Protein AF-0000000071558826 (afdb_homodimer)

pLDDT: mean 94.93, std 13.13, range [27.3, 99.0]

Secondary structure (DSSP, 8-state):
--TTTS------GGGHHHH---EEEEES-BHHHHHHTTPPPPSS-EEEEE-GGGEE-TTSPEEEPTT-S-EEE-EEEEEEE-S-BSS--GGGGGGGEEEEEEEE--EEHHHHHHHHHHT--SHHHHSSTT-EEB---EEGGG-S-TTS-EEEEEETTEEEEEEEGGGBSS-HHHHHHHHHHHS-B-TT-EEE----S--EEE-TT-EEEEEETTTEEEEEEEEEPP-/--TTTS------GGGGGGT---EEEEES-BHHHHHHTTPPPPSS-EEEEE-GGGEE-TTSPEEEPTT-S-EEE-EEEEEEE-S-BSS--GGGGGGGEEEEEEEE--EEHHHHHHHHHHT--SHHHHSSTT-EEB---EEGGG-S-TTS-EEEEEETTEEEEEEEGGGBSS-HHHHHHHHHHHS-B-TT-EEE----S--EEE-TT-EEEEEETTTEEEEEEEEEPP-

Foldseek 3Di:
DVVVVVPPPPPDLQPLLVPPFWEKEWEPQFVQACVVVPHDRDPDTDIDTAGSQQEDEFPDAQADEPVADFKKKFKFKKWFFAFKFALDALVCLCVGTFFIKIKIQIFSVVLQVVCVVVVHDRCVGGHDHNNIYIYGTDGCVNPVDQQAWWKWKDKQRHTQFIDGSVSGNADPSRVSNVVSHPDIGGGSYMYTRYGYPRMGGDDAQIKMKMDTPPPDIGIHGYHYDDD/DVVVVVPPPPPDLQPLLVPPFWEKEWEPQFVQACVVVPHDRDPDTDIDTAGSQQEDEFPAAQADEPVADFKKKFKFKKWFFAFKFALDALVCLCVGTFFIKIKIQIFSVVVQVVCVVVVHDRCVGGHDHNNIYIYGTDGCVVPVDQQAWWKWKDKQNHTQFIDGSVSGNADPSRVSNVVNHPDIGGGSYMYTRYGYPRMGGDDAQIKMKMDTPPPDIGIHGYHYDDD

Organism: Pelodiscus sinensis (NCBI:txid13735)

Nearest PDB structures (foldseek):
  6fog-assembly4_D  TM=9.948E-01  e=4.441E-42  Homo sapiens
  6sbi-assembly2_C  TM=9.965E-01  e=1.034E-41  Mus musculus
  1saw-assembly1_A  TM=9.929E-01  e=2.227E-39  Homo sapiens
  6sbj-assembly2_C  TM=9.969E-01  e=3.200E-39  Mus musculus
  6sbj-assembly1_B  TM=9.837E-01  e=1.079E-39  Mus musculus

Radius of gyration: 21.45 Å; Cα contacts (8 Å, |Δi|>4): 1183; chains: 2; bounding box: 48×60×61 Å

Solvent-accessible surface area (backbone atoms only — not comparable to full-atom values): 22837 Å² total; per-residue (Å²): 122,73,71,66,66,71,56,63,74,74,77,57,66,73,48,22,78,77,69,24,33,40,34,41,36,35,48,66,21,15,65,63,27,22,51,74,72,72,45,81,81,64,94,58,91,41,52,39,60,34,48,44,53,10,52,34,44,70,92,46,61,34,41,44,53,81,89,47,89,40,35,27,52,30,57,23,58,25,41,28,28,53,34,78,38,61,54,39,56,47,92,57,30,64,78,33,50,44,22,33,30,50,31,30,56,32,30,26,46,58,50,34,52,52,19,30,74,70,30,35,48,43,28,80,18,40,26,29,40,29,19,29,36,40,49,70,59,41,53,37,85,81,47,85,53,76,50,73,38,46,37,38,32,23,50,73,82,41,82,46,31,64,38,51,45,61,56,38,72,64,48,69,35,50,48,49,17,57,45,16,61,42,34,53,41,40,51,32,18,36,36,34,58,24,32,51,38,49,62,47,74,60,50,68,73,40,37,39,38,35,33,37,71,96,75,51,70,46,54,38,40,31,35,68,48,82,133,122,75,72,66,66,72,57,62,73,74,78,56,66,73,49,22,79,78,68,25,34,38,34,40,37,33,47,65,22,16,64,63,28,22,52,74,71,72,46,82,82,64,94,57,90,42,50,38,62,33,47,46,51,10,51,34,44,72,92,47,60,32,42,45,51,81,89,47,89,40,35,27,52,30,58,22,56,27,40,28,28,53,36,78,38,62,55,40,55,47,90,57,29,64,78,34,48,43,23,32,29,47,31,29,55,29,29,26,46,57,52,34,52,50,19,29,73,70,30,34,47,42,31,81,19,41,26,29,40,30,20,30,36,41,48,69,59,40,54,38,85,82,47,86,54,77,51,72,40,45,38,38,32,25,50,73,83,41,80,44,29,63,37,52,45,59,55,39,72,65,47,69,36,51,49,49,16,57,45,16,61,42,34,54,41,39,53,32,19,35,37,35,57,24,30,53,38,49,62,46,75,59,53,70,72,38,37,39,38,35,31,37,72,96,75,51,71,46,55,40,40,30,36,67,49,81,131

InterPro domains:
  IPR011234 Fumarylacetoacetase-like, C-terminal [PF01557] (23-222)
  IPR036663 Fumarylacetoacetase-like, C-terminal domain superfamily [G3DSA:3.90.850.10] (5-226)
  IPR036663 Fumarylacetoacetase-like, C-terminal domain superfamily [SSF56529] (21-223)

Structure (mmCIF, N/CA/C/O backbone):
data_AF-0000000071558826-model_v1
#
loop_
_entity.id
_entity.type
_entity.pdbx_description
1 polymer 'Oxaloacetate tautomerase FAHD1, mitochondrial'
#
loop_
_atom_site.group_PDB
_atom_site.id
_atom_site.type_symbol
_atom_site.label_atom_id
_atom_site.label_alt_id
_atom_site.label_comp_id
_atom_site.label_asym_id
_atom_site.label_entity_id
_atom_site.label_seq_id
_atom_site.pdbx_PDB_ins_code
_atom_site.Cartn_x
_atom_site.Cartn_y
_atom_site.Cartn_z
_atom_site.occupancy
_atom_site.B_iso_or_equiv
_atom_site.auth_seq_id
_atom_site.auth_comp_id
_atom_site.auth_asym_id
_atom_site.auth_atom_id
_atom_site.pdbx_PDB_model_num
ATOM 1 N N . PRO A 1 1 ? 7.891 15.648 -37.344 1 28.45 1 PRO A N 1
ATOM 2 C CA . PRO A 1 1 ? 7.227 14.461 -36.812 1 28.45 1 PRO A CA 1
ATOM 3 C C . PRO A 1 1 ? 7.805 14.016 -35.469 1 28.45 1 PRO A C 1
ATOM 5 O O . PRO A 1 1 ? 7.125 13.344 -34.688 1 28.45 1 PRO A O 1
ATOM 8 N N . GLU A 1 2 ? 9.195 14.047 -35.312 1 27.39 2 GLU A N 1
ATOM 9 C CA . GLU A 1 2 ? 10.078 13.586 -34.25 1 27.39 2 GLU A CA 1
ATOM 10 C C . GLU A 1 2 ? 9.789 14.328 -32.938 1 27.39 2 GLU A C 1
ATOM 12 O O . GLU A 1 2 ? 9.938 13.758 -31.859 1 27.39 2 GLU A O 1
ATOM 17 N N . LEU A 1 3 ? 9.656 15.664 -33.062 1 31.78 3 LEU A N 1
ATOM 18 C CA . LEU A 1 3 ? 9.477 16.531 -31.906 1 31.78 3 LEU A CA 1
ATOM 19 C C . LEU A 1 3 ? 8.219 16.156 -31.125 1 31.78 3 LEU A C 1
ATOM 21 O O . LEU A 1 3 ? 8.133 16.406 -29.922 1 31.78 3 LEU A O 1
ATOM 25 N N . ALA A 1 4 ? 7.102 15.922 -31.828 1 30.78 4 ALA A N 1
ATOM 26 C CA . ALA A 1 4 ? 5.781 15.648 -31.281 1 30.78 4 ALA A CA 1
ATOM 27 C C . ALA A 1 4 ? 5.797 14.367 -30.438 1 30.78 4 ALA A C 1
ATOM 29 O O . ALA A 1 4 ? 4.91 14.148 -29.609 1 30.78 4 ALA A O 1
ATOM 30 N N . ALA A 1 5 ? 6.398 13.32 -30.844 1 31.3 5 ALA A N 1
ATOM 31 C CA . ALA A 1 5 ? 6.406 12.062 -30.109 1 31.3 5 ALA A CA 1
ATOM 32 C C . ALA A 1 5 ? 6.969 12.266 -28.703 1 31.3 5 ALA A C 1
ATOM 34 O O . ALA A 1 5 ? 6.617 11.531 -27.766 1 31.3 5 ALA A O 1
ATOM 35 N N . LEU A 1 6 ? 8.039 13 -28.484 1 33.66 6 LEU A N 1
ATOM 36 C CA . LEU A 1 6 ? 8.727 13.305 -27.25 1 33.66 6 LEU A CA 1
ATOM 37 C C . LEU A 1 6 ? 7.836 14.125 -26.312 1 33.66 6 LEU A C 1
ATOM 39 O O . LEU A 1 6 ? 8.219 14.422 -25.188 1 33.66 6 LEU A O 1
ATOM 43 N N . MET A 1 7 ? 6.945 14.914 -26.891 1 30.56 7 MET A N 1
ATOM 44 C CA . MET A 1 7 ? 6.164 15.695 -25.938 1 30.56 7 MET A CA 1
ATOM 45 C C . MET A 1 7 ? 5.219 14.805 -25.141 1 30.56 7 MET A C 1
ATOM 47 O O . MET A 1 7 ? 4.047 14.656 -25.5 1 30.56 7 MET A O 1
ATOM 51 N N . ALA A 1 8 ? 5.434 13.477 -24.891 1 39.38 8 ALA A N 1
ATOM 52 C CA . ALA A 1 8 ? 4.691 12.75 -23.875 1 39.38 8 ALA A CA 1
ATOM 53 C C . ALA A 1 8 ? 4.223 13.688 -22.766 1 39.38 8 ALA A C 1
ATOM 55 O O . ALA A 1 8 ? 5.039 14.281 -22.062 1 39.38 8 ALA A O 1
ATOM 56 N N . SER A 1 9 ? 3.141 14.406 -22.891 1 44.94 9 SER A N 1
ATOM 57 C CA . SER A 1 9 ? 2.602 15.445 -22.016 1 44.94 9 SER A CA 1
ATOM 58 C C . SER A 1 9 ? 2.883 15.148 -20.547 1 44.94 9 SER A C 1
ATOM 60 O O . SER A 1 9 ? 2.537 14.07 -20.062 1 44.94 9 SER A O 1
ATOM 62 N N . ALA A 1 10 ? 3.996 15.609 -20 1 62.59 10 ALA A N 1
ATOM 63 C CA . ALA A 1 10 ? 4.336 15.57 -18.578 1 62.59 10 ALA A CA 1
ATOM 64 C C . ALA A 1 10 ? 3.082 15.664 -17.719 1 62.59 10 ALA A C 1
ATOM 66 O O . ALA A 1 10 ? 2.283 16.594 -17.875 1 62.59 10 ALA A O 1
ATOM 67 N N . LYS A 1 11 ? 2.633 14.484 -17.156 1 82.19 11 LYS A N 1
ATOM 68 C CA . LYS A 1 11 ? 1.514 14.492 -16.219 1 82.19 11 LYS A CA 1
ATOM 69 C C . LYS A 1 11 ? 1.602 15.688 -15.266 1 82.19 11 LYS A C 1
ATOM 71 O O . LYS A 1 11 ? 2.67 15.969 -14.719 1 82.19 11 LYS A O 1
ATOM 76 N N . PRO A 1 12 ? 0.548 16.469 -15.258 1 91.94 12 PRO A N 1
ATOM 77 C CA . PRO A 1 12 ? 0.609 17.672 -14.406 1 91.94 12 PRO A CA 1
ATOM 78 C C . PRO A 1 12 ? 0.747 17.328 -12.922 1 91.94 12 PRO A C 1
ATOM 80 O O . PRO A 1 12 ? -0.15 16.719 -12.344 1 91.94 12 PRO A O 1
ATOM 83 N N . LEU A 1 13 ? 1.809 17.766 -12.344 1 94.5 13 LEU A N 1
ATOM 84 C CA . LEU A 1 13 ? 2.053 17.531 -10.922 1 94.5 13 LEU A CA 1
ATOM 85 C C . LEU A 1 13 ? 0.986 18.203 -10.07 1 94.5 13 LEU A C 1
ATOM 87 O O . LEU A 1 13 ? 0.713 17.75 -8.945 1 94.5 13 LEU A O 1
ATOM 91 N N . GLY A 1 14 ? 0.388 19.234 -10.609 1 96.56 14 GLY A N 1
ATOM 92 C CA . GLY A 1 14 ? -0.68 19.922 -9.906 1 96.56 14 GLY A CA 1
ATOM 93 C C . GLY A 1 14 ? -1.907 19.062 -9.688 1 96.56 14 GLY A C 1
ATOM 94 O O . GLY A 1 14 ? -2.809 19.438 -8.93 1 96.56 14 GLY A O 1
ATOM 95 N N . ARG A 1 15 ? -1.961 17.891 -10.328 1 98 15 ARG A N 1
ATOM 96 C CA . ARG A 1 15 ? -3.047 16.922 -10.172 1 98 15 ARG A CA 1
ATOM 97 C C . ARG A 1 15 ? -2.502 15.531 -9.883 1 98 15 ARG A C 1
ATOM 99 O O . ARG A 1 15 ? -2.996 14.539 -10.422 1 98 15 ARG A O 1
ATOM 106 N N . PHE A 1 16 ? -1.472 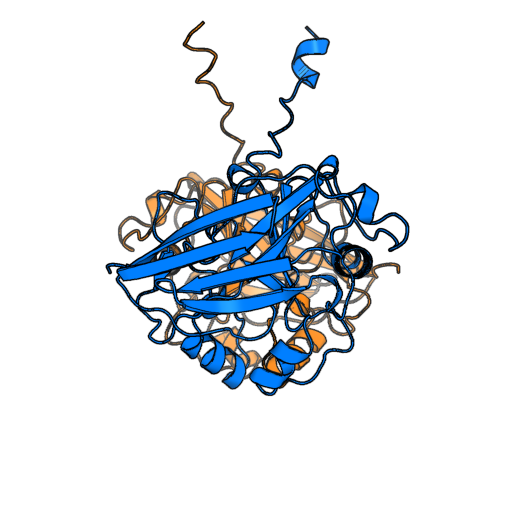15.461 -9.109 1 98.5 16 PHE A N 1
ATOM 107 C CA . PHE A 1 16 ? -0.766 14.211 -8.836 1 98.5 16 PHE A CA 1
ATOM 108 C C . PHE A 1 16 ? -1.727 13.148 -8.32 1 98.5 16 PHE A C 1
ATOM 110 O O . PHE A 1 16 ? -1.523 11.953 -8.555 1 98.5 16 PHE A O 1
ATOM 117 N N . TRP A 1 17 ? -2.836 13.5 -7.652 1 98.44 17 TRP A N 1
ATOM 118 C CA . TRP A 1 17 ? -3.77 12.539 -7.074 1 98.44 17 TRP A CA 1
ATOM 119 C C . TRP A 1 17 ? -4.523 11.789 -8.172 1 98.44 17 TRP A C 1
ATOM 121 O O . TRP A 1 17 ? -5.164 10.773 -7.902 1 98.44 17 TRP A O 1
ATOM 131 N N . GLU A 1 18 ? -4.406 12.219 -9.391 1 97.19 18 GLU A N 1
ATOM 132 C CA . GLU A 1 18 ? -5.125 11.586 -10.484 1 97.19 18 GLU A CA 1
ATOM 133 C C . GLU A 1 18 ? -4.285 10.484 -11.133 1 97.19 18 GLU A C 1
ATOM 135 O O . GLU A 1 18 ? -4.82 9.602 -11.812 1 97.19 18 GLU A O 1
ATOM 140 N N . TRP A 1 19 ? -3.012 10.617 -10.945 1 96.75 19 TRP A N 1
ATOM 141 C CA . TRP A 1 19 ? -2.203 9.695 -11.734 1 96.75 19 TRP A CA 1
ATOM 142 C C . TRP A 1 19 ? -1.048 9.141 -10.914 1 96.75 19 TRP A C 1
ATOM 144 O O . TRP A 1 19 ? -0.427 8.148 -11.297 1 96.75 19 TRP A O 1
ATOM 154 N N . GLY A 1 20 ? -0.678 9.867 -9.734 1 97.62 20 GLY A N 1
ATOM 155 C CA . GLY A 1 20 ? 0.349 9.312 -8.867 1 97.62 20 GLY A CA 1
ATOM 156 C C . GLY A 1 20 ? 0.062 7.879 -8.445 1 97.62 20 GLY A C 1
ATOM 157 O O . GLY A 1 20 ? -1.099 7.496 -8.289 1 97.62 20 GLY A O 1
ATOM 158 N N . ARG A 1 21 ? 1.113 7.121 -8.172 1 97.5 21 ARG A N 1
ATOM 159 C CA . ARG A 1 21 ? 0.896 5.68 -8.062 1 97.5 21 ARG A CA 1
ATOM 160 C C . ARG A 1 21 ? 0.954 5.234 -6.602 1 97.5 21 ARG A C 1
ATOM 162 O O . ARG A 1 21 ? 0.262 4.293 -6.211 1 97.5 21 ARG A O 1
ATOM 169 N N . ASN A 1 22 ? 1.774 5.906 -5.824 1 98.69 22 ASN A N 1
ATOM 170 C CA . ASN A 1 22 ? 1.959 5.391 -4.469 1 98.69 22 ASN A CA 1
ATOM 171 C C . ASN A 1 22 ? 1.763 6.484 -3.424 1 98.69 22 ASN A C 1
ATOM 173 O O . ASN A 1 22 ? 2.121 7.641 -3.65 1 98.69 22 ASN A O 1
ATOM 177 N N . ILE A 1 23 ? 1.14 6.133 -2.344 1 98.94 23 ILE A N 1
ATOM 178 C CA . ILE A 1 23 ? 1.051 6.93 -1.125 1 98.94 23 ILE A CA 1
ATOM 179 C C . ILE A 1 23 ? 1.787 6.223 0.01 1 98.94 23 ILE A C 1
ATOM 181 O O . ILE A 1 23 ? 1.37 5.152 0.455 1 98.94 23 ILE A O 1
ATOM 185 N N . ILE A 1 24 ? 2.887 6.77 0.449 1 98.94 24 ILE A N 1
ATOM 186 C CA . ILE A 1 24 ? 3.666 6.227 1.557 1 98.94 24 ILE A CA 1
ATOM 187 C C . ILE A 1 24 ? 3.479 7.102 2.795 1 98.94 24 ILE A C 1
ATOM 189 O O . ILE A 1 24 ? 3.709 8.312 2.748 1 98.94 24 ILE A O 1
ATOM 193 N N . CYS A 1 25 ? 3.105 6.508 3.912 1 98.94 25 CYS A N 1
ATOM 194 C CA . CYS A 1 25 ? 2.779 7.27 5.113 1 98.94 25 CYS A CA 1
ATOM 195 C C . CYS A 1 25 ? 3.729 6.922 6.254 1 98.94 25 CYS A C 1
ATOM 197 O O . CYS A 1 25 ? 3.83 5.762 6.652 1 98.94 25 CYS A O 1
ATOM 199 N N . VAL A 1 26 ? 4.344 7.934 6.766 1 98.69 26 VAL A N 1
ATOM 200 C CA . VAL A 1 26 ? 5.23 7.75 7.91 1 98.69 26 VAL A CA 1
ATOM 201 C C . VAL A 1 26 ? 4.434 7.863 9.211 1 98.69 26 VAL A C 1
ATOM 203 O O . VAL A 1 26 ? 3.684 8.828 9.398 1 98.69 26 VAL A O 1
ATOM 206 N N . GLY A 1 27 ? 4.609 6.867 10.07 1 97 27 GLY A N 1
ATOM 207 C CA . GLY A 1 27 ? 3.943 6.867 11.367 1 97 27 GLY A CA 1
ATOM 208 C C . GLY A 1 27 ? 4.84 7.328 12.5 1 97 27 GLY A C 1
ATOM 209 O O . GLY A 1 27 ? 6.066 7.246 12.398 1 97 27 GLY A O 1
ATOM 210 N N . ARG A 1 28 ? 4.184 7.926 13.492 1 95.81 28 ARG A N 1
ATOM 211 C CA . ARG A 1 28 ? 4.832 8.242 14.758 1 95.81 28 ARG A CA 1
ATOM 212 C C . ARG A 1 28 ? 6.004 9.188 14.547 1 95.81 28 ARG A C 1
ATOM 214 O O . ARG A 1 28 ? 7.082 8.984 15.109 1 95.81 28 ARG A O 1
ATOM 221 N N . ASN A 1 29 ? 5.797 10.172 13.68 1 98.12 29 ASN A N 1
ATOM 222 C CA . ASN A 1 29 ? 6.91 11.055 13.367 1 98.12 29 ASN A CA 1
ATOM 223 C C . ASN A 1 29 ? 6.852 12.344 14.18 1 98.12 29 ASN A C 1
ATOM 225 O O . ASN A 1 29 ? 7.582 13.297 13.906 1 98.12 29 ASN A O 1
ATOM 229 N N . TYR A 1 30 ? 5.906 12.508 15.094 1 97.44 30 TYR A N 1
ATOM 230 C CA . TYR A 1 30 ? 5.816 13.555 16.109 1 97.44 30 TYR A CA 1
ATOM 231 C C . TYR A 1 30 ? 5.812 12.969 17.516 1 97.44 30 TYR A C 1
ATOM 233 O O . TYR A 1 30 ? 4.953 12.148 17.844 1 97.44 30 TYR A O 1
ATOM 241 N N . ALA A 1 31 ? 6.699 13.422 18.328 1 93.38 31 ALA A N 1
ATOM 242 C CA . ALA A 1 31 ? 6.898 12.836 19.641 1 93.38 31 ALA A CA 1
ATOM 243 C C . ALA A 1 31 ? 5.621 12.914 20.484 1 93.38 31 ALA A C 1
ATOM 245 O O . ALA A 1 31 ? 5.242 11.938 21.141 1 93.38 31 ALA A O 1
ATOM 246 N N . GLU A 1 32 ? 5.027 14.023 20.469 1 91.5 32 GLU A N 1
ATOM 247 C CA . GLU A 1 32 ? 3.832 14.211 21.297 1 91.5 32 GLU A CA 1
ATOM 248 C C . GLU A 1 32 ? 2.695 13.312 20.828 1 91.5 32 GLU A C 1
ATOM 250 O O . GLU A 1 32 ? 1.922 12.805 21.641 1 91.5 32 GLU A O 1
ATOM 255 N N . HIS A 1 33 ? 2.539 13.141 19.562 1 91.12 33 HIS A N 1
ATOM 256 C CA . HIS A 1 33 ? 1.536 12.234 19.016 1 91.12 33 HIS A CA 1
ATOM 257 C C . HIS A 1 33 ? 1.814 10.797 19.422 1 91.12 33 HIS A C 1
ATOM 259 O O . HIS A 1 33 ? 0.896 10.062 19.812 1 91.12 33 HIS A O 1
ATOM 265 N N . ALA A 1 34 ? 3.092 10.398 19.328 1 88.56 34 ALA A N 1
ATOM 266 C CA . ALA A 1 34 ? 3.467 9.055 19.75 1 88.56 34 ALA A CA 1
ATOM 267 C C . ALA A 1 34 ? 3.127 8.836 21.234 1 88.56 34 ALA A C 1
ATOM 269 O O . ALA A 1 34 ? 2.6 7.781 21.594 1 88.56 34 ALA A O 1
ATOM 270 N N . GLN A 1 35 ? 3.375 9.805 22.031 1 88.81 35 GLN A N 1
ATOM 271 C CA . GLN A 1 35 ? 3.104 9.719 23.469 1 88.81 35 GLN A CA 1
ATOM 272 C C . GLN A 1 35 ? 1.604 9.656 23.734 1 88.81 35 GLN A C 1
ATOM 274 O O . GLN A 1 35 ? 1.157 8.898 24.594 1 88.81 35 GLN A O 1
ATOM 279 N N . GLU A 1 36 ? 0.849 10.414 23.047 1 90.81 36 GLU A N 1
ATOM 280 C CA . GLU A 1 36 ? -0.599 10.477 23.234 1 90.81 36 GLU A CA 1
ATOM 281 C C . GLU A 1 36 ? -1.239 9.109 23.031 1 90.81 36 GLU A C 1
ATOM 283 O O . GLU A 1 36 ? -2.242 8.789 23.672 1 90.81 36 GLU A O 1
ATOM 288 N N . LEU A 1 37 ? -0.709 8.328 22.203 1 87.25 37 LEU A N 1
ATOM 289 C CA . LEU A 1 37 ? -1.244 7.008 21.906 1 87.25 37 LEU A CA 1
ATOM 290 C C . LEU A 1 37 ? -0.443 5.922 22.609 1 87.25 37 LEU A C 1
ATOM 292 O O . LEU A 1 37 ? -0.634 4.73 22.344 1 87.25 37 LEU A O 1
ATOM 296 N N . LYS A 1 38 ? 0.529 6.27 23.438 1 89.75 38 LYS A N 1
ATOM 297 C CA . LYS A 1 38 ? 1.336 5.379 24.266 1 89.75 38 LYS A CA 1
ATOM 298 C C . LYS A 1 38 ? 2.199 4.461 23.391 1 89.75 38 LYS A C 1
ATOM 300 O O . LYS A 1 38 ? 2.289 3.26 23.656 1 89.75 38 LYS A O 1
ATOM 305 N N . ASN A 1 39 ? 2.73 5.035 22.406 1 88.12 39 ASN A N 1
ATOM 306 C CA . ASN A 1 39 ? 3.674 4.328 21.547 1 88.12 39 ASN A CA 1
ATOM 307 C C . ASN A 1 39 ? 5.117 4.723 21.844 1 88.12 39 ASN A C 1
ATOM 309 O O . ASN A 1 39 ? 5.383 5.855 22.25 1 88.12 39 ASN A O 1
ATOM 313 N N . ALA A 1 40 ? 6.039 3.764 21.656 1 86.06 40 ALA A N 1
ATOM 314 C CA . ALA A 1 40 ? 7.465 4.078 21.719 1 86.06 40 ALA A CA 1
ATOM 315 C C . ALA A 1 40 ? 7.906 4.863 20.484 1 86.06 40 ALA A C 1
ATOM 317 O O . ALA A 1 40 ? 7.316 4.727 19.406 1 86.06 40 ALA A O 1
ATOM 318 N N . LEU A 1 41 ? 8.961 5.676 20.672 1 87.5 41 LEU A N 1
ATOM 319 C CA . LEU A 1 41 ? 9.547 6.363 19.531 1 87.5 41 LEU A CA 1
ATOM 320 C C . LEU A 1 41 ? 10.367 5.398 18.672 1 87.5 41 LEU A C 1
ATOM 322 O O . LEU A 1 41 ? 11.188 4.641 19.203 1 87.5 41 LEU A O 1
ATOM 326 N N . PRO A 1 42 ? 10.141 5.457 17.422 1 89.56 42 PRO A N 1
ATOM 327 C CA . PRO A 1 42 ? 10.906 4.531 16.578 1 89.56 42 PRO A CA 1
ATOM 328 C C . PRO A 1 42 ? 12.336 4.996 16.344 1 89.56 42 PRO A C 1
ATOM 330 O O . PRO A 1 42 ? 12.602 6.199 16.266 1 89.56 42 PRO A O 1
ATOM 333 N N . SER A 1 43 ? 13.227 4.062 16.172 1 92.19 43 SER A N 1
ATOM 334 C CA . SER A 1 43 ? 14.617 4.379 15.859 1 92.19 43 SER A CA 1
ATOM 335 C C . SER A 1 43 ? 14.797 4.672 14.375 1 92.19 43 SER A C 1
ATOM 337 O O . SER A 1 43 ? 15.742 5.363 13.984 1 92.19 43 SER A O 1
ATOM 339 N N . GLU A 1 44 ? 13.938 4.102 13.602 1 95.38 44 GLU A N 1
ATOM 340 C CA . GLU A 1 44 ? 13.852 4.344 12.164 1 95.38 44 GLU A CA 1
ATOM 341 C C . GLU A 1 44 ? 12.406 4.621 11.742 1 95.38 44 GLU A C 1
ATOM 343 O O . GLU A 1 44 ? 11.469 4.266 12.453 1 95.38 44 GLU A O 1
ATOM 348 N N . PRO A 1 45 ? 12.258 5.301 10.625 1 97.12 45 PRO A N 1
ATOM 349 C CA . PRO A 1 45 ? 10.898 5.598 10.188 1 97.12 45 PRO A CA 1
ATOM 350 C C . PRO A 1 45 ? 10.039 4.348 10.031 1 97.12 45 PRO A C 1
ATOM 352 O O . PRO A 1 45 ? 10.43 3.408 9.328 1 97.12 45 PRO A O 1
ATOM 355 N N . LEU A 1 46 ? 8.945 4.352 10.711 1 96.62 46 LEU A N 1
ATOM 356 C CA . LEU A 1 46 ? 7.859 3.402 10.477 1 96.62 46 LEU A CA 1
ATOM 357 C C . LEU A 1 46 ? 6.941 3.889 9.359 1 96.62 46 LEU A C 1
ATOM 359 O O . LEU A 1 46 ? 6.539 5.055 9.344 1 96.62 46 LEU A O 1
ATOM 363 N N . PHE A 1 47 ? 6.664 3.018 8.352 1 98.5 47 PHE A N 1
ATOM 364 C CA . PHE A 1 47 ? 5.793 3.529 7.297 1 98.5 47 PHE A CA 1
ATOM 365 C C . PHE A 1 47 ? 4.883 2.43 6.762 1 98.5 47 PHE A C 1
ATOM 367 O O . PHE A 1 47 ? 5.152 1.243 6.965 1 98.5 47 PHE A O 1
ATOM 374 N N . PHE A 1 48 ? 3.775 2.82 6.188 1 98.88 48 PHE A N 1
ATOM 375 C CA . PHE A 1 48 ? 2.766 1.975 5.562 1 98.88 48 PHE A CA 1
ATOM 376 C C . PHE A 1 48 ? 2.246 2.611 4.277 1 98.88 48 PHE A C 1
ATOM 378 O O . PHE A 1 48 ? 2.637 3.727 3.93 1 98.88 48 PHE A O 1
ATOM 385 N N . LEU A 1 49 ? 1.395 1.859 3.592 1 98.94 49 LEU A N 1
ATOM 386 C CA . LEU A 1 49 ? 0.911 2.332 2.299 1 98.94 49 LEU A CA 1
ATOM 387 C C . LEU A 1 49 ? -0.595 2.568 2.336 1 98.94 49 LEU A C 1
ATOM 389 O O . LEU A 1 49 ? -1.316 1.89 3.07 1 98.94 49 LEU A O 1
ATOM 393 N N . LYS A 1 50 ? -1.053 3.559 1.616 1 98.94 50 LYS A N 1
ATOM 394 C CA . LYS A 1 50 ? -2.426 3.672 1.131 1 98.94 50 LYS A CA 1
ATOM 395 C C . LYS A 1 50 ? -2.49 3.484 -0.383 1 98.94 50 LYS A C 1
ATOM 397 O O . LYS A 1 50 ? -1.553 3.842 -1.099 1 98.94 50 LYS A O 1
ATOM 402 N N . PRO A 1 51 ? -3.59 2.828 -0.863 1 98.88 51 PRO A N 1
ATOM 403 C CA . PRO A 1 51 ? -3.742 2.789 -2.32 1 98.88 51 PRO A CA 1
ATOM 404 C C . PRO A 1 51 ? -4.066 4.156 -2.916 1 98.88 51 PRO A C 1
ATOM 406 O O . PRO A 1 51 ? -4.57 5.035 -2.213 1 98.88 51 PRO A O 1
ATOM 409 N N . SER A 1 52 ? -3.803 4.324 -4.191 1 98.31 52 SER A N 1
ATOM 410 C CA . SER A 1 52 ? -4.039 5.609 -4.844 1 98.31 52 SER A CA 1
ATOM 411 C C . SER A 1 52 ? -5.523 5.953 -4.867 1 98.31 52 SER A C 1
ATOM 413 O O . SER A 1 52 ? -5.895 7.121 -5 1 98.31 52 SER A O 1
ATOM 415 N N . SER A 1 53 ? -6.367 4.984 -4.719 1 98.31 53 SER A N 1
ATOM 416 C CA . SER A 1 53 ? -7.805 5.227 -4.723 1 98.31 53 SER A CA 1
ATOM 417 C C . SER A 1 53 ? -8.266 5.828 -3.398 1 98.31 53 SER A C 1
ATOM 419 O O . SER A 1 53 ? -9.438 6.168 -3.24 1 98.31 53 SER A O 1
ATOM 421 N N . ALA A 1 54 ? -7.371 5.988 -2.475 1 98.88 54 ALA A N 1
ATOM 422 C CA . ALA A 1 54 ? -7.684 6.559 -1.166 1 98.88 54 ALA A CA 1
ATOM 423 C C . ALA A 1 54 ? -7.906 8.062 -1.261 1 98.88 54 ALA A C 1
ATOM 425 O O . ALA A 1 54 ? -8.484 8.672 -0.359 1 98.88 54 ALA A O 1
ATOM 426 N N . TYR A 1 55 ? -7.434 8.727 -2.305 1 98.94 55 TYR A N 1
ATOM 427 C CA . TYR A 1 55 ? -7.523 10.172 -2.441 1 98.94 55 TYR A CA 1
ATOM 428 C C . TYR A 1 55 ? -8.977 10.633 -2.459 1 98.94 55 TYR A C 1
ATOM 430 O O . TYR A 1 55 ? -9.828 9.977 -3.064 1 98.94 55 TYR A O 1
ATOM 438 N N . VAL A 1 56 ? -9.227 11.664 -1.854 1 98.88 56 VAL A N 1
ATOM 439 C CA . VAL A 1 56 ? -10.484 12.391 -2 1 98.88 56 VAL A CA 1
ATOM 440 C C . VAL A 1 56 ? -10.227 13.891 -1.925 1 98.88 56 VAL A C 1
ATOM 442 O O . VAL A 1 56 ? -9.383 14.344 -1.147 1 98.88 56 VAL A O 1
ATOM 445 N N . ARG A 1 57 ? -10.906 14.617 -2.762 1 98.62 57 ARG A N 1
ATOM 446 C CA . ARG A 1 57 ? -10.75 16.062 -2.848 1 98.62 57 ARG A CA 1
ATOM 447 C C . ARG A 1 57 ? -11.984 16.781 -2.307 1 98.62 57 ARG A C 1
ATOM 449 O O . ARG A 1 57 ? -13.039 16.172 -2.127 1 98.62 57 ARG A O 1
ATOM 456 N N . GLU A 1 58 ? -11.711 18.062 -2.059 1 98.44 58 GLU A N 1
ATOM 457 C CA . GLU A 1 58 ? -12.844 18.891 -1.655 1 98.44 58 GLU A CA 1
ATOM 458 C C . GLU A 1 58 ? -14.008 18.734 -2.631 1 98.44 58 GLU A C 1
ATOM 460 O O . GLU A 1 58 ? -13.805 18.641 -3.842 1 98.44 58 GLU A O 1
ATOM 465 N N . GLY A 1 59 ? -15.211 18.75 -2.076 1 98.12 59 GLY A N 1
ATOM 466 C CA . GLY A 1 59 ? -16.406 18.531 -2.867 1 98.12 59 GLY A CA 1
ATOM 467 C C . GLY A 1 59 ? -17 17.141 -2.689 1 98.12 59 GLY A C 1
ATOM 468 O O . GLY A 1 59 ? -18.188 16.938 -2.953 1 98.12 59 GLY A O 1
ATOM 469 N N . GLU A 1 60 ? -16.188 16.203 -2.344 1 98.56 60 GLU A N 1
ATOM 470 C CA . GLU A 1 60 ? -16.609 14.852 -2.018 1 98.56 60 GLU A CA 1
ATOM 471 C C . GLU A 1 60 ? -16.406 14.547 -0.536 1 98.56 60 GLU A C 1
ATOM 473 O O . GLU A 1 60 ? -15.469 15.047 0.081 1 98.56 60 GLU A O 1
ATOM 478 N N . PRO A 1 61 ? -17.219 13.742 0.017 1 98.81 61 PRO A N 1
ATOM 479 C CA . PRO A 1 61 ? -17.141 13.484 1.456 1 98.81 61 PRO A CA 1
ATOM 480 C C . PRO A 1 61 ? -16.078 12.445 1.806 1 98.81 61 PRO A C 1
ATOM 482 O O . PRO A 1 61 ? -15.695 11.633 0.958 1 98.81 61 PRO A O 1
ATOM 485 N N . ILE A 1 62 ? -15.562 12.516 3.016 1 98.94 62 ILE A N 1
ATOM 486 C CA . ILE A 1 62 ? -14.859 11.398 3.645 1 98.94 62 ILE A CA 1
ATOM 487 C C . ILE A 1 62 ? -15.859 10.336 4.086 1 98.94 62 ILE A C 1
ATOM 489 O O . ILE A 1 62 ? -16.797 10.625 4.836 1 98.94 62 ILE A O 1
ATOM 493 N N . LEU A 1 63 ? -15.641 9.133 3.668 1 98.69 63 LEU A N 1
ATOM 494 C CA . LEU A 1 63 ? -16.578 8.062 3.996 1 98.69 63 LEU A CA 1
ATOM 495 C C . LEU A 1 63 ? -16.047 7.207 5.141 1 98.69 63 LEU A C 1
ATOM 497 O O . LEU A 1 63 ? -14.953 6.641 5.047 1 98.69 63 LEU A O 1
ATOM 501 N N . LYS A 1 64 ? -16.781 7.199 6.215 1 98.69 64 LYS A N 1
ATOM 502 C CA . LYS A 1 64 ? -16.5 6.23 7.27 1 98.69 64 LYS A CA 1
ATOM 503 C C . LYS A 1 64 ? -16.844 4.812 6.812 1 98.69 64 LYS A C 1
ATOM 505 O O . LYS A 1 64 ? -17.984 4.516 6.477 1 98.69 64 LYS A O 1
ATOM 510 N N . PRO A 1 65 ? -15.844 3.941 6.762 1 98.19 65 PRO A N 1
ATOM 511 C CA . PRO A 1 65 ? -16.156 2.6 6.258 1 98.19 65 PRO A CA 1
ATOM 512 C C . PRO A 1 65 ? -17.188 1.869 7.105 1 98.19 65 PRO A C 1
ATOM 514 O O . PRO A 1 65 ? -17.281 2.111 8.312 1 98.19 65 PRO A O 1
ATOM 517 N N . TYR A 1 66 ? -17.844 0.871 6.547 1 97.25 66 TYR A N 1
ATOM 518 C CA . TYR A 1 66 ? -18.984 0.207 7.18 1 97.25 66 TYR A CA 1
ATOM 519 C C . TYR A 1 66 ? -18.531 -0.605 8.391 1 97.25 66 TYR A C 1
ATOM 521 O O . TYR A 1 66 ? -19.312 -0.834 9.312 1 97.25 66 TYR A O 1
ATOM 529 N N . TYR A 1 67 ? -17.344 -0.96 8.43 1 97.44 67 TYR A N 1
ATOM 530 C CA . TYR A 1 67 ? -16.859 -1.839 9.492 1 97.44 67 TYR A CA 1
ATOM 531 C C . TYR A 1 67 ? -16.188 -1.038 10.602 1 97.44 67 TYR A C 1
ATOM 533 O O . TYR A 1 67 ? -15.68 -1.611 11.562 1 97.44 67 TYR A O 1
ATOM 541 N N . CYS A 1 68 ? -16.109 0.282 10.43 1 97.62 68 CYS A N 1
ATOM 542 C CA . CYS A 1 68 ? -15.414 1.156 11.375 1 97.62 68 CYS A CA 1
ATOM 543 C C . CYS A 1 68 ? -16.406 1.865 12.281 1 97.62 68 CYS A C 1
ATOM 545 O O . CYS A 1 68 ? -17.375 2.457 11.812 1 97.62 68 CYS A O 1
ATOM 547 N N . SER A 1 69 ? -16.172 1.883 13.602 1 97.56 69 SER A N 1
ATOM 548 C CA . SER A 1 69 ? -17 2.615 14.555 1 97.56 69 SER A CA 1
ATOM 549 C C . SER A 1 69 ? -16.234 3.797 15.148 1 97.56 69 SER A C 1
ATOM 551 O O . SER A 1 69 ? -16.828 4.652 15.812 1 97.56 69 SER A O 1
ATOM 553 N N . ASP A 1 70 ? -14.984 3.869 14.992 1 98.62 70 ASP A N 1
ATOM 554 C CA . ASP A 1 70 ? -14.102 4.855 15.617 1 98.62 70 ASP A CA 1
ATOM 555 C C . ASP A 1 70 ? -13.133 5.445 14.594 1 98.62 70 ASP A C 1
ATOM 557 O O . ASP A 1 70 ? -11.93 5.164 14.641 1 98.62 70 ASP A O 1
ATOM 561 N N . LEU A 1 71 ? -13.641 6.355 13.711 1 98.88 71 LEU A N 1
ATOM 562 C CA . LEU A 1 71 ? -12.836 6.973 12.656 1 98.88 71 LEU A CA 1
ATOM 563 C C . LEU A 1 71 ? -12.109 8.203 13.188 1 98.88 71 LEU A C 1
ATOM 565 O O . LEU A 1 71 ? -12.719 9.078 13.812 1 98.88 71 LEU A O 1
ATOM 569 N N . HIS A 1 72 ? -10.797 8.305 12.961 1 98.94 72 HIS A N 1
ATOM 570 C CA . HIS A 1 72 ? -9.984 9.422 13.438 1 98.94 72 HIS A CA 1
ATOM 571 C C . HIS A 1 72 ? -9.359 10.188 12.273 1 98.94 72 HIS A C 1
ATOM 573 O O . HIS A 1 72 ? -9.039 9.594 11.242 1 98.94 72 HIS A O 1
ATOM 579 N N . HIS A 1 73 ? -9.195 11.484 12.492 1 98.94 73 HIS A N 1
ATOM 580 C CA . HIS A 1 73 ? -8.414 12.312 11.586 1 98.94 73 HIS A CA 1
ATOM 581 C C . HIS A 1 73 ? -6.965 12.414 12.047 1 98.94 73 HIS A C 1
ATOM 583 O O . HIS A 1 73 ? -6.684 12.359 13.25 1 98.94 73 HIS A O 1
ATOM 589 N N . GLU A 1 74 ? -6.035 12.57 11.164 1 98.88 74 GLU A N 1
ATOM 590 C CA . GLU A 1 74 ? -4.633 12.93 11.367 1 98.88 74 GLU A CA 1
ATOM 591 C C . GLU A 1 74 ? -4.148 13.906 10.305 1 98.88 74 GLU A C 1
ATOM 593 O O . GLU A 1 74 ? -3.938 13.516 9.148 1 98.88 74 GLU A O 1
ATOM 598 N N . VAL A 1 75 ? -3.947 15.18 10.641 1 98.94 75 VAL A N 1
ATOM 599 C CA . VAL A 1 75 ? -3.488 16.156 9.664 1 98.94 75 VAL A CA 1
ATOM 600 C C . VAL A 1 75 ? -1.981 16.016 9.461 1 98.94 75 VAL A C 1
ATOM 602 O O . VAL A 1 75 ? -1.231 15.828 10.422 1 98.94 75 VAL A O 1
ATOM 605 N N . GLU A 1 76 ? -1.56 16.016 8.234 1 98.94 76 GLU A N 1
ATOM 606 C CA . GLU A 1 76 ? -0.152 15.789 7.91 1 98.94 76 GLU A CA 1
ATOM 607 C C . GLU A 1 76 ? 0.287 16.656 6.734 1 98.94 76 GLU A C 1
ATOM 609 O O . GLU A 1 76 ? -0.505 16.938 5.828 1 98.94 76 GLU A O 1
ATOM 614 N N . LEU A 1 77 ? 1.541 17.109 6.742 1 98.94 77 LEU A N 1
ATOM 615 C CA . LEU A 1 77 ? 2.16 17.641 5.527 1 98.94 77 LEU A CA 1
ATOM 616 C C . LEU A 1 77 ? 2.496 16.5 4.559 1 98.94 77 LEU A C 1
ATOM 618 O O . LEU A 1 77 ? 3.117 15.516 4.945 1 98.94 77 LEU A O 1
ATOM 622 N N . GLY A 1 78 ? 2.014 16.625 3.324 1 98.94 78 GLY A N 1
ATOM 623 C CA . GLY A 1 78 ? 2.393 15.719 2.254 1 98.94 78 GLY A CA 1
ATOM 624 C C . GLY A 1 78 ? 3.514 16.25 1.384 1 98.94 78 GLY A C 1
ATOM 625 O O . GLY A 1 78 ? 3.551 17.453 1.08 1 98.94 78 GLY A O 1
ATOM 626 N N . VAL A 1 79 ? 4.426 15.398 1.014 1 98.94 79 VAL A N 1
ATOM 627 C CA . VAL A 1 79 ? 5.52 15.719 0.101 1 98.94 79 VAL A CA 1
ATOM 628 C C . VAL A 1 79 ? 5.293 15.016 -1.237 1 98.94 79 VAL A C 1
ATOM 630 O O . VAL A 1 79 ? 5.184 13.789 -1.293 1 98.94 79 VAL A O 1
ATOM 633 N N . VAL A 1 80 ? 5.219 15.773 -2.279 1 98.94 80 VAL A N 1
ATOM 634 C CA . VAL A 1 80 ? 5.02 15.219 -3.615 1 98.94 80 VAL A CA 1
ATOM 635 C C . VAL A 1 80 ? 6.371 15.07 -4.316 1 98.94 80 VAL A C 1
ATOM 637 O O . VAL A 1 80 ? 7.125 16.047 -4.438 1 98.94 80 VAL A O 1
ATOM 640 N N . ILE A 1 81 ? 6.625 13.898 -4.801 1 98.94 81 ILE A N 1
ATOM 641 C CA . ILE A 1 81 ? 7.887 13.586 -5.461 1 98.94 81 ILE A CA 1
ATOM 642 C C . ILE A 1 81 ? 7.832 14.031 -6.918 1 98.94 81 ILE A C 1
ATOM 644 O O . ILE A 1 81 ? 6.824 13.828 -7.602 1 98.94 81 ILE A O 1
ATOM 648 N N . GLY A 1 82 ? 8.945 14.586 -7.391 1 98.62 82 GLY A N 1
ATOM 649 C CA . GLY A 1 82 ? 8.922 15.227 -8.695 1 98.62 82 GLY A CA 1
ATOM 650 C C . GLY A 1 82 ? 9.688 14.461 -9.758 1 98.62 82 GLY A C 1
ATOM 651 O O . GLY A 1 82 ? 9.578 14.758 -10.945 1 98.62 82 GLY A O 1
ATOM 652 N N . LYS A 1 83 ? 10.445 13.523 -9.359 1 97.81 83 LYS A N 1
ATOM 653 C CA . LYS A 1 83 ? 11.203 12.672 -10.273 1 97.81 83 LYS A CA 1
ATOM 654 C C . LYS A 1 83 ? 11.57 11.352 -9.617 1 97.81 83 LYS A C 1
ATOM 656 O O . LYS A 1 83 ? 11.43 11.195 -8.398 1 97.81 83 LYS A O 1
ATOM 661 N N . LYS A 1 84 ? 11.992 10.43 -10.43 1 98.31 84 LYS A N 1
ATOM 662 C CA . LYS A 1 84 ? 12.406 9.125 -9.922 1 98.31 84 LYS A CA 1
ATOM 663 C C . LYS A 1 84 ? 13.461 9.273 -8.82 1 98.31 84 LYS A C 1
ATOM 665 O O . LYS A 1 84 ? 14.438 10 -8.992 1 98.31 84 LYS A O 1
ATOM 670 N N . THR A 1 85 ? 13.273 8.641 -7.648 1 98.69 85 THR A N 1
ATOM 671 C CA . THR A 1 85 ? 14.086 8.758 -6.445 1 98.69 85 THR A CA 1
ATOM 672 C C . THR A 1 85 ? 14.422 7.375 -5.887 1 98.69 85 THR A C 1
ATOM 674 O O . THR A 1 85 ? 13.562 6.707 -5.305 1 98.69 85 THR A O 1
ATOM 677 N N . GLN A 1 86 ? 15.609 6.918 -6.066 1 98.31 86 GLN A N 1
ATOM 678 C CA . GLN A 1 86 ? 16.062 5.594 -5.648 1 98.31 86 GLN A CA 1
ATOM 679 C C . GLN A 1 86 ? 17.375 5.672 -4.895 1 98.31 86 GLN A C 1
ATOM 681 O O . GLN A 1 86 ? 18.406 6.07 -5.457 1 98.31 86 GLN A O 1
ATOM 686 N N . ALA A 1 87 ? 17.297 5.352 -3.639 1 97.94 87 ALA A N 1
ATOM 687 C CA . ALA A 1 87 ? 18.484 5.305 -2.777 1 97.94 87 ALA A CA 1
ATOM 688 C C . ALA A 1 87 ? 19.266 6.617 -2.838 1 97.94 87 ALA A C 1
ATOM 690 O O . ALA A 1 87 ? 20.469 6.617 -3.076 1 97.94 87 ALA A O 1
ATOM 691 N N . VAL A 1 88 ? 18.578 7.688 -2.658 1 98.44 88 VAL A N 1
ATOM 692 C CA . VAL A 1 88 ? 19.219 9 -2.756 1 98.44 88 VAL A CA 1
ATOM 693 C C . VAL A 1 88 ? 19.766 9.414 -1.388 1 98.44 88 VAL A C 1
ATOM 695 O O . VAL A 1 88 ? 19.094 9.203 -0.365 1 98.44 88 VAL A O 1
ATOM 698 N N . PRO A 1 89 ? 20.969 9.938 -1.318 1 98.38 89 PRO A N 1
ATOM 699 C CA . PRO A 1 89 ? 21.469 10.453 -0.042 1 98.38 89 PRO A CA 1
ATOM 700 C C . PRO A 1 89 ? 20.625 11.617 0.494 1 98.38 89 PRO A C 1
ATOM 702 O O . PRO A 1 89 ? 20 12.344 -0.284 1 98.38 89 PRO A O 1
ATOM 705 N N . GLN A 1 90 ? 20.672 11.75 1.74 1 98.25 90 GLN A N 1
ATOM 706 C CA . GLN A 1 90 ? 19.875 12.773 2.412 1 98.25 90 GLN A CA 1
ATOM 707 C C . GLN A 1 90 ? 20.203 14.164 1.87 1 98.25 90 GLN A C 1
ATOM 709 O O . GLN A 1 90 ? 19.312 15 1.713 1 98.25 90 GLN A O 1
ATOM 714 N N . GLU A 1 91 ? 21.406 14.422 1.481 1 98.5 91 GLU A N 1
ATOM 715 C CA . GLU A 1 91 ? 21.922 15.734 1.123 1 98.5 91 GLU A CA 1
ATOM 716 C C . GLU A 1 91 ? 21.266 16.25 -0.157 1 98.5 91 GLU A C 1
ATOM 718 O O . GLU A 1 91 ? 21.203 17.469 -0.382 1 98.5 91 GLU A O 1
ATOM 723 N N . VAL A 1 92 ? 20.797 15.352 -0.987 1 98.5 92 VAL A N 1
ATOM 724 C CA . VAL A 1 92 ? 20.25 15.805 -2.26 1 98.5 92 VAL A CA 1
ATOM 725 C C . VAL A 1 92 ? 18.781 15.406 -2.359 1 98.5 92 VAL A C 1
ATOM 727 O O . VAL A 1 92 ? 18.172 15.547 -3.418 1 98.5 92 VAL A O 1
ATOM 730 N N . ALA A 1 93 ? 18.25 14.867 -1.285 1 98.75 93 ALA A N 1
ATOM 731 C CA . ALA A 1 93 ? 16.906 14.32 -1.284 1 98.75 93 ALA A CA 1
ATOM 732 C C . ALA A 1 93 ? 15.883 15.391 -1.688 1 98.75 93 ALA A C 1
ATOM 734 O O . ALA A 1 93 ? 14.945 15.102 -2.438 1 98.75 93 ALA A O 1
ATOM 735 N N . MET A 1 94 ? 16.094 16.609 -1.253 1 98.69 94 MET A N 1
ATOM 736 C CA . MET A 1 94 ? 15.102 17.672 -1.477 1 98.69 94 MET A CA 1
ATOM 737 C C . MET A 1 94 ? 15.07 18.078 -2.945 1 98.69 94 MET A C 1
ATOM 739 O O . MET A 1 94 ? 14.109 18.719 -3.395 1 98.69 94 MET A O 1
ATOM 743 N N . ASP A 1 95 ? 16.094 17.734 -3.742 1 98.5 95 ASP A N 1
ATOM 744 C CA . ASP A 1 95 ? 16.109 18 -5.18 1 98.5 95 ASP A CA 1
ATOM 745 C C . ASP A 1 95 ? 15.055 17.172 -5.898 1 98.5 95 ASP A C 1
ATOM 747 O O . ASP A 1 95 ? 14.734 17.438 -7.059 1 98.5 95 ASP A O 1
ATOM 751 N N . HIS A 1 96 ? 14.531 16.234 -5.211 1 98.75 96 HIS A N 1
ATOM 752 C CA . HIS A 1 96 ? 13.578 15.328 -5.832 1 98.75 96 HIS A CA 1
ATOM 753 C C . HIS A 1 96 ? 12.141 15.711 -5.48 1 98.75 96 HIS A C 1
ATOM 755 O O . HIS A 1 96 ? 11.195 15.07 -5.945 1 98.75 96 HIS A O 1
ATOM 761 N N . VAL A 1 97 ? 11.953 16.703 -4.695 1 98.81 97 VAL A N 1
ATOM 762 C CA . VAL A 1 97 ? 10.633 17.141 -4.254 1 98.81 97 VAL A CA 1
ATOM 763 C C . VAL A 1 97 ? 10.062 18.141 -5.254 1 98.81 97 VAL A C 1
ATOM 765 O O . VAL A 1 97 ? 10.727 19.125 -5.617 1 98.81 97 VAL A O 1
ATOM 768 N N . ALA A 1 98 ? 8.875 17.875 -5.707 1 98.69 98 ALA A N 1
ATOM 769 C CA . ALA A 1 98 ? 8.18 18.781 -6.605 1 98.69 98 ALA A CA 1
ATOM 770 C C . ALA A 1 98 ? 7.422 19.844 -5.82 1 98.69 98 ALA A C 1
ATOM 772 O O . ALA A 1 98 ? 7.332 21 -6.254 1 98.69 98 ALA A O 1
ATOM 773 N N . GLY A 1 99 ? 6.844 19.469 -4.723 1 98.81 99 GLY A N 1
ATOM 774 C CA . GLY A 1 99 ? 6.004 20.344 -3.918 1 98.81 99 GLY A CA 1
ATOM 775 C C . GLY A 1 99 ? 5.328 19.625 -2.762 1 98.81 99 GLY A C 1
ATOM 776 O O . GLY A 1 99 ? 5.852 18.641 -2.25 1 98.81 99 GLY A O 1
ATOM 777 N N . TYR A 1 100 ? 4.25 20.219 -2.328 1 98.94 100 TYR A N 1
ATOM 778 C CA . TYR A 1 100 ? 3.621 19.766 -1.091 1 98.94 100 TYR A CA 1
ATOM 779 C C . TYR A 1 100 ? 2.104 19.781 -1.219 1 98.94 100 TYR A C 1
ATOM 781 O O . TYR A 1 100 ? 1.557 20.312 -2.186 1 98.94 100 TYR A O 1
ATOM 789 N N . ALA A 1 101 ? 1.495 19.172 -0.292 1 98.94 101 ALA A N 1
ATOM 790 C CA . ALA A 1 101 ? 0.054 19.203 -0.059 1 98.94 101 ALA A CA 1
ATOM 791 C C . ALA A 1 101 ? -0.27 18.984 1.417 1 98.94 101 ALA A C 1
ATOM 793 O O . ALA A 1 101 ? 0.573 18.516 2.182 1 98.94 101 ALA A O 1
ATOM 794 N N . LEU A 1 102 ? -1.377 19.516 1.79 1 98.94 102 LEU A N 1
ATOM 795 C CA . LEU A 1 102 ? -1.937 19.109 3.074 1 98.94 102 LEU A CA 1
ATOM 796 C C . LEU A 1 102 ? -2.811 17.875 2.92 1 98.94 102 LEU A C 1
ATOM 798 O O . LEU A 1 102 ? -3.604 17.781 1.979 1 98.94 102 LEU A O 1
ATOM 802 N N . CYS A 1 103 ? -2.629 16.922 3.848 1 98.94 103 CYS A N 1
ATOM 803 C CA . CYS A 1 103 ? -3.361 15.664 3.752 1 98.94 103 CYS A CA 1
ATOM 804 C C . CYS A 1 103 ? -3.928 15.258 5.105 1 98.94 103 CYS A C 1
ATOM 806 O O . CYS A 1 103 ? -3.477 15.75 6.145 1 98.94 103 CYS A O 1
ATOM 808 N N . LEU A 1 104 ? -4.973 14.484 5.027 1 98.94 104 LEU A N 1
ATOM 809 C CA . LEU A 1 104 ? -5.43 13.773 6.219 1 98.94 104 LEU A CA 1
ATOM 810 C C . LEU A 1 104 ? -5.164 12.281 6.09 1 98.94 104 LEU A C 1
ATOM 812 O O . LEU A 1 104 ? -5.504 11.664 5.074 1 98.94 104 LEU A O 1
ATOM 816 N N . ASP A 1 105 ? -4.465 11.703 7.078 1 98.94 105 ASP A N 1
ATOM 817 C CA . ASP A 1 105 ? -4.383 10.25 7.238 1 98.94 105 ASP A CA 1
ATOM 818 C C . ASP A 1 105 ? -5.559 9.727 8.055 1 98.94 105 ASP A C 1
ATOM 820 O O . ASP A 1 105 ? -5.426 9.469 9.258 1 98.94 105 ASP A O 1
ATOM 824 N N . MET A 1 106 ? -6.688 9.508 7.344 1 99 106 MET A N 1
ATOM 825 C CA . MET A 1 106 ? -7.855 8.977 8.047 1 99 106 MET A CA 1
ATOM 826 C C . MET A 1 106 ? -7.617 7.543 8.5 1 99 106 MET A C 1
ATOM 828 O O . MET A 1 106 ? -7.082 6.73 7.746 1 99 106 MET A O 1
ATOM 832 N N . THR A 1 107 ? -8.031 7.242 9.742 1 98.88 107 THR A N 1
ATOM 833 C CA . THR A 1 107 ? -7.691 5.969 10.359 1 98.88 107 THR A CA 1
ATOM 834 C C . THR A 1 107 ? -8.922 5.336 11 1 98.88 107 THR A C 1
ATOM 836 O O . THR A 1 107 ? -9.57 5.953 11.852 1 98.88 107 THR A O 1
ATOM 839 N N . ALA A 1 108 ? -9.305 4.176 10.547 1 98.88 108 ALA A N 1
ATOM 840 C CA . ALA A 1 108 ? -10.227 3.355 11.328 1 98.88 108 ALA A CA 1
ATOM 841 C C . ALA A 1 108 ? -9.539 2.809 12.578 1 98.88 108 ALA A C 1
ATOM 843 O O . ALA A 1 108 ? -8.953 1.725 12.547 1 98.88 108 ALA A O 1
ATOM 844 N N . ARG A 1 109 ? -9.695 3.518 13.656 1 98.69 109 ARG A N 1
ATOM 845 C CA . ARG A 1 109 ? -8.875 3.305 14.844 1 98.69 109 ARG A CA 1
ATOM 846 C C . ARG A 1 109 ? -9.195 1.969 15.5 1 98.69 109 ARG A C 1
ATOM 848 O O . ARG A 1 109 ? -8.305 1.278 15.992 1 98.69 109 ARG A O 1
ATOM 855 N N . ASP A 1 110 ? -10.453 1.628 15.602 1 98.69 110 ASP A N 1
ATOM 856 C CA . ASP A 1 110 ? -10.852 0.336 16.156 1 98.69 110 ASP A CA 1
ATOM 857 C C . ASP A 1 110 ? -10.266 -0.814 15.344 1 98.69 110 ASP A C 1
ATOM 859 O O . ASP A 1 110 ? -9.719 -1.764 15.906 1 98.69 110 ASP A O 1
ATOM 863 N N . THR A 1 111 ? -10.352 -0.725 14.047 1 98.62 111 THR A N 1
ATOM 864 C CA . THR A 1 111 ? -9.781 -1.729 13.148 1 98.62 111 THR A CA 1
ATOM 865 C C . THR A 1 111 ? -8.266 -1.78 13.289 1 98.62 111 THR A C 1
ATOM 867 O O . THR A 1 111 ? -7.668 -2.859 13.266 1 98.62 111 THR A O 1
ATOM 870 N N . GLN A 1 112 ? -7.668 -0.609 13.391 1 98.56 112 GLN A N 1
ATOM 871 C CA . GLN A 1 112 ? -6.223 -0.573 13.586 1 98.56 112 GLN A CA 1
ATOM 872 C C . GLN A 1 112 ? -5.82 -1.289 14.875 1 98.56 112 GLN A C 1
ATOM 874 O O . GLN A 1 112 ? -4.84 -2.033 14.891 1 98.56 112 GLN A O 1
ATOM 879 N N . ALA A 1 113 ? -6.531 -0.997 15.914 1 98.19 113 ALA A N 1
ATOM 880 C CA . ALA A 1 113 ? -6.254 -1.663 17.188 1 98.19 113 ALA A CA 1
ATOM 881 C C . ALA A 1 113 ? -6.324 -3.18 17.031 1 98.19 113 ALA A C 1
ATOM 883 O O . ALA A 1 113 ? -5.473 -3.9 17.562 1 98.19 113 ALA A O 1
ATOM 884 N N . GLU A 1 114 ? -7.324 -3.668 16.328 1 97.94 114 GLU A N 1
ATOM 885 C CA . GLU A 1 114 ? -7.457 -5.102 16.078 1 97.94 114 GLU A CA 1
ATOM 886 C C . GLU A 1 114 ? -6.281 -5.629 15.258 1 97.94 114 GLU A C 1
ATOM 888 O O . GLU A 1 114 ? -5.742 -6.695 15.555 1 97.94 114 GLU A O 1
ATOM 893 N N . CYS A 1 115 ? -5.879 -4.914 14.219 1 98 115 CYS A N 1
ATOM 894 C CA . CYS A 1 115 ? -4.734 -5.305 13.398 1 98 115 CYS A CA 1
ATOM 895 C C . CYS A 1 115 ? -3.475 -5.426 14.25 1 98 115 CYS A C 1
ATOM 897 O O . CYS A 1 115 ? -2.74 -6.41 14.141 1 98 115 CYS A O 1
ATOM 899 N N . LYS A 1 116 ? -3.256 -4.398 15.055 1 97.69 116 LYS A N 1
ATOM 900 C CA . LYS A 1 116 ? -2.08 -4.406 15.922 1 97.69 116 LYS A CA 1
ATOM 901 C C . LYS A 1 116 ? -2.098 -5.602 16.859 1 97.69 116 LYS A C 1
ATOM 903 O O . LYS A 1 116 ? -1.099 -6.309 17 1 97.69 116 LYS A O 1
ATOM 908 N N . GLN A 1 117 ? -3.217 -5.805 17.453 1 97.81 117 GLN A N 1
ATOM 909 C CA . GLN A 1 117 ? -3.367 -6.871 18.438 1 97.81 117 GLN A CA 1
ATOM 910 C C . GLN A 1 117 ? -3.119 -8.242 17.797 1 97.81 117 GLN A C 1
ATOM 912 O O . GLN A 1 117 ? -2.514 -9.117 18.422 1 97.81 117 GLN A O 1
ATOM 917 N N . LYS A 1 118 ? -3.512 -8.445 16.609 1 97.06 118 LYS A N 1
ATOM 918 C CA . LYS A 1 118 ? -3.461 -9.742 15.953 1 97.06 118 LYS A CA 1
ATOM 919 C C . LYS A 1 118 ? -2.24 -9.859 15.047 1 97.06 118 LYS A C 1
ATOM 921 O O . LYS A 1 118 ? -2.062 -10.867 14.359 1 97.06 118 LYS A O 1
ATOM 926 N N . GLY A 1 119 ? -1.394 -8.812 14.977 1 97.5 119 GLY A N 1
ATOM 927 C CA . GLY A 1 119 ? -0.22 -8.812 14.117 1 97.5 119 GLY A CA 1
ATOM 928 C C . GLY A 1 119 ? -0.563 -8.812 12.641 1 97.5 119 GLY A C 1
ATOM 929 O O . GLY A 1 119 ? 0.114 -9.461 11.836 1 97.5 119 GLY A O 1
ATOM 930 N N . LEU A 1 120 ? -1.621 -8.195 12.242 1 97.81 120 LEU A N 1
ATOM 931 C CA . LEU A 1 120 ? -2.098 -8.125 10.867 1 97.81 120 LEU A CA 1
ATOM 932 C C . LEU A 1 120 ? -1.651 -6.832 10.195 1 97.81 120 LEU A C 1
ATOM 934 O O . LEU A 1 120 ? -1.245 -5.887 10.875 1 97.81 120 LEU A O 1
ATOM 938 N N . PRO A 1 121 ? -1.656 -6.805 8.82 1 98.19 121 PRO A N 1
ATOM 939 C CA . PRO A 1 121 ? -1.366 -5.543 8.133 1 98.19 121 PRO A CA 1
ATOM 940 C C . PRO A 1 121 ? -2.404 -4.461 8.422 1 98.19 121 PRO A C 1
ATOM 942 O O . PRO A 1 121 ? -3.557 -4.773 8.734 1 98.19 121 PRO A O 1
ATOM 945 N N . TRP A 1 122 ? -2.037 -3.199 8.234 1 98.75 122 TRP A N 1
ATOM 946 C CA . TRP A 1 122 ? -2.883 -2.072 8.609 1 98.75 122 TRP A CA 1
ATOM 947 C C . TRP A 1 122 ? -3.762 -1.64 7.441 1 98.75 122 TR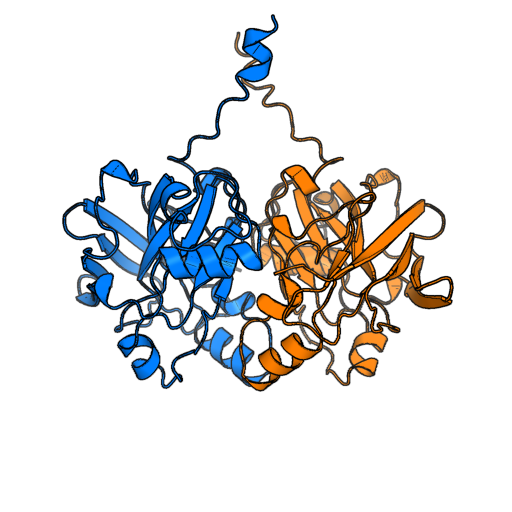P A C 1
ATOM 949 O O . TRP A 1 122 ? -4.5 -0.658 7.543 1 98.75 122 TRP A O 1
ATOM 959 N N . THR A 1 123 ? -3.754 -2.354 6.348 1 98.81 123 THR A N 1
ATOM 960 C CA . THR A 1 123 ? -4.41 -1.905 5.125 1 98.81 123 THR A CA 1
ATOM 961 C C . THR A 1 123 ? -5.891 -1.638 5.375 1 98.81 123 THR A C 1
ATOM 963 O O . THR A 1 123 ? -6.422 -0.613 4.945 1 98.81 123 THR A O 1
ATOM 966 N N . LEU A 1 124 ? -6.598 -2.479 6.117 1 98.5 124 LEU A N 1
ATOM 967 C CA . LEU A 1 124 ? -8.023 -2.305 6.379 1 98.5 124 LEU A CA 1
ATOM 968 C C . LEU A 1 124 ? -8.273 -1.039 7.191 1 98.5 124 LEU A C 1
ATOM 970 O O . LEU A 1 124 ? -9.312 -0.396 7.039 1 98.5 124 LEU A O 1
ATOM 974 N N . ALA A 1 125 ? -7.355 -0.68 7.977 1 98.88 125 ALA A N 1
ATOM 975 C CA . ALA A 1 125 ? -7.516 0.455 8.883 1 98.88 125 ALA A CA 1
ATOM 976 C C . ALA A 1 125 ? -7.129 1.762 8.195 1 98.88 125 ALA A C 1
ATOM 978 O O . ALA A 1 125 ? -7.629 2.83 8.555 1 98.88 125 ALA A O 1
ATOM 979 N N . LYS A 1 126 ? -6.211 1.667 7.227 1 98.94 126 LYS A N 1
ATOM 980 C CA . LYS A 1 126 ? -5.547 2.875 6.754 1 98.94 126 LYS A CA 1
ATOM 981 C C . LYS A 1 126 ? -5.82 3.107 5.27 1 98.94 126 LYS A C 1
ATOM 983 O O . LYS A 1 126 ? -5.652 4.219 4.766 1 98.94 126 LYS A O 1
ATOM 988 N N . GLY A 1 127 ? -6.238 2.039 4.52 1 98.88 127 GLY A N 1
ATOM 989 C CA . GLY A 1 127 ? -6.219 2.121 3.066 1 98.88 127 GLY A CA 1
ATOM 990 C C . GLY A 1 127 ? -7.602 2.107 2.445 1 98.88 127 GLY A C 1
ATOM 991 O O . GLY A 1 127 ? -7.754 1.784 1.267 1 98.88 127 GLY A O 1
ATOM 992 N N . PHE A 1 128 ? -8.703 2.441 3.176 1 98.88 128 PHE A N 1
ATOM 993 C CA . PHE A 1 128 ? -10.055 2.418 2.637 1 98.88 128 PHE A CA 1
ATOM 994 C C . PHE A 1 128 ? -10.32 3.646 1.774 1 98.88 128 PHE A C 1
ATOM 996 O O . PHE A 1 128 ? -9.562 4.617 1.819 1 98.88 128 PHE A O 1
ATOM 1003 N N . ASN A 1 129 ? -11.367 3.576 0.956 1 98.62 129 ASN A N 1
ATOM 1004 C CA . ASN A 1 129 ? -11.734 4.715 0.124 1 98.62 129 ASN A CA 1
ATOM 1005 C C . ASN A 1 129 ? -11.859 5.996 0.948 1 98.62 129 ASN A C 1
ATOM 1007 O O . ASN A 1 129 ? -12.422 5.98 2.045 1 98.62 129 ASN A O 1
ATOM 1011 N N . THR A 1 130 ? -11.312 7.117 0.432 1 98.88 130 THR A N 1
ATOM 1012 C CA . THR A 1 130 ? -11.352 8.469 0.976 1 98.88 130 THR A CA 1
ATOM 1013 C C . THR A 1 130 ? -10.531 8.562 2.258 1 98.88 130 THR A C 1
ATOM 1015 O O . THR A 1 130 ? -10.758 9.445 3.086 1 98.88 130 THR A O 1
ATOM 1018 N N . SER A 1 131 ? -9.641 7.621 2.479 1 98.94 131 SER A N 1
ATOM 1019 C CA . SER A 1 131 ? -8.797 7.652 3.674 1 98.94 131 SER A CA 1
ATOM 1020 C C . SER A 1 131 ? -7.652 8.648 3.516 1 98.94 131 SER A C 1
ATOM 1022 O O . SER A 1 131 ? -6.875 8.859 4.449 1 98.94 131 SER A O 1
ATOM 1024 N N . CYS A 1 132 ? -7.531 9.281 2.365 1 98.94 132 CYS A N 1
ATOM 1025 C CA . CYS A 1 132 ? -6.504 10.305 2.168 1 98.94 132 CYS A CA 1
ATOM 1026 C C . CYS A 1 132 ? -7.094 11.562 1.548 1 98.94 132 CYS A C 1
ATOM 1028 O O . CYS A 1 132 ? -6.84 11.859 0.381 1 98.94 132 CYS A O 1
ATOM 1030 N N . PRO A 1 133 ? -7.852 12.312 2.297 1 99 133 PRO A N 1
ATOM 1031 C CA . PRO A 1 133 ? -8.18 13.672 1.842 1 99 133 PRO A CA 1
ATOM 1032 C C . PRO A 1 133 ? -6.934 14.508 1.548 1 99 133 PRO A C 1
ATOM 1034 O O . PRO A 1 133 ? -5.977 14.492 2.328 1 99 133 PRO A O 1
ATOM 1037 N N . VAL A 1 134 ? -6.953 15.18 0.422 1 98.94 134 VAL A N 1
ATOM 1038 C CA . VAL A 1 134 ? -5.746 15.875 -0.011 1 98.94 134 VAL A CA 1
ATOM 1039 C C . VAL A 1 134 ? -6.105 17.266 -0.539 1 98.94 134 VAL A C 1
ATOM 1041 O O . VAL A 1 134 ? -7.133 17.438 -1.198 1 98.94 134 VAL A O 1
ATOM 1044 N N . SER A 1 135 ? -5.312 18.203 -0.282 1 98.88 135 SER A N 1
ATOM 1045 C CA . SER A 1 135 ? -5.504 19.578 -0.714 1 98.88 135 SER A CA 1
ATOM 1046 C C . SER A 1 135 ? -5.012 19.781 -2.143 1 98.88 135 SER A C 1
ATOM 1048 O O . SER A 1 135 ? -4.582 18.828 -2.801 1 98.88 135 SER A O 1
ATOM 1050 N N . GLU A 1 136 ? -5.129 21.031 -2.508 1 98.5 136 GLU A N 1
ATOM 1051 C CA . GLU A 1 136 ? -4.445 21.453 -3.725 1 98.5 136 GLU A CA 1
ATOM 1052 C C . GLU A 1 136 ? -2.932 21.344 -3.576 1 98.5 136 GLU A C 1
ATOM 1054 O O . GLU A 1 136 ? -2.404 21.391 -2.463 1 98.5 136 GLU A O 1
ATOM 1059 N N . PHE A 1 137 ? -2.291 21.266 -4.734 1 98.75 137 PHE A N 1
ATOM 1060 C CA . PHE A 1 137 ? -0.839 21.172 -4.828 1 98.75 137 PHE A CA 1
ATOM 1061 C C . PHE A 1 137 ? -0.194 22.531 -4.582 1 98.75 137 PHE A C 1
ATOM 1063 O O . PHE A 1 137 ? -0.688 23.562 -5.062 1 98.75 137 PHE A O 1
ATOM 1070 N N . VAL A 1 138 ? 0.816 22.578 -3.762 1 98.75 138 VAL A N 1
ATOM 1071 C CA . VAL A 1 138 ? 1.632 23.766 -3.543 1 98.75 138 VAL A CA 1
ATOM 1072 C C . VAL A 1 138 ? 3.037 23.547 -4.098 1 98.75 138 VAL A C 1
ATOM 1074 O O . VAL A 1 138 ? 3.801 22.734 -3.557 1 98.75 138 VAL A O 1
ATOM 1077 N N . PRO A 1 139 ? 3.418 24.25 -5.121 1 98.31 139 PRO A N 1
ATOM 1078 C CA . PRO A 1 139 ? 4.77 24.078 -5.656 1 98.31 139 PRO A CA 1
ATOM 1079 C C . PRO A 1 139 ? 5.855 24.344 -4.613 1 98.31 139 PRO A C 1
ATOM 1081 O O . PRO A 1 139 ? 5.691 25.203 -3.748 1 98.31 139 PRO A O 1
ATOM 1084 N N . LYS A 1 140 ? 6.906 23.656 -4.773 1 97.94 140 LYS A N 1
ATOM 1085 C CA . LYS A 1 140 ? 8.008 23.703 -3.814 1 97.94 140 LYS A CA 1
ATOM 1086 C C . LYS A 1 140 ? 8.492 25.125 -3.592 1 97.94 140 LYS A C 1
ATOM 1088 O O . LYS A 1 140 ? 8.859 25.5 -2.473 1 97.94 140 LYS A O 1
ATOM 1093 N N . GLU A 1 141 ? 8.453 25.953 -4.566 1 97.12 141 GLU A N 1
ATOM 1094 C CA . GLU A 1 141 ? 8.969 27.328 -4.512 1 97.12 141 GLU A CA 1
ATOM 1095 C C . GLU A 1 141 ? 8.133 28.203 -3.58 1 97.12 141 GLU A C 1
ATOM 1097 O O . GLU A 1 141 ? 8.609 29.219 -3.088 1 97.12 141 GLU A O 1
ATOM 1102 N N . LYS A 1 142 ? 6.941 27.844 -3.326 1 97.5 142 LYS A N 1
ATOM 1103 C CA . LYS A 1 142 ? 6.039 28.625 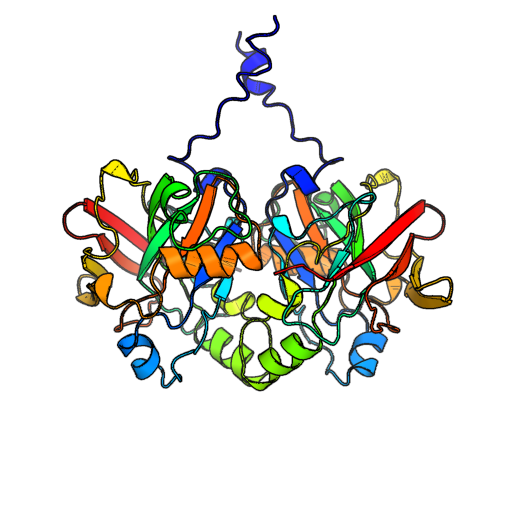-2.484 1 97.5 142 LYS A CA 1
ATOM 1104 C C . LYS A 1 142 ? 6.238 28.297 -1.008 1 97.5 142 LYS A C 1
ATOM 1106 O O . LYS A 1 142 ? 5.73 29 -0.134 1 97.5 142 LYS A O 1
ATOM 1111 N N . ILE A 1 143 ? 6.941 27.25 -0.754 1 97.75 143 ILE A N 1
ATOM 1112 C CA . ILE A 1 143 ? 7.297 26.859 0.605 1 97.75 143 ILE A CA 1
ATOM 1113 C C . ILE A 1 143 ? 8.812 26.734 0.728 1 97.75 143 ILE A C 1
ATOM 1115 O O . ILE A 1 143 ? 9.375 25.656 0.491 1 97.75 143 ILE A O 1
ATOM 1119 N N . PRO A 1 144 ? 9.43 27.734 1.11 1 93.38 144 PRO A N 1
ATOM 1120 C CA . PRO A 1 144 ? 10.891 27.703 1.129 1 93.38 144 PRO A CA 1
ATOM 1121 C C . PRO A 1 144 ? 11.453 26.703 2.131 1 93.38 144 PRO A C 1
ATOM 1123 O O . PRO A 1 144 ? 12.477 26.078 1.869 1 93.38 144 PRO A O 1
ATOM 1126 N N . ASP A 1 145 ? 10.812 26.641 3.303 1 97.94 145 ASP A N 1
ATOM 1127 C CA . ASP A 1 145 ? 11.242 25.672 4.316 1 97.94 145 ASP A CA 1
ATOM 1128 C C . ASP A 1 145 ? 10.055 24.859 4.832 1 97.94 145 ASP A C 1
ATOM 1130 O O . ASP A 1 145 ? 9.273 25.344 5.652 1 97.94 145 ASP A O 1
ATOM 1134 N N . PRO A 1 146 ? 9.992 23.656 4.406 1 98.69 146 PRO A N 1
ATOM 1135 C CA . PRO A 1 146 ? 8.844 22.844 4.809 1 98.69 146 PRO A CA 1
ATOM 1136 C C . PRO A 1 146 ? 8.898 22.438 6.277 1 98.69 146 PRO A C 1
ATOM 1138 O O . PRO A 1 146 ? 7.945 21.844 6.797 1 98.69 146 PRO A O 1
ATOM 1141 N N . HIS A 1 147 ? 9.961 22.766 6.969 1 98.69 147 HIS A N 1
ATOM 1142 C CA . HIS A 1 147 ? 10.07 22.469 8.391 1 98.69 147 HIS A CA 1
ATOM 1143 C C . HIS A 1 147 ? 9.703 23.672 9.242 1 98.69 147 HIS A C 1
ATOM 1145 O O . HIS A 1 147 ? 9.922 23.672 10.453 1 98.69 147 HIS A O 1
ATOM 1151 N N . LYS A 1 148 ? 9.164 24.672 8.664 1 98.19 148 LYS A N 1
ATOM 1152 C CA . LYS A 1 148 ? 8.719 25.875 9.359 1 98.19 148 LYS A CA 1
ATOM 1153 C C . LYS A 1 148 ? 7.266 26.188 9.023 1 98.19 148 LYS A C 1
ATOM 1155 O O . LYS A 1 148 ? 6.934 27.344 8.719 1 98.19 148 LYS A O 1
ATOM 1160 N N . LEU A 1 149 ? 6.465 25.219 9.023 1 98.75 149 LEU A N 1
ATOM 1161 C CA . LEU A 1 149 ? 5.039 25.375 8.75 1 98.75 149 LEU A CA 1
ATOM 1162 C C . LEU A 1 149 ? 4.211 25.062 9.992 1 98.75 149 LEU A C 1
ATOM 1164 O O . LEU A 1 149 ? 4.586 24.219 10.805 1 98.75 149 LEU A O 1
ATOM 1168 N N . GLN A 1 150 ? 3.178 25.781 10.141 1 98.75 150 GLN A N 1
ATOM 1169 C CA . GLN A 1 150 ? 2.139 25.453 11.109 1 98.75 150 GLN A CA 1
ATOM 1170 C C . GLN A 1 150 ? 0.94 24.797 10.43 1 98.75 150 GLN A C 1
ATOM 1172 O O . GLN A 1 150 ? 0.341 25.391 9.523 1 98.75 150 GLN A O 1
ATOM 1177 N N . ILE A 1 151 ? 0.593 23.609 10.852 1 98.88 151 ILE A N 1
ATOM 1178 C CA . ILE A 1 151 ? -0.583 22.938 10.312 1 98.88 151 ILE A CA 1
ATOM 1179 C C . ILE A 1 151 ? -1.642 22.797 11.406 1 98.88 151 ILE A C 1
ATOM 1181 O O . ILE A 1 151 ? -1.313 22.734 12.594 1 98.88 151 ILE A O 1
ATOM 1185 N N . TRP A 1 152 ? -2.852 22.828 10.984 1 98.94 152 TRP A N 1
ATOM 1186 C CA . TRP A 1 152 ? -3.945 22.797 11.953 1 98.94 152 TRP A CA 1
ATOM 1187 C C . TRP A 1 152 ? -5.152 22.047 11.383 1 98.94 152 TRP A C 1
ATOM 1189 O O . TRP A 1 152 ? -5.266 21.875 10.172 1 98.94 152 TRP A O 1
ATOM 1199 N N . LEU A 1 153 ? -6.066 21.578 12.258 1 98.94 153 LEU A N 1
ATOM 1200 C CA . LEU A 1 153 ? -7.305 20.891 11.891 1 98.94 153 LEU A CA 1
ATOM 1201 C C . LEU A 1 153 ? -8.406 21.188 12.906 1 98.94 153 LEU A C 1
ATOM 1203 O O . LEU A 1 153 ? -8.164 21.141 14.117 1 98.94 153 LEU A O 1
ATOM 1207 N N . LYS A 1 154 ? -9.531 21.547 12.406 1 98.94 154 LYS A N 1
ATOM 1208 C CA . LYS A 1 154 ? -10.734 21.75 13.203 1 98.94 154 LYS A CA 1
ATOM 1209 C C . LYS A 1 154 ? -11.82 20.75 12.836 1 98.94 154 LYS A C 1
ATOM 1211 O O . LYS A 1 154 ? -11.977 20.391 11.672 1 98.94 154 LYS A O 1
ATOM 1216 N N . VAL A 1 155 ? -12.562 20.359 13.836 1 98.94 155 VAL A N 1
ATOM 1217 C CA . VAL A 1 155 ? -13.789 19.594 13.648 1 98.94 155 VAL A CA 1
ATOM 1218 C C . VAL A 1 155 ? -14.984 20.391 14.156 1 98.94 155 VAL A C 1
ATOM 1220 O O . VAL A 1 155 ? -15.047 20.75 15.336 1 98.94 155 VAL A O 1
ATOM 1223 N N . ASN A 1 156 ? -15.938 20.734 13.258 1 98.81 156 ASN A N 1
ATOM 1224 C CA . ASN A 1 156 ? -17.094 21.562 13.594 1 98.81 156 ASN A CA 1
ATOM 1225 C C . ASN A 1 156 ? -16.672 22.875 14.258 1 98.81 156 ASN A C 1
ATOM 1227 O O . ASN A 1 156 ? -17.234 23.266 15.273 1 98.81 156 ASN A O 1
ATOM 1231 N N . GLY A 1 157 ? -15.625 23.359 13.797 1 98.62 157 GLY A N 1
ATOM 1232 C CA . GLY A 1 157 ? -15.172 24.656 14.242 1 98.62 157 GLY A CA 1
ATOM 1233 C C . GLY A 1 157 ? -14.25 24.594 15.445 1 98.62 157 GLY A C 1
ATOM 1234 O O . GLY A 1 157 ? -13.648 25.609 15.828 1 98.62 157 GLY A O 1
ATOM 1235 N N . GLU A 1 158 ? -14.148 23.453 16.078 1 98.81 158 GLU A N 1
ATOM 1236 C CA . GLU A 1 158 ? -13.297 23.297 17.25 1 98.81 158 GLU A CA 1
ATOM 1237 C C . GLU A 1 158 ? -11.898 22.828 16.875 1 98.81 158 GLU A C 1
ATOM 1239 O O . GLU A 1 158 ? -11.75 21.797 16.203 1 98.81 158 GLU A O 1
ATOM 1244 N N . LEU A 1 159 ? -10.906 23.562 17.312 1 98.88 159 LEU A N 1
ATOM 1245 C CA . LEU A 1 159 ? -9.516 23.188 17.047 1 98.88 159 LEU A CA 1
ATOM 1246 C C . LEU A 1 159 ? -9.164 21.891 17.75 1 98.88 159 LEU A C 1
ATOM 1248 O O . LEU A 1 159 ? -9.336 21.75 18.969 1 98.88 159 LEU A O 1
ATOM 1252 N N . LYS A 1 160 ? -8.734 20.891 16.969 1 98.88 160 LYS A N 1
ATOM 1253 C CA . LYS A 1 160 ? -8.367 19.594 17.531 1 98.88 160 LYS A CA 1
ATOM 1254 C C . LYS A 1 160 ? -6.863 19.359 17.438 1 98.88 160 LYS A C 1
ATOM 1256 O O . LYS A 1 160 ? -6.258 18.828 18.375 1 98.88 160 LYS A O 1
ATOM 1261 N N . GLN A 1 161 ? -6.285 19.734 16.297 1 98.81 161 GLN A N 1
ATOM 1262 C CA . GLN A 1 161 ? -4.852 19.578 16.094 1 98.81 161 GLN A CA 1
ATOM 1263 C C . GLN A 1 161 ? -4.207 20.906 15.688 1 98.81 161 GLN A C 1
ATOM 1265 O O . GLN A 1 161 ? -4.789 21.672 14.922 1 98.81 161 GLN A O 1
ATOM 1270 N N . GLU A 1 162 ? -3.066 21.125 16.188 1 98.44 162 GLU A N 1
ATOM 1271 C CA . GLU A 1 162 ? -2.16 22.203 15.797 1 98.44 162 GLU A CA 1
ATOM 1272 C C . GLU A 1 162 ? -0.706 21.812 16.062 1 98.44 162 GLU A C 1
ATOM 1274 O O . GLU A 1 162 ? -0.381 21.281 17.125 1 98.44 162 GLU A O 1
ATOM 1279 N N . GLY A 1 163 ? 0.089 21.984 15.062 1 98.12 163 GLY A N 1
ATOM 1280 C CA . GLY A 1 163 ? 1.483 21.609 15.227 1 98.12 163 GLY A CA 1
ATOM 1281 C C . GLY A 1 163 ? 2.408 22.281 14.234 1 98.12 163 GLY A C 1
ATOM 1282 O O . GLY A 1 163 ? 1.95 22.859 13.25 1 98.12 163 GLY A O 1
ATOM 1283 N N . GLU A 1 164 ? 3.662 22.234 14.609 1 98.5 164 GLU A N 1
ATOM 1284 C CA . GLU A 1 164 ? 4.723 22.75 13.742 1 98.5 164 GLU A CA 1
ATOM 1285 C C . GLU A 1 164 ? 5.504 21.609 13.094 1 98.5 164 GLU A C 1
ATOM 1287 O O . GLU A 1 164 ? 5.859 20.641 13.766 1 98.5 164 GLU A O 1
ATOM 1292 N N . THR A 1 165 ? 5.832 21.797 11.812 1 98.69 165 THR A N 1
ATOM 1293 C CA . THR A 1 165 ? 6.539 20.734 11.086 1 98.69 165 THR A CA 1
ATOM 1294 C C . THR A 1 165 ? 7.977 20.625 11.578 1 98.69 165 THR A C 1
ATOM 1296 O O . THR A 1 165 ? 8.656 19.641 11.273 1 98.69 165 THR A O 1
ATOM 1299 N N . SER A 1 166 ? 8.477 21.531 12.328 1 98.31 166 SER A N 1
ATOM 1300 C CA . SER A 1 166 ? 9.812 21.438 12.922 1 98.31 166 SER A CA 1
ATOM 1301 C C . SER A 1 166 ? 9.867 20.375 14.008 1 98.31 166 SER A C 1
ATOM 1303 O O . SER A 1 166 ? 10.945 19.984 14.445 1 98.31 166 SER A O 1
ATOM 1305 N N . SER A 1 167 ? 8.75 19.953 14.469 1 97.94 167 SER A N 1
ATOM 1306 C CA . SER A 1 167 ? 8.688 18.969 15.555 1 97.94 167 SER A CA 1
ATOM 1307 C C . SER A 1 167 ? 8.844 17.547 15.031 1 97.94 167 SER A C 1
ATOM 1309 O O . SER A 1 167 ? 8.852 16.594 15.812 1 97.94 167 SER A O 1
ATOM 1311 N N . MET A 1 168 ? 8.992 17.375 13.742 1 98.12 168 MET A N 1
ATOM 1312 C CA . MET A 1 168 ? 9.203 16.031 13.188 1 98.12 168 MET A CA 1
ATOM 1313 C C . MET A 1 168 ? 10.445 15.391 13.789 1 98.12 168 MET A C 1
ATOM 1315 O O . MET A 1 168 ? 11.5 16.031 13.883 1 98.12 168 MET A O 1
ATOM 1319 N N . ILE A 1 169 ? 10.32 14.141 14.156 1 98.06 169 ILE A N 1
ATOM 1320 C CA . ILE A 1 169 ? 11.438 13.359 14.672 1 98.06 169 ILE A CA 1
ATOM 1321 C C . ILE A 1 169 ? 12.438 13.086 13.555 1 98.06 169 ILE A C 1
ATOM 1323 O O . ILE A 1 169 ? 13.641 13.289 13.727 1 98.06 169 ILE A O 1
ATOM 1327 N N . PHE A 1 170 ? 11.93 12.547 12.477 1 98.62 170 PHE A N 1
ATOM 1328 C CA . PHE A 1 170 ? 12.695 12.352 11.25 1 98.62 170 PHE A CA 1
ATOM 1329 C C . PHE A 1 170 ? 12.391 13.445 10.234 1 98.62 170 PHE A C 1
ATOM 1331 O O . PHE A 1 170 ? 11.227 13.688 9.906 1 98.62 170 PHE A O 1
ATOM 1338 N N . SER A 1 171 ? 13.414 14.07 9.727 1 98.69 171 SER A N 1
ATOM 1339 C CA . SER A 1 171 ? 13.234 15.156 8.773 1 98.69 171 SER A CA 1
ATOM 1340 C C . SER A 1 171 ? 12.797 14.633 7.41 1 98.69 171 SER A C 1
ATOM 1342 O O . SER A 1 171 ? 12.977 13.445 7.113 1 98.69 171 SER A O 1
ATOM 1344 N N . ILE A 1 172 ? 12.273 15.562 6.633 1 98.88 172 ILE A N 1
ATOM 1345 C CA . ILE A 1 172 ? 11.781 15.195 5.312 1 98.88 172 ILE A CA 1
ATOM 1346 C C . ILE A 1 172 ? 12.93 14.641 4.469 1 98.88 172 ILE A C 1
ATOM 1348 O O . ILE A 1 172 ? 12.797 13.578 3.859 1 98.88 172 ILE A O 1
ATOM 1352 N N . PRO A 1 173 ? 14.094 15.297 4.418 1 98.88 173 PRO A N 1
ATOM 1353 C CA . PRO A 1 173 ? 15.188 14.703 3.646 1 98.88 173 PRO A CA 1
ATOM 1354 C C . PRO A 1 173 ? 15.586 13.312 4.145 1 98.88 173 PRO A C 1
ATOM 1356 O O . PRO A 1 173 ? 15.883 12.43 3.338 1 98.88 173 PRO A O 1
ATOM 1359 N N . TYR A 1 174 ? 15.617 13.125 5.449 1 98.88 174 TYR A N 1
ATOM 1360 C CA . TYR A 1 174 ? 15.93 11.812 6.008 1 98.88 174 TYR A CA 1
ATOM 1361 C C . TYR A 1 174 ? 14.891 10.773 5.586 1 98.88 174 TYR A C 1
ATOM 1363 O O . TYR A 1 174 ? 15.242 9.672 5.164 1 98.88 174 TYR A O 1
ATOM 1371 N N . ILE A 1 175 ? 13.625 11.125 5.68 1 98.88 175 ILE A N 1
ATOM 1372 C CA . ILE A 1 175 ? 12.523 10.242 5.324 1 98.88 175 ILE A CA 1
ATOM 1373 C C . ILE A 1 175 ? 12.656 9.82 3.861 1 98.88 175 ILE A C 1
ATOM 1375 O O . ILE A 1 175 ? 12.555 8.633 3.539 1 98.88 175 ILE A O 1
ATOM 1379 N N . ILE A 1 176 ? 12.898 10.797 3.016 1 98.94 176 ILE A N 1
ATOM 1380 C CA . ILE A 1 176 ? 13.008 10.516 1.588 1 98.94 176 ILE A CA 1
ATOM 1381 C C . ILE A 1 176 ? 14.18 9.57 1.339 1 98.94 176 ILE A C 1
ATOM 1383 O O . ILE A 1 176 ? 14.047 8.586 0.604 1 98.94 176 ILE A O 1
ATOM 1387 N N . SER A 1 177 ? 15.289 9.898 1.947 1 98.81 177 SER A N 1
ATOM 1388 C CA . SER A 1 177 ? 16.469 9.07 1.785 1 98.81 177 SER A CA 1
ATOM 1389 C C . SER A 1 177 ? 16.219 7.641 2.26 1 98.81 177 SER A C 1
ATOM 1391 O O . SER A 1 177 ? 16.469 6.684 1.527 1 98.81 177 SER A O 1
ATOM 1393 N N . TYR A 1 178 ? 15.695 7.504 3.412 1 98.75 178 TYR A N 1
ATOM 1394 C CA . TYR A 1 178 ? 15.43 6.203 4.02 1 98.75 178 TYR A CA 1
ATOM 1395 C C . TYR A 1 178 ? 14.461 5.391 3.17 1 98.75 178 TYR A C 1
ATOM 1397 O O . TYR A 1 178 ? 14.75 4.246 2.811 1 98.75 178 TYR A O 1
ATOM 1405 N N . ILE A 1 179 ? 13.328 5.949 2.809 1 98.81 179 ILE A N 1
ATOM 1406 C CA . ILE A 1 179 ? 12.297 5.238 2.068 1 98.81 179 ILE A CA 1
ATOM 1407 C C . ILE A 1 179 ? 12.812 4.871 0.68 1 98.81 179 ILE A C 1
ATOM 1409 O O . ILE A 1 179 ? 12.578 3.762 0.197 1 98.81 179 ILE A O 1
ATOM 1413 N N . SER A 1 180 ? 13.562 5.777 0.041 1 98.75 180 SER A N 1
ATOM 1414 C CA . SER A 1 180 ? 14.016 5.555 -1.325 1 98.75 180 SER A CA 1
ATOM 1415 C C . SER A 1 180 ? 15.031 4.414 -1.388 1 98.75 180 SER A C 1
ATOM 1417 O O . SER A 1 180 ? 15.305 3.877 -2.465 1 98.75 180 SER A O 1
ATOM 1419 N N . GLU A 1 181 ? 15.617 4.09 -0.264 1 98.12 181 GLU A N 1
ATOM 1420 C CA . GLU A 1 181 ? 16.516 2.938 -0.205 1 98.12 181 GLU A CA 1
ATOM 1421 C C . GLU A 1 181 ? 15.734 1.627 -0.257 1 98.12 181 GLU A C 1
ATOM 1423 O O . GLU A 1 181 ? 16.281 0.587 -0.627 1 98.12 181 GLU A O 1
ATOM 1428 N N . ILE A 1 182 ? 14.523 1.639 0.085 1 98.62 182 ILE A N 1
ATOM 1429 C CA . ILE A 1 182 ? 13.703 0.443 0.243 1 98.62 182 ILE A CA 1
ATOM 1430 C C . ILE A 1 182 ? 12.68 0.364 -0.888 1 98.62 182 ILE A C 1
ATOM 1432 O O . ILE A 1 182 ? 12.477 -0.701 -1.476 1 98.62 182 ILE A O 1
ATOM 1436 N N . ILE A 1 183 ? 12.031 1.476 -1.176 1 98.81 183 ILE A N 1
ATOM 1437 C CA . ILE A 1 183 ? 11.008 1.65 -2.201 1 98.81 183 ILE A CA 1
ATOM 1438 C C . ILE A 1 183 ? 11.422 2.758 -3.164 1 98.81 183 ILE A C 1
ATOM 1440 O O . ILE A 1 183 ? 11.609 3.906 -2.756 1 98.81 183 ILE A O 1
ATOM 1444 N N . THR A 1 184 ? 11.531 2.381 -4.422 1 98.81 184 THR A N 1
ATOM 1445 C CA . THR A 1 184 ? 11.758 3.434 -5.406 1 98.81 184 THR A CA 1
ATOM 1446 C C . THR A 1 184 ? 10.539 4.344 -5.512 1 98.81 184 THR A C 1
ATOM 1448 O O . THR A 1 184 ? 9.414 3.869 -5.703 1 98.81 184 THR A O 1
ATOM 1451 N N . LEU A 1 185 ? 10.789 5.645 -5.352 1 98.81 185 LEU A N 1
ATOM 1452 C CA . LEU A 1 185 ? 9.727 6.637 -5.5 1 98.81 185 LEU A CA 1
ATOM 1453 C C . LEU A 1 185 ? 9.703 7.199 -6.922 1 98.81 185 LEU A C 1
ATOM 1455 O O . LEU A 1 185 ? 10.758 7.422 -7.523 1 98.81 185 LEU A O 1
ATOM 1459 N N . GLU A 1 186 ? 8.484 7.387 -7.41 1 97.94 186 GLU A N 1
ATOM 1460 C CA . GLU A 1 186 ? 8.312 7.91 -8.758 1 97.94 186 GLU A CA 1
ATOM 1461 C C . GLU A 1 186 ? 7.652 9.289 -8.742 1 97.94 186 GLU A C 1
ATOM 1463 O O . GLU A 1 186 ? 7.09 9.695 -7.723 1 97.94 186 GLU A O 1
ATOM 1468 N N . GLU A 1 187 ? 7.816 9.945 -9.898 1 98.12 187 GLU A N 1
ATOM 1469 C CA . GLU A 1 187 ? 7.105 11.211 -10.062 1 98.12 187 GLU A CA 1
ATOM 1470 C C . GLU A 1 187 ? 5.625 11.055 -9.742 1 98.12 187 GLU A C 1
ATOM 1472 O O . GLU A 1 187 ? 4.973 10.125 -10.211 1 98.12 187 GLU A O 1
ATOM 1477 N N . GLY A 1 188 ? 5.121 11.961 -8.852 1 98.5 188 GLY A N 1
ATOM 1478 C CA . GLY A 1 188 ? 3.707 11.953 -8.508 1 98.5 188 GLY A CA 1
ATOM 1479 C C . GLY A 1 188 ? 3.408 11.203 -7.223 1 98.5 188 GLY A C 1
ATOM 1480 O O . GLY A 1 188 ? 2.301 11.297 -6.688 1 98.5 188 GLY A O 1
ATOM 1481 N N . ASP A 1 189 ? 4.379 10.414 -6.742 1 98.81 189 ASP A N 1
ATOM 1482 C CA . ASP A 1 189 ? 4.184 9.742 -5.461 1 98.81 189 ASP A CA 1
ATOM 1483 C C . ASP A 1 189 ? 4.035 10.75 -4.324 1 98.81 189 ASP A C 1
ATOM 1485 O O . ASP A 1 189 ? 4.531 11.875 -4.422 1 98.81 189 ASP A O 1
ATOM 1489 N N . LEU A 1 190 ? 3.322 10.367 -3.301 1 98.94 190 LEU A N 1
ATOM 1490 C CA . LEU A 1 190 ? 3.072 11.203 -2.129 1 98.94 190 LEU A CA 1
ATOM 1491 C C . LEU A 1 190 ? 3.633 10.547 -0.869 1 98.94 190 LEU A C 1
ATOM 1493 O O . LEU A 1 190 ? 3.453 9.352 -0.653 1 98.94 190 LEU A O 1
ATOM 1497 N N . ILE A 1 191 ? 4.371 11.289 -0.068 1 99 191 ILE A N 1
ATOM 1498 C CA . ILE A 1 191 ? 4.789 10.867 1.265 1 99 191 ILE A CA 1
ATOM 1499 C C . ILE A 1 191 ? 4.059 11.695 2.32 1 99 191 ILE A C 1
ATOM 1501 O O . ILE A 1 191 ? 4.141 12.93 2.316 1 99 191 ILE A O 1
ATOM 1505 N N . LEU A 1 192 ? 3.316 11.047 3.193 1 98.94 192 LEU A N 1
ATOM 1506 C CA . LEU A 1 192 ? 2.781 11.703 4.379 1 98.94 192 LEU A CA 1
ATOM 1507 C C . LEU A 1 192 ? 3.785 11.648 5.527 1 98.94 192 LEU A C 1
ATOM 1509 O O . LEU A 1 192 ? 4.379 10.602 5.789 1 98.94 192 LEU A O 1
ATOM 1513 N N . THR A 1 193 ? 3.939 12.719 6.281 1 98.88 193 THR A N 1
ATOM 1514 C CA . THR A 1 193 ? 5.129 12.852 7.113 1 98.88 193 THR A CA 1
ATOM 1515 C C . THR A 1 193 ? 4.773 12.734 8.594 1 98.88 193 THR A C 1
ATOM 1517 O O . THR A 1 193 ? 5.566 13.102 9.461 1 98.88 193 THR A O 1
ATOM 1520 N N . GLY A 1 194 ? 3.572 12.305 8.891 1 98.5 194 GLY A N 1
ATOM 1521 C CA . GLY A 1 194 ? 3.166 12.172 10.281 1 98.5 194 GLY A CA 1
ATOM 1522 C C . GLY A 1 194 ? 2.244 13.281 10.742 1 98.5 194 GLY A C 1
ATOM 1523 O O . GLY A 1 194 ? 2.041 14.266 10.023 1 98.5 194 GLY A O 1
ATOM 1524 N N . SER A 1 195 ? 1.705 13.117 11.914 1 98.62 195 SER A N 1
ATOM 1525 C CA . SER A 1 195 ? 0.702 14.039 12.445 1 98.62 195 SER A CA 1
ATOM 1526 C C . SER A 1 195 ? 1.076 14.523 13.844 1 98.62 195 SER 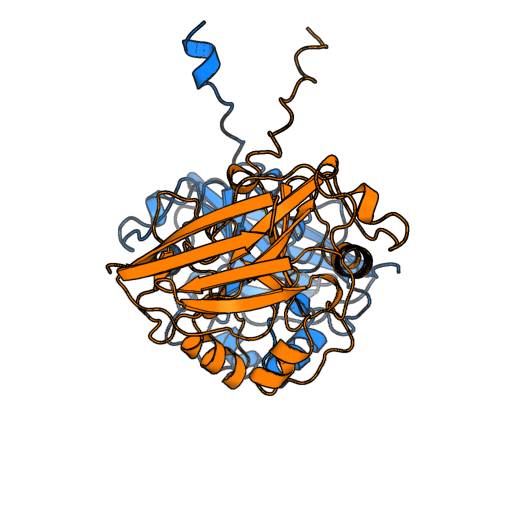A C 1
ATOM 1528 O O . SER A 1 195 ? 1.626 13.766 14.641 1 98.62 195 SER A O 1
ATOM 1530 N N . PRO A 1 196 ? 0.774 15.797 14.141 1 98.44 196 PRO A N 1
ATOM 1531 C CA . PRO A 1 196 ? 0.919 16.25 15.523 1 98.44 196 PRO A CA 1
ATOM 1532 C C . PRO A 1 196 ? -0.15 15.68 16.453 1 98.44 196 PRO A C 1
ATOM 1534 O O . PRO A 1 196 ? -1.048 14.969 15.992 1 98.44 196 PRO A O 1
ATOM 1537 N N . LYS A 1 197 ? -0.007 15.938 17.719 1 97.94 197 LYS A N 1
ATOM 1538 C CA . LYS A 1 197 ? -0.961 15.469 18.719 1 97.94 197 LYS A CA 1
ATOM 1539 C C . LYS A 1 197 ? -2.352 16.047 18.469 1 97.94 197 LYS A C 1
ATOM 1541 O O . LYS A 1 197 ? -2.51 16.969 17.688 1 97.94 197 LYS A O 1
ATOM 1546 N N . GLY A 1 198 ? -3.334 15.484 19.109 1 98.31 198 GLY A N 1
ATOM 1547 C CA . GLY A 1 198 ? -4.695 16 19.078 1 98.31 198 GLY A CA 1
ATOM 1548 C C . GLY A 1 198 ? -5.605 15.234 18.141 1 98.31 198 GLY A C 1
ATOM 1549 O O . GLY A 1 198 ? -6.691 15.703 17.797 1 98.31 198 GLY A O 1
ATOM 1550 N N . VAL A 1 199 ? -5.191 14.125 17.656 1 98.06 199 VAL A N 1
ATOM 1551 C CA . VAL A 1 199 ? -6.047 13.273 16.844 1 98.06 199 VAL A CA 1
ATOM 1552 C C . VAL A 1 199 ? -7.32 12.938 17.609 1 98.06 199 VAL A C 1
ATOM 1554 O O . VAL A 1 199 ? -7.289 12.734 18.828 1 98.06 199 VAL A O 1
ATOM 1557 N N . SER A 1 200 ? -8.414 12.867 16.906 1 98.19 200 SER A N 1
ATOM 1558 C CA . SER A 1 200 ? -9.672 12.562 17.594 1 98.19 200 SER A CA 1
ATOM 1559 C C . SER A 1 200 ? -10.68 11.938 16.625 1 98.19 200 SER A C 1
ATOM 1561 O O . SER A 1 200 ? -10.484 11.953 15.414 1 98.19 200 SER A O 1
ATOM 1563 N N . ALA A 1 201 ? -11.719 11.461 17.203 1 98.69 201 ALA A N 1
ATOM 1564 C CA . ALA A 1 201 ? -12.766 10.766 16.469 1 98.69 201 ALA A CA 1
ATOM 1565 C C . ALA A 1 201 ? -13.664 11.75 15.727 1 98.69 201 ALA A C 1
ATOM 1567 O O . ALA A 1 201 ? -13.859 12.883 16.172 1 98.69 201 ALA A O 1
ATOM 1568 N N . VAL A 1 202 ? -14.156 11.312 14.594 1 98.88 202 VAL A N 1
ATOM 1569 C CA . VAL A 1 202 ? -15.211 12.016 13.867 1 98.88 202 VAL A CA 1
ATOM 1570 C C . VAL A 1 202 ? -16.359 11.062 13.578 1 98.88 202 VAL A C 1
ATOM 1572 O O . VAL A 1 202 ? -16.203 9.836 13.641 1 98.88 202 VAL A O 1
ATOM 1575 N N . GLN A 1 203 ? -17.531 11.633 13.281 1 98.25 203 GLN A N 1
ATOM 1576 C CA . GLN A 1 203 ? -18.734 10.867 12.961 1 98.25 203 GLN A CA 1
ATOM 1577 C C . GLN A 1 203 ? -19.469 11.461 11.758 1 98.25 203 GLN A C 1
ATOM 1579 O O . GLN A 1 203 ? -19.125 12.555 11.297 1 98.25 203 GLN A O 1
ATOM 1584 N N . GLU A 1 204 ? -20.422 10.719 11.281 1 98.12 204 GLU A N 1
ATOM 1585 C CA . GLU A 1 204 ? -21.25 11.18 10.172 1 98.12 204 GLU A CA 1
ATOM 1586 C C . GLU A 1 204 ? -21.766 12.594 10.414 1 98.12 204 GLU A C 1
ATOM 1588 O O . GLU A 1 204 ? -22.188 12.922 11.531 1 98.12 204 GLU A O 1
ATOM 1593 N N . HIS A 1 205 ? -21.641 13.484 9.438 1 98.44 205 HIS A N 1
ATOM 1594 C CA . HIS A 1 205 ? -22.141 14.852 9.383 1 98.44 205 HIS A CA 1
ATOM 1595 C C . HIS A 1 205 ? -21.141 15.836 9.992 1 98.44 205 HIS A C 1
ATOM 1597 O O . HIS A 1 205 ? -21.359 17.047 9.938 1 98.44 205 HIS A O 1
ATOM 1603 N N . ASP A 1 206 ? -20.078 15.32 10.625 1 98.88 206 ASP A N 1
ATOM 1604 C CA . ASP A 1 206 ? -19.031 16.234 11.07 1 98.88 206 ASP A CA 1
ATOM 1605 C C . ASP A 1 206 ? -18.406 16.969 9.883 1 98.88 206 ASP A C 1
ATOM 1607 O O . ASP A 1 206 ? -18.375 16.438 8.766 1 98.88 206 ASP A O 1
ATOM 1611 N N . GLU A 1 207 ? -17.984 18.156 10.125 1 98.88 207 GLU A N 1
ATOM 1612 C CA . GLU A 1 207 ? -17.219 18.953 9.164 1 98.88 207 GLU A CA 1
ATOM 1613 C C . GLU A 1 207 ? -15.781 19.141 9.625 1 98.88 207 GLU A C 1
ATOM 1615 O O . GLU A 1 207 ? -15.531 19.578 10.75 1 98.88 207 GLU A O 1
ATOM 1620 N N . ILE A 1 208 ? -14.883 18.797 8.75 1 98.94 208 ILE A N 1
ATOM 1621 C CA . ILE A 1 208 ? -13.453 18.938 9.031 1 98.94 208 ILE A CA 1
ATOM 1622 C C . ILE A 1 208 ? -12.875 20.094 8.219 1 98.94 208 ILE A C 1
ATOM 1624 O O . ILE A 1 208 ? -13.094 20.172 7.008 1 98.94 208 ILE A O 1
ATOM 1628 N N . GLN A 1 209 ? -12.219 20.984 8.883 1 98.94 209 GLN A N 1
ATOM 1629 C CA . GLN A 1 209 ? -11.391 22 8.25 1 98.94 209 GLN A CA 1
ATOM 1630 C C . GLN A 1 209 ? -9.93 21.844 8.648 1 98.94 209 GLN A C 1
ATOM 1632 O O . GLN A 1 209 ? -9.625 21.578 9.812 1 98.94 209 GLN A O 1
ATOM 1637 N N . ALA A 1 210 ? -9.055 22 7.723 1 98.94 210 ALA A N 1
ATOM 1638 C CA . ALA A 1 210 ? -7.621 21.922 8.008 1 98.94 210 ALA A CA 1
ATOM 1639 C C . ALA A 1 210 ? -6.836 22.891 7.117 1 98.94 210 ALA A C 1
ATOM 1641 O O . ALA A 1 210 ? -7.336 23.328 6.078 1 98.94 210 ALA A O 1
ATOM 1642 N N . GLY A 1 211 ? -5.609 23.156 7.543 1 98.94 211 GLY A N 1
ATOM 1643 C CA . GLY A 1 211 ? -4.844 24.094 6.734 1 98.94 211 GLY A CA 1
ATOM 1644 C C . GLY A 1 211 ? -3.383 24.172 7.129 1 98.94 211 GLY A C 1
ATOM 1645 O O . GLY A 1 211 ? -2.977 23.594 8.141 1 98.94 211 GLY A O 1
ATOM 1646 N N . ILE A 1 212 ? -2.604 24.688 6.227 1 98.94 212 ILE A N 1
ATOM 1647 C CA . ILE A 1 212 ? -1.282 25.25 6.492 1 98.94 212 ILE A CA 1
ATOM 1648 C C . ILE A 1 212 ? -1.385 26.766 6.641 1 98.94 212 ILE A C 1
ATOM 1650 O O . ILE A 1 212 ? -1.798 27.453 5.711 1 98.94 212 ILE A O 1
ATOM 1654 N N . LYS A 1 213 ? -1.026 27.234 7.82 1 98.62 213 LYS A N 1
ATOM 1655 C CA . LYS A 1 213 ? -1.214 28.641 8.125 1 98.62 213 LYS A CA 1
ATOM 1656 C C . LYS A 1 213 ? -0.579 29.531 7.051 1 98.62 213 LYS A C 1
ATOM 1658 O O . LYS A 1 213 ? 0.602 29.375 6.734 1 98.62 213 LYS A O 1
ATOM 1663 N N . GLY A 1 214 ? -1.352 30.422 6.5 1 98 214 GLY A N 1
ATOM 1664 C CA . GLY A 1 214 ? -0.864 31.406 5.555 1 98 214 GLY A CA 1
ATOM 1665 C C . GLY A 1 214 ? -0.674 30.844 4.156 1 98 214 GLY A C 1
ATOM 1666 O O . GLY A 1 214 ? -0.216 31.562 3.256 1 98 214 GLY A O 1
ATOM 1667 N N . ILE A 1 215 ? -1.073 29.656 3.916 1 98.38 215 ILE A N 1
ATOM 1668 C CA . ILE A 1 215 ? -0.771 29.062 2.619 1 98.38 215 ILE A CA 1
ATOM 1669 C C . ILE A 1 215 ? -2.051 28.5 1.995 1 98.38 215 ILE A C 1
ATOM 1671 O O . ILE A 1 215 ? -2.438 28.906 0.897 1 98.38 215 ILE A O 1
ATOM 1675 N N . LEU A 1 216 ? -2.75 27.531 2.691 1 98.69 216 LEU A N 1
ATOM 1676 C CA . LEU A 1 216 ? -3.971 26.953 2.135 1 98.69 216 LEU A CA 1
ATOM 1677 C C . LEU A 1 216 ? -4.844 26.359 3.238 1 98.69 216 LEU A C 1
ATOM 1679 O O . LEU A 1 216 ? -4.41 26.25 4.387 1 98.69 216 LEU A O 1
ATOM 1683 N N . SER A 1 217 ? -6.027 26.156 2.949 1 98.75 217 SER A N 1
ATOM 1684 C CA . SER A 1 217 ? -6.949 25.375 3.766 1 98.75 217 SER A CA 1
ATOM 1685 C C . SER A 1 217 ? -7.801 24.453 2.904 1 98.75 217 SER A C 1
ATOM 1687 O O . SER A 1 217 ? -7.828 24.594 1.679 1 98.75 217 SER A O 1
ATOM 1689 N N . MET A 1 218 ? -8.383 23.469 3.504 1 98.88 218 MET A N 1
ATOM 1690 C CA . MET A 1 218 ? -9.305 22.531 2.871 1 98.88 218 MET A CA 1
ATOM 1691 C C . MET A 1 218 ? -10.414 22.125 3.834 1 98.88 218 MET A C 1
ATOM 1693 O O . MET A 1 218 ? -10.289 22.297 5.047 1 98.88 218 MET A O 1
ATOM 1697 N N . GLN A 1 219 ? -11.5 21.656 3.23 1 98.88 219 GLN A N 1
ATOM 1698 C CA . GLN A 1 219 ? -12.664 21.281 4.031 1 98.88 219 GLN A CA 1
ATOM 1699 C C . GLN A 1 219 ? -13.328 20.016 3.482 1 98.88 219 GLN A C 1
ATOM 1701 O O . GLN A 1 219 ? -13.445 19.859 2.268 1 98.88 219 GLN A O 1
ATOM 1706 N N . PHE A 1 220 ? -13.836 19.188 4.43 1 98.94 220 PHE A N 1
ATOM 1707 C CA . PHE A 1 220 ? -14.531 17.969 4.082 1 98.94 220 PHE A CA 1
ATOM 1708 C C . PHE A 1 220 ? -15.695 17.703 5.031 1 98.94 220 PHE A C 1
ATOM 1710 O O . PHE A 1 220 ? -15.633 18.062 6.211 1 98.94 220 PHE A O 1
ATOM 1717 N N . LYS A 1 221 ? -16.703 17.094 4.488 1 98.81 221 LYS A N 1
ATOM 1718 C CA . LYS A 1 221 ? -17.75 16.5 5.316 1 98.81 221 LYS A CA 1
ATOM 1719 C C . LYS A 1 221 ? -17.531 15 5.492 1 98.81 221 LYS A C 1
ATOM 1721 O O . LYS A 1 221 ? -16.969 14.344 4.617 1 98.81 221 LYS A O 1
ATOM 1726 N N . VAL A 1 222 ? -17.953 14.484 6.613 1 98.88 222 VAL A N 1
ATOM 1727 C CA . VAL A 1 222 ? -17.891 13.047 6.871 1 98.88 222 VAL A CA 1
ATOM 1728 C C . VAL A 1 222 ? -19.25 12.406 6.617 1 98.88 222 VAL A C 1
ATOM 1730 O O . VAL A 1 222 ? -20.281 12.922 7.062 1 98.88 222 VAL A O 1
ATOM 1733 N N . ALA A 1 223 ? -19.266 11.391 5.898 1 98.69 223 ALA A N 1
ATOM 1734 C CA . ALA A 1 223 ? -20.469 10.602 5.633 1 98.69 223 ALA A CA 1
ATOM 1735 C C . ALA A 1 223 ? -20.25 9.133 5.98 1 98.69 223 ALA A C 1
ATOM 1737 O O . ALA A 1 223 ? -19.109 8.688 6.125 1 98.69 223 ALA A O 1
ATOM 1738 N N . GLN A 1 224 ? -21.344 8.438 6.195 1 97.69 224 GLN A N 1
ATOM 1739 C CA . GLN A 1 224 ? -21.297 7.004 6.438 1 97.69 224 GLN A CA 1
ATOM 1740 C C . GLN A 1 224 ? -21.375 6.223 5.125 1 97.69 224 GLN A C 1
ATOM 1742 O O . GLN A 1 224 ? -22.25 6.488 4.293 1 97.69 224 GLN A O 1
ATOM 1747 N N . GLN A 1 225 ? -20.438 5.309 4.926 1 96.06 225 GLN A N 1
ATOM 1748 C CA . GLN A 1 225 ? -20.531 4.434 3.762 1 96.06 225 GLN A CA 1
ATOM 1749 C C . GLN A 1 225 ? -21.828 3.641 3.762 1 96.06 225 GLN A C 1
ATOM 1751 O O . GLN A 1 225 ? -22.234 3.104 4.793 1 96.06 225 GLN A O 1
ATOM 1756 N N . SER A 1 226 ? -22.5 3.623 2.633 1 87 226 SER A N 1
ATOM 1757 C CA . SER A 1 226 ? -23.703 2.826 2.475 1 87 226 SER A CA 1
ATOM 1758 C C . SER A 1 226 ? -23.391 1.439 1.925 1 87 226 SER A C 1
ATOM 1760 O O . SER A 1 226 ? -22.672 1.309 0.934 1 87 226 SER A O 1
ATOM 1762 N N . ARG A 1 227 ? -23.734 0.326 2.656 1 78.62 227 ARG A N 1
ATOM 1763 C CA . ARG A 1 227 ? -23.547 -0.998 2.076 1 78.62 227 ARG A CA 1
ATOM 1764 C C . ARG A 1 227 ? -24.75 -1.415 1.24 1 78.62 227 ARG A C 1
ATOM 1766 O O . ARG A 1 227 ? -25.875 -1.021 1.533 1 78.62 227 ARG A O 1
ATOM 1773 N N . PRO B 1 1 ? -10.828 17.172 -35.75 1 27.92 1 PRO B N 1
ATOM 1774 C CA . PRO B 1 1 ? -10.07 17.578 -34.562 1 27.92 1 PRO B CA 1
ATOM 1775 C C . PRO B 1 1 ? -10.5 16.844 -33.312 1 27.92 1 PRO B C 1
ATOM 1777 O O . PRO B 1 1 ? -9.727 16.75 -32.344 1 27.92 1 PRO B O 1
ATOM 1780 N N . GLU B 1 2 ? -11.867 16.625 -33.094 1 27.3 2 GLU B N 1
ATOM 1781 C CA . GLU B 1 2 ? -12.602 16.062 -31.984 1 27.3 2 GLU B CA 1
ATOM 1782 C C . GLU B 1 2 ? -12.195 14.609 -31.719 1 27.3 2 GLU B C 1
ATOM 1784 O O . GLU B 1 2 ? -12.281 14.117 -30.594 1 27.3 2 GLU B O 1
ATOM 1789 N N . LEU B 1 3 ? -12.078 13.82 -32.844 1 32.69 3 LEU B N 1
ATOM 1790 C CA . LEU B 1 3 ? -11.797 12.391 -32.781 1 32.69 3 LEU B CA 1
ATOM 1791 C C . LEU B 1 3 ? -10.469 12.133 -32.062 1 32.69 3 LEU B C 1
ATOM 1793 O O . LEU B 1 3 ? -10.242 11.047 -31.531 1 32.69 3 LEU B O 1
ATOM 1797 N N . ALA B 1 4 ? -9.43 12.906 -32.406 1 30.83 4 ALA B N 1
ATOM 1798 C CA . ALA B 1 4 ? -8.062 12.727 -31.922 1 30.83 4 ALA B CA 1
ATOM 1799 C C . ALA B 1 4 ? -7.988 12.914 -30.406 1 30.83 4 ALA B C 1
ATOM 1801 O O . ALA B 1 4 ? -7.023 12.484 -29.766 1 30.83 4 ALA B O 1
ATOM 1802 N N . ALA B 1 5 ? -8.594 13.867 -29.828 1 30.98 5 ALA B N 1
ATOM 1803 C CA . ALA B 1 5 ? -8.516 14.109 -28.391 1 30.98 5 ALA B CA 1
ATOM 1804 C C . ALA B 1 5 ? -8.953 12.875 -27.609 1 30.98 5 ALA B C 1
ATOM 1806 O O . ALA B 1 5 ? -8.469 12.641 -26.5 1 30.98 5 ALA B O 1
ATOM 1807 N N . LEU B 1 6 ? -10.023 12.188 -27.938 1 33.53 6 LEU B N 1
ATOM 1808 C CA . LEU B 1 6 ? -10.609 11 -27.312 1 33.53 6 LEU B CA 1
ATOM 1809 C C . LEU B 1 6 ? -9.672 9.805 -27.438 1 33.53 6 LEU B C 1
ATOM 1811 O O . LEU B 1 6 ? -9.969 8.727 -26.922 1 33.53 6 LEU B O 1
ATOM 1815 N N . MET B 1 7 ? -8.859 9.797 -28.453 1 30.47 7 MET B N 1
ATOM 1816 C CA . MET B 1 7 ? -8.023 8.602 -28.516 1 30.47 7 MET B CA 1
ATOM 1817 C C . MET B 1 7 ? -6.988 8.602 -27.391 1 30.47 7 MET B C 1
ATOM 1819 O O . MET B 1 7 ? -5.844 9.008 -27.594 1 30.47 7 MET B O 1
ATOM 1823 N N . ALA B 1 8 ? -7.125 9.281 -26.219 1 39.28 8 ALA B N 1
ATOM 1824 C CA . ALA B 1 8 ? -6.281 8.984 -25.062 1 39.28 8 ALA B CA 1
ATOM 1825 C C . ALA B 1 8 ? -5.797 7.535 -25.094 1 39.28 8 ALA B C 1
ATOM 1827 O O . ALA B 1 8 ? -6.602 6.602 -25.016 1 39.28 8 ALA B O 1
ATOM 1828 N N . SER B 1 9 ? -4.777 7.168 -25.812 1 44.94 9 SER B N 1
ATOM 1829 C CA . SER B 1 9 ? -4.25 5.832 -26.078 1 44.94 9 SER B CA 1
ATOM 1830 C C . SER B 1 9 ? -4.418 4.926 -24.859 1 44.94 9 SER B C 1
ATOM 1832 O O . SER B 1 9 ? -3.98 5.262 -23.766 1 44.94 9 SER B O 1
ATOM 1834 N N . ALA B 1 10 ? -5.508 4.184 -24.766 1 62.44 10 ALA B N 1
ATOM 1835 C CA . ALA B 1 10 ? -5.746 3.139 -23.781 1 62.44 10 ALA B CA 1
ATOM 1836 C C . ALA B 1 10 ? -4.441 2.469 -23.359 1 62.44 10 ALA B C 1
ATOM 1838 O O . ALA B 1 10 ? -3.686 1.984 -24.203 1 62.44 10 ALA B O 1
ATOM 1839 N N . LYS B 1 11 ? -3.912 2.85 -22.141 1 81.75 11 LYS B N 1
ATOM 1840 C CA . LYS B 1 11 ? -2.732 2.176 -21.609 1 81.75 11 LYS B CA 1
ATOM 1841 C C . LYS B 1 11 ? -2.789 0.674 -21.859 1 81.75 11 LYS B C 1
ATOM 1843 O O . LYS B 1 11 ? -3.824 0.039 -21.641 1 81.75 11 LYS B O 1
ATOM 1848 N N . PRO B 1 12 ? -1.754 0.175 -22.516 1 91.81 12 PRO B N 1
ATOM 1849 C CA . PRO B 1 12 ? -1.79 -1.252 -22.844 1 91.81 12 PRO B CA 1
ATOM 1850 C C . PRO B 1 12 ? -1.812 -2.141 -21.609 1 91.81 12 PRO B C 1
ATOM 1852 O O . PRO B 1 12 ? -0.856 -2.141 -20.828 1 91.81 12 PRO B O 1
ATOM 1855 N N . LEU B 1 13 ? -2.848 -2.9 -21.469 1 94.38 13 LEU B N 1
ATOM 1856 C CA . LEU B 1 13 ? -2.984 -3.809 -20.344 1 94.38 13 LEU B CA 1
ATOM 1857 C C . LEU B 1 13 ? -1.881 -4.863 -20.359 1 94.38 13 LEU B C 1
ATOM 1859 O O . LEU B 1 13 ? -1.519 -5.398 -19.297 1 94.38 13 LEU B O 1
ATOM 1863 N N . GLY B 1 14 ? -1.344 -5.121 -21.516 1 96.44 14 GLY B N 1
ATOM 1864 C CA . GLY B 1 14 ? -0.25 -6.07 -21.656 1 96.44 14 GLY B CA 1
ATOM 1865 C C . GLY B 1 14 ? 1.015 -5.625 -20.938 1 96.44 14 GLY B C 1
ATOM 1866 O O . GLY B 1 14 ? 1.956 -6.406 -20.797 1 96.44 14 GLY B O 1
ATOM 1867 N N . ARG B 1 15 ? 1.062 -4.367 -20.484 1 97.94 15 ARG B N 1
ATOM 1868 C CA . ARG B 1 15 ? 2.184 -3.809 -19.734 1 97.94 15 ARG B CA 1
ATOM 1869 C C . ARG B 1 15 ? 1.702 -3.117 -18.469 1 97.94 15 ARG B C 1
ATOM 1871 O O . ARG B 1 15 ? 2.186 -2.039 -18.125 1 97.94 15 ARG B O 1
ATOM 1878 N N . PHE B 1 16 ? 0.721 -3.682 -17.828 1 98.44 16 PHE B N 1
ATOM 1879 C CA . PHE B 1 16 ? 0.074 -3.082 -16.672 1 98.44 16 PHE B CA 1
ATOM 1880 C C . PHE B 1 16 ? 1.1 -2.734 -15.602 1 98.44 16 PHE B C 1
ATOM 1882 O O . PHE B 1 16 ? 0.917 -1.779 -14.844 1 98.44 16 PHE B O 1
ATOM 1889 N N . TRP B 1 17 ? 2.24 -3.443 -15.5 1 98.44 17 TRP B N 1
ATOM 1890 C CA . TRP B 1 17 ? 3.242 -3.213 -14.461 1 98.44 17 TRP B CA 1
ATOM 1891 C C . TRP B 1 17 ? 3.945 -1.877 -14.672 1 98.44 17 TRP B C 1
ATOM 1893 O O . TRP B 1 17 ? 4.637 -1.385 -13.773 1 98.44 17 TRP B O 1
ATOM 1903 N N . GLU B 1 18 ? 3.732 -1.246 -15.789 1 97.19 18 GLU B N 1
ATOM 1904 C CA . GLU B 1 18 ? 4.398 0.02 -16.078 1 97.19 18 GLU B CA 1
ATOM 1905 C C . GLU B 1 18 ? 3.551 1.206 -15.625 1 97.19 18 GLU B C 1
ATOM 1907 O O . GLU B 1 18 ? 4.066 2.312 -15.453 1 97.19 18 GLU B O 1
ATOM 1912 N N . TRP B 1 19 ? 2.289 0.93 -15.523 1 96.69 19 TRP B N 1
ATOM 1913 C CA . TRP B 1 19 ? 1.463 2.111 -15.297 1 96.69 19 TRP B CA 1
ATOM 1914 C C . TRP B 1 19 ? 0.386 1.833 -14.258 1 96.69 19 TRP B C 1
ATOM 1916 O O . TRP B 1 19 ? -0.221 2.762 -13.719 1 96.69 19 TRP B O 1
ATOM 1926 N N . GLY B 1 20 ? 0.06 0.462 -14 1 97.62 20 GLY B N 1
ATOM 1927 C CA . GLY B 1 20 ? -0.884 0.157 -12.938 1 97.62 20 GLY B CA 1
ATOM 1928 C C . GLY B 1 20 ? -0.517 0.794 -11.609 1 97.62 20 GLY B C 1
ATOM 1929 O O . GLY B 1 20 ? 0.665 0.96 -11.297 1 97.62 20 GLY B O 1
ATOM 1930 N N . ARG B 1 21 ? -1.523 1.067 -10.781 1 97.5 21 ARG B N 1
ATOM 1931 C CA . ARG B 1 21 ? -1.243 1.939 -9.641 1 97.5 21 ARG B CA 1
ATOM 1932 C C . ARG B 1 21 ? -1.2 1.146 -8.336 1 97.5 21 ARG B C 1
ATOM 1934 O O . ARG B 1 21 ? -0.476 1.509 -7.41 1 97.5 21 ARG B O 1
ATOM 1941 N N . ASN B 1 22 ? -1.98 0.084 -8.281 1 98.69 22 ASN B N 1
ATOM 1942 C CA . ASN B 1 22 ? -2.062 -0.596 -6.992 1 98.69 22 ASN B CA 1
ATOM 1943 C C . ASN B 1 22 ? -1.828 -2.098 -7.133 1 98.69 22 ASN B C 1
ATOM 1945 O O . ASN B 1 22 ? -2.232 -2.701 -8.133 1 98.69 22 ASN B O 1
ATOM 1949 N N . ILE B 1 23 ? -1.128 -2.65 -6.203 1 98.94 23 ILE B N 1
ATOM 1950 C CA . ILE B 1 23 ? -0.986 -4.09 -6 1 98.94 23 ILE B CA 1
ATOM 1951 C C . ILE B 1 23 ? -1.622 -4.488 -4.672 1 98.94 23 ILE B C 1
ATOM 1953 O O . ILE B 1 23 ? -1.145 -4.098 -3.605 1 98.94 23 ILE B O 1
ATOM 1957 N N . ILE B 1 24 ? -2.703 -5.223 -4.719 1 98.94 24 ILE B N 1
ATOM 1958 C CA . ILE B 1 24 ? -3.389 -5.715 -3.527 1 98.94 24 ILE B CA 1
ATOM 1959 C C . ILE B 1 24 ? -3.145 -7.215 -3.375 1 98.94 24 ILE B C 1
ATOM 1961 O O . ILE B 1 24 ? -3.426 -7.992 -4.289 1 98.94 24 ILE B O 1
ATOM 1965 N N . CYS B 1 25 ? -2.666 -7.641 -2.221 1 98.94 25 CYS B N 1
ATOM 1966 C CA . CYS B 1 25 ? -2.277 -9.031 -2.025 1 98.94 25 CYS B CA 1
ATOM 1967 C C . CYS B 1 25 ? -3.131 -9.688 -0.948 1 98.94 25 CYS B C 1
ATOM 1969 O O . CYS B 1 25 ? -3.156 -9.234 0.196 1 98.94 25 CYS B O 1
ATOM 1971 N N . VAL B 1 26 ? -3.75 -10.758 -1.324 1 98.75 26 VAL B N 1
ATOM 1972 C CA . VAL B 1 26 ? -4.547 -11.523 -0.371 1 98.75 26 VAL B CA 1
ATOM 1973 C C . VAL B 1 26 ? -3.666 -12.547 0.337 1 98.75 26 VAL B C 1
ATOM 1975 O O . VAL B 1 26 ? -2.932 -13.297 -0.311 1 98.75 26 VAL B O 1
ATOM 1978 N N . GLY B 1 27 ? -3.746 -12.539 1.66 1 97 27 GLY B N 1
ATOM 1979 C CA . GLY B 1 27 ? -2.992 -13.492 2.463 1 97 27 GLY B CA 1
ATOM 1980 C C . GLY B 1 27 ? -3.826 -14.664 2.934 1 97 27 GLY B C 1
ATOM 1981 O O . GLY B 1 27 ? -5.051 -14.57 3.018 1 97 27 GLY B O 1
ATOM 1982 N N . ARG B 1 28 ? -3.125 -15.781 3.107 1 95.88 28 ARG B N 1
ATOM 1983 C CA . ARG B 1 28 ? -3.697 -16.953 3.754 1 95.88 28 ARG B CA 1
ATOM 1984 C C . ARG B 1 28 ? -4.914 -17.469 2.988 1 95.88 28 ARG B C 1
ATOM 1986 O O . ARG B 1 28 ? -5.945 -17.781 3.588 1 95.88 28 ARG B O 1
ATOM 1993 N N . ASN B 1 29 ? -4.789 -17.469 1.667 1 98.19 29 ASN B N 1
ATOM 1994 C CA . ASN B 1 29 ? -5.949 -17.844 0.87 1 98.19 29 ASN B CA 1
ATOM 1995 C C . ASN B 1 29 ? -5.871 -19.312 0.441 1 98.19 29 ASN B C 1
ATOM 1997 O O . ASN B 1 29 ? -6.652 -19.766 -0.4 1 98.19 29 ASN B O 1
ATOM 2001 N N . TYR B 1 30 ? -4.875 -20.078 0.849 1 97.5 30 TYR B N 1
ATOM 2002 C CA . TYR B 1 30 ? -4.746 -21.516 0.718 1 97.5 30 TYR B CA 1
ATOM 2003 C C . TYR B 1 30 ? -4.625 -22.188 2.086 1 97.5 30 TYR B C 1
ATOM 2005 O O . TYR B 1 30 ? -3.715 -21.875 2.855 1 97.5 30 TYR B O 1
ATOM 2013 N N . ALA B 1 31 ? -5.461 -23.125 2.348 1 93.56 31 ALA B N 1
ATOM 2014 C CA . ALA B 1 31 ? -5.547 -23.734 3.674 1 93.56 31 ALA B CA 1
ATOM 2015 C C . ALA B 1 31 ? -4.223 -24.375 4.074 1 93.56 31 ALA B C 1
ATOM 2017 O O . ALA B 1 31 ? -3.766 -24.203 5.211 1 93.56 31 ALA B O 1
ATOM 2018 N N . GLU B 1 32 ? -3.666 -25.078 3.191 1 91.75 32 GLU B N 1
ATOM 2019 C CA . GLU B 1 32 ? -2.424 -25.781 3.504 1 91.75 32 GLU B CA 1
ATOM 2020 C C . GLU B 1 32 ? -1.292 -24.797 3.791 1 91.75 32 GLU B C 1
ATOM 2022 O O . GLU B 1 32 ? -0.444 -25.047 4.648 1 91.75 32 GLU B O 1
ATOM 2027 N N . HIS B 1 33 ? -1.218 -23.734 3.088 1 91.56 33 HIS B N 1
ATOM 2028 C CA . HIS B 1 33 ? -0.225 -22.703 3.336 1 91.56 33 HIS B CA 1
ATOM 2029 C C . HIS B 1 33 ? -0.424 -22.062 4.707 1 91.56 33 HIS B C 1
ATOM 2031 O O . HIS B 1 33 ? 0.544 -21.828 5.438 1 91.56 33 HIS B O 1
ATOM 2037 N N . ALA B 1 34 ? -1.693 -21.766 5.035 1 88.88 34 ALA B N 1
ATOM 2038 C CA . ALA B 1 34 ? -1.992 -21.219 6.355 1 88.88 34 ALA B CA 1
ATOM 2039 C C . ALA B 1 34 ? -1.54 -22.156 7.465 1 88.88 34 ALA B C 1
ATOM 2041 O O . ALA B 1 34 ? -0.952 -21.719 8.453 1 88.88 34 ALA B O 1
ATOM 2042 N N . GLN B 1 35 ? -1.764 -23.406 7.281 1 89.12 35 GLN B N 1
ATOM 2043 C CA . GLN B 1 35 ? -1.391 -24.422 8.266 1 89.12 35 GLN B CA 1
ATOM 2044 C C . GLN B 1 35 ? 0.127 -24.531 8.383 1 89.12 35 GLN B C 1
ATOM 2046 O O . GLN B 1 35 ? 0.657 -24.656 9.492 1 89.12 35 GLN B O 1
ATOM 2051 N N . GLU B 1 36 ? 0.821 -24.5 7.312 1 91.06 36 GLU B N 1
ATOM 2052 C CA . GLU B 1 36 ? 2.275 -24.625 7.281 1 91.06 36 GLU B CA 1
ATOM 2053 C C . GLU B 1 36 ? 2.941 -23.547 8.133 1 91.06 36 GLU B C 1
ATOM 2055 O O . GLU B 1 36 ? 3.996 -23.781 8.719 1 91.06 36 GLU B O 1
ATOM 2060 N N . LEU B 1 37 ? 2.373 -22.438 8.219 1 87.75 37 LEU B N 1
ATOM 2061 C CA . LEU B 1 37 ? 2.928 -21.312 8.977 1 87.75 37 LEU B CA 1
ATOM 2062 C C . LEU B 1 37 ? 2.211 -21.156 10.312 1 87.75 37 LEU B C 1
ATOM 2064 O O . LEU B 1 37 ? 2.42 -20.156 11.016 1 87.75 37 LEU B O 1
ATOM 2068 N N . LYS B 1 38 ? 1.281 -22.031 10.648 1 89.94 38 LYS B N 1
ATOM 2069 C CA . LYS B 1 38 ? 0.56 -22.078 11.922 1 89.94 38 LYS B CA 1
ATOM 2070 C C . LYS B 1 38 ? -0.333 -20.859 12.094 1 89.94 38 LYS B C 1
ATOM 2072 O O . LYS B 1 38 ? -0.367 -20.25 13.172 1 89.94 38 LYS B O 1
ATOM 2077 N N . ASN B 1 39 ? -0.942 -20.516 11.039 1 88.38 39 ASN B N 1
ATOM 2078 C CA . ASN B 1 39 ? -1.921 -19.438 11.07 1 88.38 39 ASN B CA 1
ATOM 2079 C C . ASN B 1 39 ? -3.35 -19.969 11.078 1 88.38 39 ASN B C 1
ATOM 2081 O O . ASN B 1 39 ? -3.623 -21.031 10.5 1 88.38 39 ASN B O 1
ATOM 2085 N N . ALA B 1 40 ? -4.262 -19.219 11.734 1 86.25 40 ALA B N 1
ATOM 2086 C CA . ALA B 1 40 ? -5.688 -19.516 11.633 1 86.25 40 ALA B CA 1
ATOM 2087 C C . ALA B 1 40 ? -6.234 -19.125 10.258 1 86.25 40 ALA B C 1
ATOM 2089 O O . ALA B 1 40 ? -5.711 -18.219 9.609 1 86.25 40 ALA B O 1
ATOM 2090 N N . LEU B 1 41 ? -7.297 -19.844 9.859 1 87.69 41 LEU B N 1
ATOM 2091 C CA . LEU B 1 41 ? -7.984 -19.453 8.625 1 87.69 41 LEU B CA 1
ATOM 2092 C C . LEU B 1 41 ? -8.828 -18.203 8.844 1 87.69 41 LEU B C 1
ATOM 2094 O O . LEU B 1 41 ? -9.578 -18.125 9.82 1 87.69 41 LEU B O 1
ATOM 2098 N N . PRO B 1 42 ? -8.703 -17.297 7.953 1 89.81 42 PRO B N 1
ATOM 2099 C CA . PRO B 1 42 ? -9.492 -16.078 8.141 1 89.81 42 PRO B CA 1
ATOM 2100 C C . PRO B 1 42 ? -10.953 -16.25 7.742 1 89.81 42 PRO B C 1
ATOM 2102 O O . PRO B 1 42 ? -11.258 -17.016 6.816 1 89.81 42 PRO B O 1
ATOM 2105 N N . SER B 1 43 ? -11.82 -15.531 8.391 1 92.25 43 SER B N 1
ATOM 2106 C CA . SER B 1 43 ? -13.234 -15.547 8.047 1 92.25 43 SER B CA 1
ATOM 2107 C C . SER B 1 43 ? -13.531 -14.633 6.859 1 92.25 43 SER B C 1
ATOM 2109 O O . SER B 1 43 ? -14.523 -14.828 6.156 1 92.25 43 SER B O 1
ATOM 2111 N N . GLU B 1 44 ? -12.711 -13.656 6.723 1 95.38 44 GLU B N 1
ATOM 2112 C CA . GLU B 1 44 ? -12.734 -12.734 5.59 1 95.38 44 GLU B CA 1
ATOM 2113 C C . GLU B 1 44 ? -11.336 -12.555 5 1 95.38 44 GLU B C 1
ATOM 2115 O O . GLU B 1 44 ? -10.336 -12.812 5.668 1 95.38 44 GLU B O 1
ATOM 2120 N N . PRO B 1 45 ? -11.297 -12.156 3.74 1 97.19 45 PRO B N 1
ATOM 2121 C CA . PRO B 1 45 ? -9.977 -11.984 3.131 1 97.19 45 PRO B CA 1
ATOM 2122 C C . PRO B 1 45 ? -9.094 -11.008 3.906 1 97.19 45 PRO B C 1
ATOM 2124 O O . PRO B 1 45 ? -9.5 -9.875 4.176 1 97.19 45 PRO B O 1
ATOM 2127 N N . LEU B 1 46 ? -7.941 -11.484 4.266 1 96.69 46 LEU B N 1
ATOM 2128 C CA . LEU B 1 46 ? -6.848 -10.641 4.75 1 96.69 46 LEU B CA 1
ATOM 2129 C C . LEU B 1 46 ? -6.027 -10.102 3.584 1 96.69 46 LEU B C 1
ATOM 2131 O O . LEU B 1 46 ? -5.664 -10.844 2.672 1 96.69 46 LEU B O 1
ATOM 2135 N N . PHE B 1 47 ? -5.789 -8.766 3.564 1 98.5 47 PHE B N 1
ATOM 2136 C CA . PHE B 1 47 ? -5.008 -8.289 2.428 1 98.5 47 PHE B CA 1
ATOM 2137 C C . PHE B 1 47 ? -4.105 -7.129 2.838 1 98.5 47 PHE B C 1
ATOM 2139 O O . PHE B 1 47 ? -4.324 -6.504 3.879 1 98.5 47 PHE B O 1
ATOM 2146 N N . PHE B 1 48 ? -3.055 -6.918 2.086 1 98.88 48 PHE B N 1
ATOM 2147 C CA . PHE B 1 48 ? -2.068 -5.855 2.236 1 98.88 48 PHE B CA 1
ATOM 2148 C C . PHE B 1 48 ? -1.661 -5.301 0.877 1 98.88 48 PHE B C 1
ATOM 2150 O O . PHE B 1 48 ? -2.107 -5.793 -0.16 1 98.88 48 PHE B O 1
ATOM 2157 N N . LEU B 1 49 ? -0.842 -4.258 0.927 1 98.94 49 LEU B N 1
ATOM 2158 C CA . LEU B 1 49 ? -0.462 -3.59 -0.312 1 98.94 49 LEU B CA 1
ATOM 2159 C C . LEU B 1 49 ? 1.034 -3.729 -0.569 1 98.94 49 LEU B C 1
ATOM 2161 O O . LEU B 1 49 ? 1.825 -3.807 0.374 1 98.94 49 LEU B O 1
ATOM 2165 N N . LYS B 1 50 ? 1.414 -3.83 -1.816 1 98.94 50 LYS B N 1
ATOM 2166 C CA . LYS B 1 50 ? 2.746 -3.502 -2.314 1 98.94 50 LYS B CA 1
ATOM 2167 C C . LYS B 1 50 ? 2.715 -2.242 -3.178 1 98.94 50 LYS B C 1
ATOM 2169 O O . LYS B 1 50 ? 1.719 -1.972 -3.854 1 98.94 50 LYS B O 1
ATOM 2174 N N . PRO B 1 51 ? 3.795 -1.42 -3.082 1 98.88 51 PRO B N 1
ATOM 2175 C CA . PRO B 1 51 ? 3.846 -0.302 -4.027 1 98.88 51 PRO B CA 1
ATOM 2176 C C . PRO B 1 51 ? 4.09 -0.755 -5.465 1 98.88 51 PRO B C 1
ATOM 2178 O O . PRO B 1 51 ? 4.605 -1.853 -5.691 1 98.88 51 PRO B O 1
ATOM 2181 N N . SER B 1 52 ? 3.738 0.086 -6.418 1 98.31 52 SER B N 1
ATOM 2182 C CA . SER B 1 52 ? 3.889 -0.274 -7.824 1 98.31 52 SER B CA 1
ATOM 2183 C C . SER B 1 52 ? 5.359 -0.438 -8.195 1 98.31 52 SER B C 1
ATOM 2185 O O . SER B 1 52 ? 5.684 -1.103 -9.188 1 98.31 52 SER B O 1
ATOM 2187 N N . SER B 1 53 ? 6.238 0.124 -7.434 1 98.31 53 SER B N 1
ATOM 2188 C CA . SER B 1 53 ? 7.664 0.008 -7.719 1 98.31 53 SER B CA 1
ATOM 2189 C C . SER B 1 53 ? 8.195 -1.368 -7.324 1 98.31 53 SER B C 1
ATOM 2191 O O . SER B 1 53 ? 9.367 -1.677 -7.559 1 98.31 53 SER B O 1
ATOM 2193 N N . ALA B 1 54 ? 7.355 -2.197 -6.77 1 98.88 54 ALA B N 1
ATOM 2194 C CA . ALA B 1 54 ? 7.738 -3.545 -6.355 1 98.88 54 ALA B CA 1
ATOM 2195 C C . ALA B 1 54 ? 7.902 -4.465 -7.562 1 98.88 54 ALA B C 1
ATOM 2197 O O . ALA B 1 54 ? 8.523 -5.523 -7.465 1 98.88 54 ALA B O 1
ATOM 2198 N N . TYR B 1 55 ? 7.336 -4.133 -8.711 1 98.94 55 TYR B N 1
ATOM 2199 C CA . TYR B 1 55 ? 7.367 -4.988 -9.891 1 98.94 55 TYR B CA 1
ATOM 2200 C C . TYR B 1 55 ? 8.805 -5.23 -10.352 1 98.94 55 TYR B C 1
ATOM 2202 O O . TYR B 1 55 ? 9.633 -4.316 -10.328 1 98.94 55 TYR B O 1
ATOM 2210 N N . VAL B 1 56 ? 9.07 -6.359 -10.734 1 98.88 56 VAL B N 1
ATOM 2211 C CA . VAL B 1 56 ? 10.297 -6.691 -11.469 1 98.88 56 VAL B CA 1
ATOM 2212 C C . VAL B 1 56 ? 9.992 -7.75 -12.523 1 98.88 56 VAL B C 1
ATOM 2214 O O . VAL B 1 56 ? 9.195 -8.664 -12.289 1 98.88 56 VAL B O 1
ATOM 2217 N N . ARG B 1 57 ? 10.586 -7.582 -13.672 1 98.62 57 ARG B N 1
ATOM 2218 C CA . ARG B 1 57 ? 10.375 -8.477 -14.797 1 98.62 57 ARG B CA 1
ATOM 2219 C C . ARG B 1 57 ? 11.617 -9.32 -15.062 1 98.62 57 ARG B C 1
ATOM 2221 O O . ARG B 1 57 ? 12.703 -9.016 -14.562 1 98.62 57 ARG B O 1
ATOM 2228 N N . GLU B 1 58 ? 11.328 -10.367 -15.852 1 98.44 58 GLU B N 1
ATOM 2229 C CA . GLU B 1 58 ? 12.461 -11.172 -16.281 1 98.44 58 GLU B CA 1
ATOM 2230 C C . GLU B 1 58 ? 13.562 -10.305 -16.891 1 98.44 58 GLU B C 1
ATOM 2232 O O . GLU B 1 58 ? 13.273 -9.344 -17.609 1 98.44 58 GLU B O 1
ATOM 2237 N N . GLY B 1 59 ? 14.797 -10.695 -16.609 1 98.06 59 GLY B N 1
ATOM 2238 C CA . GLY B 1 59 ? 15.945 -9.922 -17.047 1 98.06 59 GLY B CA 1
ATOM 2239 C C . GLY B 1 59 ? 16.594 -9.117 -15.938 1 98.06 59 GLY B C 1
ATOM 2240 O O . GLY B 1 59 ? 17.75 -8.734 -16.031 1 98.06 59 GLY B O 1
ATOM 2241 N N . GLU B 1 60 ? 15.836 -8.781 -14.938 1 98.56 60 GLU B N 1
ATOM 2242 C CA . GLU B 1 60 ? 16.328 -8.117 -13.734 1 98.56 60 GLU B CA 1
ATOM 2243 C C . GLU B 1 60 ? 16.234 -9.031 -12.523 1 98.56 60 GLU B C 1
ATOM 2245 O O . GLU B 1 60 ? 15.328 -9.859 -12.43 1 98.56 60 GLU B O 1
ATOM 2250 N N . PRO B 1 61 ? 17.109 -8.898 -11.602 1 98.81 61 PRO B N 1
ATOM 2251 C CA . PRO B 1 61 ? 17.141 -9.805 -10.453 1 98.81 61 PRO B CA 1
ATOM 2252 C C . PRO B 1 61 ? 16.125 -9.414 -9.375 1 98.81 61 PRO B C 1
ATOM 2254 O O . PRO B 1 61 ? 15.711 -8.25 -9.305 1 98.81 61 PRO B O 1
ATOM 2257 N N . ILE B 1 62 ? 15.695 -10.375 -8.594 1 98.94 62 ILE B N 1
ATOM 2258 C CA . ILE B 1 62 ? 15.07 -10.133 -7.297 1 98.94 62 ILE B CA 1
ATOM 2259 C C . ILE B 1 62 ? 16.141 -9.719 -6.281 1 98.94 62 ILE B C 1
ATOM 2261 O O . ILE B 1 62 ? 17.109 -10.445 -6.07 1 98.94 62 ILE B O 1
ATOM 2265 N N . LEU B 1 63 ? 15.922 -8.609 -5.645 1 98.69 63 LEU B N 1
ATOM 2266 C CA . LEU B 1 63 ? 16.922 -8.117 -4.691 1 98.69 63 LEU B CA 1
ATOM 2267 C C . LEU B 1 63 ? 16.5 -8.43 -3.26 1 98.69 63 LEU B C 1
ATOM 2269 O O . LEU B 1 63 ? 15.414 -8.016 -2.822 1 98.69 63 LEU B O 1
ATOM 2273 N N . LYS B 1 64 ? 17.297 -9.203 -2.594 1 98.69 64 LYS B N 1
ATOM 2274 C CA . LYS B 1 64 ? 17.125 -9.359 -1.15 1 98.69 64 LYS B CA 1
ATOM 2275 C C . LYS B 1 64 ? 17.469 -8.062 -0.417 1 98.69 64 LYS B C 1
ATOM 2277 O O . LYS B 1 64 ? 18.609 -7.578 -0.494 1 98.69 64 LYS B O 1
ATOM 2282 N N . PRO B 1 65 ? 16.5 -7.48 0.264 1 98.19 65 PRO B N 1
ATOM 2283 C CA . PRO B 1 65 ? 16.812 -6.203 0.91 1 98.19 65 PRO B CA 1
ATOM 2284 C C . PRO B 1 65 ? 17.922 -6.32 1.946 1 98.19 65 PRO B C 1
ATOM 2286 O O . PRO B 1 65 ? 18.094 -7.379 2.559 1 98.19 65 PRO B O 1
ATOM 2289 N N . TYR B 1 66 ? 18.578 -5.223 2.283 1 97.25 66 TYR B N 1
ATOM 2290 C CA . TYR B 1 66 ? 19.781 -5.219 3.115 1 97.25 66 TYR B CA 1
ATOM 2291 C C . TYR B 1 66 ? 19.438 -5.605 4.551 1 97.25 66 TYR B C 1
ATOM 2293 O O . TYR B 1 66 ? 20.297 -6.117 5.277 1 97.25 66 TYR B O 1
ATOM 2301 N N . TYR B 1 67 ? 18.281 -5.438 4.922 1 97.44 67 TYR B N 1
ATOM 2302 C CA . TYR B 1 67 ? 17.891 -5.664 6.312 1 97.44 67 TYR B CA 1
ATOM 2303 C C . TYR B 1 67 ? 17.281 -7.047 6.488 1 97.44 67 TYR B C 1
ATOM 2305 O O . TYR B 1 67 ? 16.844 -7.41 7.586 1 97.44 67 TYR B O 1
ATOM 2313 N N . CYS B 1 68 ? 17.141 -7.805 5.402 1 97.62 68 CYS B N 1
ATOM 2314 C CA . CYS B 1 68 ? 16.5 -9.109 5.414 1 97.62 68 CYS B CA 1
ATOM 2315 C C . CYS B 1 68 ? 17.531 -10.234 5.41 1 97.62 68 CYS B C 1
ATOM 2317 O O . CYS B 1 68 ? 18.438 -10.234 4.586 1 97.62 68 CYS B O 1
ATOM 2319 N N . SER B 1 69 ? 17.375 -11.234 6.285 1 97.56 69 SER B N 1
ATOM 2320 C CA . SER B 1 69 ? 18.234 -12.406 6.301 1 97.56 69 SER B CA 1
ATOM 2321 C C . SER B 1 69 ? 17.484 -13.656 5.863 1 97.56 69 SER B C 1
ATOM 2323 O O . SER B 1 69 ? 18.094 -14.703 5.613 1 97.56 69 SER B O 1
ATOM 2325 N N . ASP B 1 70 ? 16.219 -13.633 5.801 1 98.62 70 ASP B N 1
ATOM 2326 C CA . ASP B 1 70 ? 15.352 -14.781 5.531 1 98.62 70 ASP B CA 1
ATOM 2327 C C . ASP B 1 70 ? 14.297 -14.43 4.488 1 98.62 70 ASP B C 1
ATOM 2329 O O . ASP B 1 70 ? 13.117 -14.297 4.812 1 98.62 70 ASP B O 1
ATOM 2333 N N . LEU B 1 71 ? 14.703 -14.367 3.189 1 98.88 71 LEU B N 1
ATOM 2334 C CA . LEU B 1 71 ? 13.812 -14.008 2.09 1 98.88 71 LEU B CA 1
ATOM 2335 C C . LEU B 1 71 ? 13.086 -15.234 1.561 1 98.88 71 LEU B C 1
ATOM 2337 O O . LEU B 1 71 ? 13.711 -16.266 1.271 1 98.88 71 LEU B O 1
ATOM 2341 N N . HIS B 1 72 ? 11.766 -15.172 1.429 1 98.94 72 HIS B N 1
ATOM 2342 C CA . HIS B 1 72 ? 10.953 -16.297 0.964 1 98.94 72 HIS B CA 1
ATOM 2343 C C . HIS B 1 72 ? 10.227 -15.945 -0.333 1 98.94 72 HIS B C 1
ATOM 2345 O O . HIS B 1 72 ? 9.852 -14.789 -0.551 1 98.94 72 HIS B O 1
ATOM 2351 N N . HIS B 1 73 ? 10.039 -16.984 -1.146 1 98.94 73 HIS B N 1
ATOM 2352 C CA . HIS B 1 73 ? 9.164 -16.875 -2.311 1 98.94 73 HIS B CA 1
ATOM 2353 C C . HIS B 1 73 ? 7.75 -17.328 -1.981 1 98.94 73 HIS B C 1
ATOM 2355 O O . HIS B 1 73 ? 7.555 -18.203 -1.122 1 98.94 73 HIS B O 1
ATOM 2361 N N . GLU B 1 74 ? 6.758 -16.812 -2.619 1 98.88 74 GLU B N 1
ATOM 2362 C CA . GLU B 1 74 ? 5.363 -17.234 -2.652 1 98.88 74 GLU B CA 1
ATOM 2363 C C . GLU B 1 74 ? 4.777 -17.109 -4.055 1 98.88 74 GLU B C 1
ATOM 2365 O O . GLU B 1 74 ? 4.508 -15.992 -4.52 1 98.88 74 GLU B O 1
ATOM 2370 N N . VAL B 1 75 ? 4.559 -18.203 -4.773 1 98.94 75 VAL B N 1
ATOM 2371 C CA . VAL B 1 75 ? 4 -18.141 -6.117 1 98.94 75 VAL B CA 1
ATOM 2372 C C . VAL B 1 75 ? 2.488 -17.938 -6.039 1 98.94 75 VAL B C 1
ATOM 2374 O O . VAL B 1 75 ? 1.813 -18.562 -5.211 1 98.94 75 VAL B O 1
ATOM 2377 N N . GLU B 1 76 ? 1.987 -17.031 -6.809 1 98.94 76 GLU B N 1
ATOM 2378 C CA . GLU B 1 76 ? 0.569 -16.688 -6.758 1 98.94 76 GLU B CA 1
ATOM 2379 C C . GLU B 1 76 ? 0.021 -16.391 -8.148 1 98.94 76 GLU B C 1
ATOM 2381 O O . GLU B 1 76 ? 0.736 -15.867 -9.008 1 98.94 76 GLU B O 1
ATOM 2386 N N . LEU B 1 77 ? -1.242 -16.734 -8.398 1 98.94 77 LEU B N 1
ATOM 2387 C CA . LEU B 1 77 ? -1.961 -16.188 -9.547 1 98.94 77 LEU B CA 1
ATOM 2388 C C . LEU B 1 77 ? -2.326 -14.727 -9.32 1 98.94 77 LEU B C 1
ATOM 2390 O O . LEU B 1 77 ? -2.891 -14.383 -8.281 1 98.94 77 LEU B O 1
ATOM 2394 N N . GLY B 1 78 ? -1.936 -13.875 -10.258 1 98.94 78 GLY B N 1
ATOM 2395 C CA . GLY B 1 78 ? -2.359 -12.484 -10.258 1 98.94 78 GLY B CA 1
ATOM 2396 C C . GLY B 1 78 ? -3.555 -12.227 -11.156 1 98.94 78 GLY B C 1
ATOM 2397 O O . GLY B 1 78 ? -3.654 -12.797 -12.242 1 98.94 78 GLY B O 1
ATOM 2398 N N . VAL B 1 79 ? -4.461 -11.406 -10.695 1 98.94 79 VAL B N 1
ATOM 2399 C CA . VAL B 1 79 ? -5.625 -10.969 -11.461 1 98.94 79 VAL B CA 1
ATOM 2400 C C . VAL B 1 79 ? -5.473 -9.492 -11.828 1 98.94 79 VAL B C 1
ATOM 2402 O O . VAL B 1 79 ? -5.336 -8.641 -10.953 1 98.94 79 VAL B O 1
ATOM 2405 N N . VAL B 1 80 ? -5.496 -9.211 -13.086 1 98.94 80 VAL B N 1
ATOM 2406 C CA . VAL B 1 80 ? -5.375 -7.836 -13.57 1 98.94 80 VAL B CA 1
ATOM 2407 C C . VAL B 1 80 ? -6.762 -7.254 -13.828 1 98.94 80 VAL B C 1
ATOM 2409 O O . VAL B 1 80 ? -7.551 -7.828 -14.578 1 98.94 80 VAL B O 1
ATOM 2412 N N . ILE B 1 81 ? -7.012 -6.117 -13.25 1 98.94 81 ILE B N 1
ATOM 2413 C CA . ILE B 1 81 ? -8.305 -5.457 -13.367 1 98.94 81 ILE B CA 1
ATOM 2414 C C . ILE B 1 81 ? -8.367 -4.66 -14.672 1 98.94 81 ILE B C 1
ATOM 2416 O O . ILE B 1 81 ? -7.402 -3.98 -15.031 1 98.94 81 ILE B O 1
ATOM 2420 N N . GLY B 1 82 ? -9.523 -4.711 -15.32 1 98.62 82 GLY B N 1
ATOM 2421 C CA . GLY B 1 82 ? -9.609 -4.16 -16.672 1 98.62 82 GLY B CA 1
ATOM 2422 C C . GLY B 1 82 ? -10.422 -2.883 -16.734 1 98.62 82 GLY B C 1
ATOM 2423 O O . GLY B 1 82 ? -10.414 -2.188 -17.75 1 98.62 82 GLY B O 1
ATOM 2424 N N . LYS B 1 83 ? -11.125 -2.582 -15.719 1 97.81 83 LYS B N 1
ATOM 2425 C CA . LYS B 1 83 ? -11.922 -1.362 -15.633 1 97.81 83 LYS B CA 1
ATOM 2426 C C . LYS B 1 83 ? -12.203 -0.991 -14.18 1 97.81 83 LYS B C 1
ATOM 2428 O O . LYS B 1 83 ? -11.969 -1.791 -13.273 1 97.81 83 LYS B O 1
ATOM 2433 N N . LYS B 1 84 ? -12.664 0.22 -14.008 1 98.31 84 LYS B N 1
ATOM 2434 C CA . LYS B 1 84 ? -12.992 0.686 -12.664 1 98.31 84 LYS B CA 1
ATOM 2435 C C . LYS B 1 84 ? -13.969 -0.266 -11.977 1 98.31 84 LYS B C 1
ATOM 2437 O O . LYS B 1 84 ? -14.977 -0.658 -12.562 1 98.31 84 LYS B O 1
ATOM 2442 N N . THR B 1 85 ? -13.68 -0.721 -10.75 1 98.69 85 THR B N 1
ATOM 2443 C CA . THR B 1 85 ? -14.406 -1.726 -9.977 1 98.69 85 THR B CA 1
ATOM 2444 C C . THR B 1 85 ? -14.664 -1.239 -8.555 1 98.69 85 THR B C 1
ATOM 2446 O O . THR B 1 85 ? -13.742 -1.202 -7.734 1 98.69 85 THR B O 1
ATOM 2449 N N . GLN B 1 86 ? -15.844 -0.842 -8.25 1 98.31 86 GLN B N 1
ATOM 2450 C CA . GLN B 1 86 ? -16.219 -0.292 -6.949 1 98.31 86 GLN B CA 1
ATOM 2451 C C . GLN B 1 86 ? -17.484 -0.952 -6.418 1 98.31 86 GLN B C 1
ATOM 2453 O O . GLN B 1 86 ? -18.547 -0.833 -7.023 1 98.31 86 GLN B O 1
ATOM 2458 N N . ALA B 1 87 ? -17.312 -1.674 -5.352 1 97.94 87 ALA B N 1
ATOM 2459 C CA . ALA B 1 87 ? -18.438 -2.322 -4.668 1 97.94 87 ALA B CA 1
ATOM 2460 C C . ALA B 1 87 ? -19.25 -3.172 -5.637 1 97.94 87 ALA B C 1
ATOM 2462 O O . ALA B 1 87 ? -20.469 -3.033 -5.715 1 97.94 87 ALA B O 1
ATOM 2463 N N . VAL B 1 88 ? -18.594 -3.994 -6.367 1 98.44 88 VAL B N 1
ATOM 2464 C CA . VAL B 1 88 ? -19.281 -4.809 -7.367 1 98.44 88 VAL B CA 1
ATOM 2465 C C . VAL B 1 88 ? -19.734 -6.125 -6.738 1 98.44 88 VAL B C 1
ATOM 2467 O O . VAL B 1 88 ? -19.016 -6.727 -5.949 1 98.44 88 VAL B O 1
ATOM 2470 N N . PRO B 1 89 ? -20.953 -6.562 -7.008 1 98.38 89 PRO B N 1
ATOM 2471 C CA . PRO B 1 89 ? -21.375 -7.875 -6.52 1 98.38 89 PRO B CA 1
ATOM 2472 C C . PRO B 1 89 ? -20.531 -9.016 -7.09 1 98.38 89 PRO B C 1
ATOM 2474 O O . PRO B 1 89 ? -20 -8.898 -8.188 1 98.38 89 PRO B O 1
ATOM 2477 N N . GLN B 1 90 ? -20.5 -10.047 -6.375 1 98.25 90 GLN B N 1
ATOM 2478 C CA . GLN B 1 90 ? -19.688 -11.203 -6.754 1 98.25 90 GLN B CA 1
ATOM 2479 C C . GLN B 1 90 ? -20.094 -11.727 -8.125 1 98.25 90 GLN B C 1
ATOM 2481 O O . GLN B 1 90 ? -19.25 -12.133 -8.922 1 98.25 90 GLN B O 1
ATOM 2486 N N . GLU B 1 91 ? -21.328 -11.633 -8.484 1 98.5 91 GLU B N 1
ATOM 2487 C CA . GLU B 1 91 ? -21.906 -12.258 -9.672 1 98.5 91 GLU B CA 1
ATOM 2488 C C . GLU B 1 91 ? -21.359 -11.625 -10.945 1 98.5 91 GLU B C 1
ATOM 2490 O O . GLU B 1 91 ? -21.344 -12.258 -12.008 1 98.5 91 GLU B O 1
ATOM 2495 N N . VAL B 1 92 ? -20.938 -10.398 -10.859 1 98.5 92 VAL B N 1
ATOM 2496 C CA . VAL B 1 92 ? -20.484 -9.734 -12.078 1 98.5 92 VAL B CA 1
ATOM 2497 C C . VAL B 1 92 ? -19.016 -9.344 -11.938 1 98.5 92 VAL B C 1
ATOM 2499 O O . VAL B 1 92 ? -18.469 -8.617 -12.781 1 98.5 92 VAL B O 1
ATOM 2502 N N . ALA B 1 93 ? -18.391 -9.781 -10.867 1 98.75 93 ALA B N 1
ATOM 2503 C CA . ALA B 1 93 ? -17.031 -9.375 -10.547 1 98.75 93 ALA B CA 1
ATOM 2504 C C . ALA B 1 93 ? -16.062 -9.742 -11.68 1 98.75 93 ALA B C 1
ATOM 2506 O O . ALA B 1 93 ? -15.18 -8.961 -12.031 1 98.75 93 ALA B O 1
ATOM 2507 N N . MET B 1 94 ? -16.281 -10.875 -12.297 1 98.69 94 MET B N 1
ATOM 2508 C CA . MET B 1 94 ? -15.344 -11.375 -13.305 1 98.69 94 MET B CA 1
ATOM 2509 C C . MET B 1 94 ? -15.422 -10.539 -14.578 1 98.69 94 MET B C 1
ATOM 2511 O O . MET B 1 94 ? -14.523 -10.594 -15.414 1 98.69 94 MET B O 1
ATOM 2515 N N . ASP B 1 95 ? -16.5 -9.758 -14.781 1 98.5 95 ASP B N 1
ATOM 2516 C CA . ASP B 1 95 ? -16.625 -8.859 -15.922 1 98.5 95 ASP B CA 1
ATOM 2517 C C . ASP B 1 95 ? -15.586 -7.734 -15.844 1 98.5 95 ASP B C 1
ATOM 2519 O O . ASP B 1 95 ? -15.352 -7.035 -16.828 1 98.5 95 ASP B O 1
ATOM 2523 N N . HIS B 1 96 ? -14.984 -7.621 -14.734 1 98.75 96 HIS B N 1
ATOM 2524 C CA . HIS B 1 96 ? -14.047 -6.523 -14.531 1 98.75 96 HIS B CA 1
ATOM 2525 C C . HIS B 1 96 ? -12.609 -6.996 -14.68 1 98.75 96 HIS B C 1
ATOM 2527 O O . HIS B 1 96 ? -11.672 -6.199 -14.578 1 98.75 96 HIS B O 1
ATOM 2533 N N . VAL B 1 97 ? -12.398 -8.234 -14.93 1 98.81 97 VAL B N 1
ATOM 2534 C CA . VAL B 1 97 ? -11.07 -8.82 -15.055 1 98.81 97 VAL B CA 1
ATOM 2535 C C . VAL B 1 97 ? -10.602 -8.719 -16.5 1 98.81 97 VAL B C 1
ATOM 2537 O O . VAL B 1 97 ? -11.32 -9.109 -17.422 1 98.81 97 VAL B O 1
ATOM 2540 N N . ALA B 1 98 ? -9.438 -8.156 -16.672 1 98.69 98 ALA B N 1
ATOM 2541 C CA . ALA B 1 98 ? -8.844 -8.07 -18 1 98.69 98 ALA B CA 1
ATOM 2542 C C . ALA B 1 98 ? -8.062 -9.336 -18.344 1 98.69 98 ALA B C 1
ATOM 2544 O O . ALA B 1 98 ? -8.039 -9.781 -19.484 1 98.69 98 ALA B O 1
ATOM 2545 N N . GLY B 1 99 ? -7.398 -9.875 -17.359 1 98.81 99 GLY B N 1
ATOM 2546 C CA . GLY B 1 99 ? -6.531 -11.031 -17.547 1 98.81 99 GLY B CA 1
ATOM 2547 C C . GLY B 1 99 ? -5.758 -11.398 -16.297 1 98.81 99 GLY B C 1
ATOM 2548 O O . GLY B 1 99 ? -6.211 -11.133 -15.18 1 98.81 99 GLY B O 1
ATOM 2549 N N . TYR B 1 100 ? -4.672 -12.094 -16.516 1 98.94 100 TYR B N 1
ATOM 2550 C CA . TYR B 1 100 ? -3.945 -12.695 -15.414 1 98.94 100 TYR B CA 1
ATOM 2551 C C . TYR B 1 100 ? -2.439 -12.555 -15.602 1 98.94 100 TYR B C 1
ATOM 2553 O O . TYR B 1 100 ? -1.979 -12.172 -16.688 1 98.94 100 TYR B O 1
ATOM 2561 N N . ALA B 1 101 ? -1.748 -12.828 -14.586 1 98.94 101 ALA B N 1
ATOM 2562 C CA . ALA B 1 101 ? -0.296 -12.984 -14.562 1 98.94 101 ALA B CA 1
ATOM 2563 C C . ALA B 1 101 ? 0.132 -13.945 -13.445 1 98.94 101 ALA B C 1
ATOM 2565 O O . ALA B 1 101 ? -0.644 -14.227 -12.531 1 98.94 101 ALA B O 1
ATOM 2566 N N . LEU B 1 102 ? 1.244 -14.547 -13.664 1 98.94 102 LEU B N 1
ATOM 2567 C CA . LEU B 1 102 ? 1.901 -15.219 -12.555 1 98.94 102 LEU B CA 1
ATOM 2568 C C . LEU B 1 102 ? 2.807 -14.258 -11.789 1 98.94 102 LEU B C 1
ATOM 2570 O O . LEU B 1 102 ? 3.535 -13.469 -12.398 1 98.94 102 LEU B O 1
ATOM 2574 N N . CYS B 1 103 ? 2.721 -14.328 -10.461 1 98.94 103 CYS B N 1
ATOM 2575 C CA . CYS B 1 103 ? 3.49 -13.398 -9.633 1 98.94 103 CYS B CA 1
ATOM 2576 C C . CYS B 1 103 ? 4.16 -14.133 -8.477 1 98.94 103 CYS B C 1
ATOM 2578 O O . CYS B 1 103 ? 3.766 -15.242 -8.125 1 98.94 103 CYS B O 1
ATOM 2580 N N . LEU B 1 104 ? 5.223 -13.531 -8.016 1 99 104 LEU B N 1
ATOM 2581 C CA . LEU B 1 104 ? 5.781 -13.93 -6.73 1 99 104 LEU B CA 1
ATOM 2582 C C . LEU B 1 104 ? 5.555 -12.852 -5.676 1 99 104 LEU B C 1
ATOM 2584 O O . LEU B 1 104 ? 5.852 -11.68 -5.91 1 99 104 LEU B O 1
ATOM 2588 N N . ASP B 1 105 ? 4.93 -13.227 -4.547 1 98.94 105 ASP B N 1
ATOM 2589 C CA . ASP B 1 105 ? 4.898 -12.391 -3.352 1 98.94 105 ASP B CA 1
ATOM 2590 C C . ASP B 1 105 ? 6.145 -12.609 -2.494 1 98.94 105 ASP B C 1
ATOM 2592 O O . ASP B 1 105 ? 6.102 -13.344 -1.504 1 98.94 105 ASP B O 1
ATOM 2596 N N . MET B 1 106 ? 7.238 -11.898 -2.883 1 99 106 MET B N 1
ATOM 2597 C CA . MET B 1 106 ? 8.469 -12.039 -2.109 1 99 106 MET B CA 1
ATOM 2598 C C . MET B 1 106 ? 8.305 -11.438 -0.718 1 99 106 MET B C 1
ATOM 2600 O O . MET B 1 106 ? 7.738 -10.352 -0.568 1 99 106 MET B O 1
ATOM 2604 N N . THR B 1 107 ? 8.812 -12.148 0.296 1 98.88 107 THR B N 1
ATOM 2605 C CA . THR B 1 107 ? 8.555 -11.781 1.686 1 98.88 107 THR B CA 1
ATOM 2606 C C . THR B 1 107 ? 9.852 -11.805 2.494 1 98.88 107 THR B C 1
ATOM 2608 O O . THR B 1 107 ? 10.539 -12.828 2.541 1 98.88 107 THR B O 1
ATOM 2611 N N . ALA B 1 108 ? 10.242 -10.672 3.031 1 98.88 108 ALA B N 1
ATOM 2612 C CA . ALA B 1 108 ? 11.242 -10.688 4.098 1 98.88 108 ALA B CA 1
ATOM 2613 C C . ALA B 1 108 ? 10.664 -11.281 5.379 1 98.88 108 ALA B C 1
ATOM 2615 O O . ALA B 1 108 ? 10.109 -10.562 6.211 1 98.88 108 ALA B O 1
ATOM 2616 N N . ARG B 1 109 ? 10.875 -12.562 5.551 1 98.69 109 ARG B N 1
ATOM 2617 C CA . ARG B 1 109 ? 10.148 -13.336 6.551 1 98.69 109 ARG B CA 1
ATOM 2618 C C . ARG B 1 109 ? 10.562 -12.938 7.961 1 98.69 109 ARG B C 1
ATOM 2620 O O . ARG B 1 109 ? 9.727 -12.875 8.867 1 98.69 109 ARG B O 1
ATOM 2627 N N . ASP B 1 110 ? 11.828 -12.742 8.195 1 98.69 110 ASP B N 1
ATOM 2628 C CA . ASP B 1 110 ? 12.305 -12.289 9.5 1 98.69 110 ASP B CA 1
ATOM 2629 C C . ASP B 1 110 ? 11.703 -10.93 9.859 1 98.69 110 ASP B C 1
ATOM 2631 O O . ASP B 1 110 ? 11.227 -10.742 10.984 1 98.69 110 ASP B O 1
ATOM 2635 N N . THR B 1 111 ? 11.688 -10.016 8.938 1 98.62 111 THR B N 1
ATOM 2636 C CA . THR B 1 111 ? 11.094 -8.695 9.141 1 98.62 111 THR B CA 1
ATOM 2637 C C . THR B 1 111 ? 9.586 -8.82 9.375 1 98.62 111 THR B C 1
ATOM 2639 O O . THR B 1 111 ? 9.023 -8.102 10.211 1 98.62 111 THR B O 1
ATOM 2642 N N . GLN B 1 112 ? 8.969 -9.695 8.617 1 98.56 112 GLN B N 1
ATOM 2643 C CA . GLN B 1 112 ? 7.539 -9.906 8.812 1 98.56 112 GLN B CA 1
ATOM 2644 C C . GLN B 1 112 ? 7.25 -10.406 10.227 1 98.56 112 GLN B C 1
ATOM 2646 O O . GLN B 1 112 ? 6.297 -9.961 10.867 1 98.56 112 GLN B O 1
ATOM 2651 N N . ALA B 1 113 ? 8.023 -11.359 10.648 1 98.19 113 ALA B N 1
ATOM 2652 C CA . ALA B 1 113 ? 7.859 -11.875 12 1 98.19 113 ALA B CA 1
ATOM 2653 C C . ALA B 1 113 ? 7.965 -10.758 13.031 1 98.19 113 ALA B C 1
ATOM 2655 O O . ALA B 1 113 ? 7.172 -10.695 13.977 1 98.19 113 ALA B O 1
ATOM 2656 N N . GLU B 1 114 ? 8.922 -9.867 12.859 1 97.94 114 GLU B N 1
ATOM 2657 C CA . GLU B 1 114 ? 9.078 -8.727 13.75 1 97.94 114 GLU B CA 1
ATOM 2658 C C . GLU B 1 114 ? 7.871 -7.805 13.688 1 97.94 114 GLU B C 1
ATOM 2660 O O . GLU B 1 114 ? 7.383 -7.34 14.727 1 97.94 114 GLU B O 1
ATOM 2665 N N . CYS B 1 115 ? 7.371 -7.508 12.5 1 98 115 CYS B N 1
ATOM 2666 C CA . CYS B 1 115 ? 6.188 -6.672 12.336 1 98 115 CYS B CA 1
ATOM 2667 C C . CYS B 1 115 ? 4.992 -7.266 13.07 1 98 115 CYS B C 1
ATOM 2669 O O . CYS B 1 115 ? 4.285 -6.555 13.781 1 98 115 CYS B O 1
ATOM 2671 N N . LYS B 1 116 ? 4.797 -8.555 12.859 1 97.69 116 LYS B N 1
ATOM 2672 C CA . LYS B 1 116 ? 3.684 -9.234 13.516 1 97.69 116 LYS B CA 1
ATOM 2673 C C . LYS B 1 116 ? 3.805 -9.148 15.031 1 97.69 116 LYS B C 1
ATOM 2675 O O . LYS B 1 116 ? 2.838 -8.805 15.719 1 97.69 116 LYS B O 1
ATOM 2680 N N . GLN B 1 117 ? 4.973 -9.422 15.492 1 97.81 117 GLN B N 1
ATOM 2681 C CA . GLN B 1 117 ? 5.223 -9.438 16.938 1 97.81 117 GLN B CA 1
ATOM 2682 C C . GLN B 1 117 ? 4.977 -8.062 17.547 1 97.81 117 GLN B C 1
ATOM 2684 O O . GLN B 1 117 ? 4.441 -7.965 18.656 1 97.81 117 GLN B O 1
ATOM 2689 N N . LYS B 1 118 ? 5.289 -7.023 16.891 1 97.06 118 LYS B N 1
ATOM 2690 C CA . LYS B 1 118 ? 5.238 -5.668 17.438 1 97.06 118 LYS B CA 1
ATOM 2691 C C . LYS B 1 118 ? 3.961 -4.953 17 1 97.06 118 LYS B C 1
ATOM 2693 O O . LYS B 1 118 ? 3.768 -3.775 17.312 1 97.06 118 LYS B O 1
ATOM 2698 N N . GLY B 1 119 ? 3.08 -5.621 16.219 1 97.5 119 GLY B N 1
ATOM 2699 C CA . GLY B 1 119 ? 1.854 -5.012 15.734 1 97.5 119 GLY B CA 1
ATOM 2700 C C . GLY B 1 119 ? 2.094 -3.898 14.734 1 97.5 119 GLY B C 1
ATOM 2701 O O . GLY B 1 119 ? 1.389 -2.889 14.742 1 97.5 119 GLY B O 1
ATOM 2702 N N . LEU B 1 120 ? 3.102 -3.988 13.945 1 97.88 120 LEU B N 1
ATOM 2703 C CA . LEU B 1 120 ? 3.48 -2.988 12.953 1 97.88 120 LEU B CA 1
ATOM 2704 C C . LEU B 1 120 ? 2.945 -3.361 11.57 1 97.88 120 LEU B C 1
ATOM 2706 O O . LEU B 1 120 ? 2.559 -4.508 11.344 1 97.88 120 LEU B O 1
ATOM 2710 N N . PRO B 1 121 ? 2.855 -2.355 10.648 1 98.19 121 PRO B N 1
ATOM 2711 C CA . PRO B 1 121 ? 2.475 -2.684 9.273 1 98.19 121 PRO B CA 1
ATOM 2712 C C . PRO B 1 121 ? 3.494 -3.584 8.578 1 98.19 121 PRO B C 1
ATOM 2714 O O . PRO B 1 121 ? 4.676 -3.574 8.93 1 98.19 121 PRO B O 1
ATOM 2717 N N . TRP B 1 122 ? 3.068 -4.289 7.539 1 98.81 122 TRP B N 1
ATOM 2718 C CA . TRP B 1 122 ? 3.902 -5.289 6.883 1 98.81 122 TRP B CA 1
ATOM 2719 C C . TRP B 1 122 ? 4.68 -4.672 5.723 1 98.81 122 TRP B C 1
ATOM 2721 O O . TRP B 1 122 ? 5.395 -5.375 5.004 1 98.81 122 TRP B O 1
ATOM 2731 N N . THR B 1 123 ? 4.613 -3.387 5.531 1 98.81 123 THR B N 1
ATOM 2732 C CA . THR B 1 123 ? 5.168 -2.748 4.344 1 98.81 123 THR B CA 1
ATOM 2733 C C . THR B 1 123 ? 6.656 -3.061 4.207 1 98.81 123 THR B C 1
ATOM 2735 O O . THR B 1 123 ? 7.125 -3.4 3.119 1 98.81 123 THR B O 1
ATOM 2738 N N . LEU B 1 124 ? 7.438 -3.031 5.277 1 98.5 124 LEU B N 1
ATOM 2739 C CA . LEU B 1 124 ? 8.875 -3.295 5.223 1 98.5 124 LEU B CA 1
ATOM 2740 C C . LEU B 1 124 ? 9.141 -4.734 4.793 1 98.5 124 LEU B C 1
ATOM 2742 O O . LEU B 1 124 ? 10.148 -5.012 4.137 1 98.5 124 LEU B O 1
ATOM 2746 N N . ALA B 1 125 ? 8.273 -5.598 5.117 1 98.88 125 ALA B N 1
ATOM 2747 C CA . ALA B 1 125 ? 8.469 -7.023 4.855 1 98.88 125 ALA B CA 1
ATOM 2748 C C . ALA B 1 125 ? 7.992 -7.391 3.453 1 98.88 125 ALA B C 1
ATOM 2750 O O . ALA B 1 125 ? 8.492 -8.352 2.855 1 98.88 125 ALA B O 1
ATOM 2751 N N . LYS B 1 126 ? 7.008 -6.633 2.941 1 98.94 126 LYS B N 1
ATOM 2752 C CA . LYS B 1 126 ? 6.277 -7.102 1.77 1 98.94 126 LYS B CA 1
ATOM 2753 C C . LYS B 1 126 ? 6.438 -6.141 0.598 1 98.94 126 LYS B C 1
ATOM 2755 O O . LYS B 1 126 ? 6.199 -6.508 -0.554 1 98.94 126 LYS B O 1
ATOM 2760 N N . GLY B 1 127 ? 6.832 -4.852 0.87 1 98.88 127 GLY B N 1
ATOM 2761 C CA . GLY B 1 127 ? 6.703 -3.822 -0.149 1 98.88 127 GLY B CA 1
ATOM 2762 C C . GLY B 1 127 ? 8.039 -3.303 -0.646 1 98.88 127 GLY B C 1
ATOM 2763 O O . GLY B 1 127 ? 8.117 -2.203 -1.196 1 98.88 127 GLY B O 1
ATOM 2764 N N . PHE B 1 128 ? 9.188 -4.031 -0.489 1 98.81 128 PHE B N 1
ATOM 2765 C CA . PHE B 1 128 ? 10.5 -3.57 -0.921 1 98.81 128 PHE B CA 1
ATOM 2766 C C . PHE B 1 128 ? 10.664 -3.732 -2.428 1 98.81 128 PHE B C 1
ATOM 2768 O O . PHE B 1 128 ? 9.875 -4.434 -3.07 1 98.81 128 PHE B O 1
ATOM 2775 N N . ASN B 1 129 ? 11.648 -3.037 -2.984 1 98.62 129 ASN B N 1
ATOM 2776 C CA . ASN B 1 129 ? 11.922 -3.156 -4.414 1 98.62 129 ASN B CA 1
ATOM 2777 C C . ASN B 1 129 ? 12.07 -4.617 -4.836 1 98.62 129 ASN B C 1
ATOM 2779 O O . ASN B 1 129 ? 12.711 -5.406 -4.141 1 98.62 129 ASN B O 1
ATOM 2783 N N . THR B 1 130 ? 11.445 -4.988 -5.977 1 98.88 130 THR B N 1
ATOM 2784 C CA . THR B 1 130 ? 11.484 -6.289 -6.633 1 98.88 130 THR B CA 1
ATOM 2785 C C . THR B 1 130 ? 10.75 -7.34 -5.797 1 98.88 130 THR B C 1
ATOM 2787 O O . THR B 1 130 ? 11.016 -8.539 -5.93 1 98.88 130 THR B O 1
ATOM 2790 N N . SER B 1 131 ? 9.906 -6.91 -4.891 1 98.94 131 SER B N 1
ATOM 2791 C CA . SER B 1 131 ? 9.156 -7.855 -4.07 1 98.94 131 SER B CA 1
ATOM 2792 C C . SER B 1 131 ? 7.969 -8.43 -4.836 1 98.94 131 SER B C 1
ATOM 2794 O O . SER B 1 131 ? 7.258 -9.297 -4.328 1 98.94 131 SER B O 1
ATOM 2796 N N . CYS B 1 132 ? 7.746 -7.996 -6.062 1 98.94 132 CYS B N 1
ATOM 2797 C CA . CYS B 1 132 ? 6.676 -8.555 -6.879 1 98.94 132 CYS B CA 1
ATOM 2798 C C . CYS B 1 132 ? 7.184 -8.906 -8.273 1 98.94 132 CYS B C 1
ATOM 2800 O O . CYS B 1 132 ? 6.832 -8.25 -9.25 1 98.94 132 CYS B O 1
ATOM 2802 N N . PRO B 1 133 ? 7.969 -9.945 -8.391 1 99 133 PRO B N 1
ATOM 2803 C CA . PRO B 1 133 ? 8.219 -10.492 -9.727 1 99 133 PRO B CA 1
ATOM 2804 C C . PRO B 1 133 ? 6.93 -10.859 -10.461 1 99 133 PRO B C 1
ATOM 2806 O O . PRO B 1 133 ? 6.031 -11.461 -9.867 1 99 133 PRO B O 1
ATOM 2809 N N . VAL B 1 134 ? 6.852 -10.469 -11.711 1 98.94 134 VAL B N 1
ATOM 2810 C CA . VAL B 1 134 ? 5.594 -10.641 -12.43 1 98.94 134 VAL B CA 1
ATOM 2811 C C . VAL B 1 134 ? 5.875 -11.156 -13.844 1 98.94 134 VAL B C 1
ATOM 2813 O O . VAL B 1 134 ? 6.844 -10.742 -14.477 1 98.94 134 VAL B O 1
ATOM 2816 N N . SER B 1 135 ? 5.07 -11.992 -14.312 1 98.88 135 SER B N 1
ATOM 2817 C CA . SER B 1 135 ? 5.191 -12.578 -15.648 1 98.88 135 SER B CA 1
ATOM 2818 C C . SER B 1 135 ? 4.594 -11.656 -16.703 1 98.88 135 SER B C 1
ATOM 2820 O O . SER B 1 135 ? 4.156 -10.547 -16.406 1 98.88 135 SER B O 1
ATOM 2822 N N . GLU B 1 136 ? 4.645 -12.211 -17.891 1 98.44 136 GLU B N 1
ATOM 2823 C CA . GLU B 1 136 ? 3.863 -11.609 -18.969 1 98.44 136 GLU B CA 1
ATOM 2824 C C . GLU B 1 136 ? 2.369 -11.688 -18.672 1 98.44 136 GLU B C 1
ATOM 2826 O O . GLU B 1 136 ? 1.919 -12.562 -17.938 1 98.44 136 GLU B O 1
ATOM 2831 N N . PHE B 1 137 ? 1.654 -10.789 -19.344 1 98.75 137 PHE B N 1
ATOM 2832 C CA . PHE B 1 137 ? 0.203 -10.703 -19.234 1 98.75 137 PHE B CA 1
ATOM 2833 C C . PHE B 1 137 ? -0.468 -11.805 -20.047 1 98.75 137 PHE B C 1
ATOM 2835 O O . PHE B 1 137 ? -0.04 -12.109 -21.156 1 98.75 137 PHE B O 1
ATOM 2842 N N . VAL B 1 138 ? -1.42 -12.477 -19.469 1 98.75 138 VAL B N 1
ATOM 2843 C CA . VAL B 1 138 ? -2.256 -13.453 -20.156 1 98.75 138 VAL B CA 1
ATOM 2844 C C . VAL B 1 138 ? -3.688 -12.93 -20.266 1 98.75 138 VAL B C 1
ATOM 2846 O O . VAL B 1 138 ? -4.387 -12.828 -19.25 1 98.75 138 VAL B O 1
ATOM 2849 N N . PRO B 1 139 ? -4.16 -12.656 -21.453 1 98.31 139 PRO B N 1
ATOM 2850 C CA . PRO B 1 139 ? -5.543 -12.18 -21.578 1 98.31 139 PRO B CA 1
ATOM 2851 C C . PRO B 1 139 ? -6.559 -13.172 -21 1 98.31 139 PRO B C 1
ATOM 2853 O O . PRO B 1 139 ? -6.359 -14.383 -21.094 1 98.31 139 PRO B O 1
ATOM 2856 N N . LYS B 1 140 ? -7.598 -12.625 -20.516 1 98 140 LYS B N 1
ATOM 2857 C CA . LYS B 1 140 ? -8.633 -13.398 -19.844 1 98 140 LYS B CA 1
ATOM 2858 C C . LYS B 1 140 ? -9.141 -14.531 -20.734 1 98 140 LYS B C 1
ATOM 2860 O O . LYS B 1 140 ? -9.438 -15.625 -20.234 1 98 140 LYS B O 1
ATOM 2865 N N . GLU B 1 141 ? -9.195 -14.352 -22 1 97.06 141 GLU B N 1
ATOM 2866 C CA . GLU B 1 141 ? -9.75 -15.312 -22.953 1 97.06 141 GLU B CA 1
ATOM 2867 C C . GLU B 1 141 ? -8.883 -16.562 -23.047 1 97.06 141 GLU B C 1
ATOM 2869 O O . GLU B 1 141 ? -9.352 -17.625 -23.453 1 97.06 141 GLU B O 1
ATOM 2874 N N . LYS B 1 142 ? -7.66 -16.469 -22.703 1 97.5 142 LYS B N 1
ATOM 2875 C CA . LYS B 1 142 ? -6.73 -17.594 -22.797 1 97.5 142 LYS B CA 1
ATOM 2876 C C . LYS B 1 142 ? -6.816 -18.484 -21.562 1 97.5 142 LYS B C 1
ATOM 2878 O O . LYS B 1 142 ? -6.266 -19.594 -21.547 1 97.5 142 LYS B O 1
ATOM 2883 N N . ILE B 1 143 ? -7.465 -18.016 -20.562 1 97.69 143 ILE B N 1
ATOM 2884 C CA . ILE B 1 143 ? -7.711 -18.781 -19.344 1 97.69 143 ILE B CA 1
ATOM 2885 C C . ILE B 1 143 ? -9.211 -18.844 -19.062 1 97.69 143 ILE B C 1
ATOM 2887 O O . ILE B 1 143 ? -9.758 -17.969 -18.375 1 97.69 143 ILE B O 1
ATOM 2891 N N . PRO B 1 144 ? -9.82 -19.812 -19.516 1 93.06 144 PRO B N 1
ATOM 2892 C CA . PRO B 1 144 ? -11.273 -19.859 -19.391 1 93.06 144 PRO B CA 1
ATOM 2893 C C . PRO B 1 144 ? -11.734 -19.953 -17.938 1 93.06 144 PRO B C 1
ATOM 2895 O O . PRO B 1 144 ? -12.758 -19.375 -17.562 1 93.06 144 PRO B O 1
ATOM 2898 N N . ASP B 1 145 ? -11.023 -20.781 -17.156 1 97.94 145 ASP B N 1
ATOM 2899 C CA . ASP B 1 145 ? -11.352 -20.922 -15.742 1 97.94 145 ASP B CA 1
ATOM 2900 C C . ASP B 1 145 ? -10.109 -20.719 -14.875 1 97.94 145 ASP B C 1
ATOM 2902 O O . ASP B 1 145 ? -9.289 -21.641 -14.742 1 97.94 145 ASP B O 1
ATOM 2906 N N . PRO B 1 146 ? -10.031 -19.594 -14.258 1 98.69 146 PRO B N 1
ATOM 2907 C CA . PRO B 1 146 ? -8.836 -19.328 -13.461 1 98.69 146 PRO B CA 1
ATOM 2908 C C . PRO B 1 146 ? -8.781 -20.156 -12.172 1 98.69 146 PRO B C 1
ATOM 2910 O O . PRO B 1 146 ? -7.781 -20.125 -11.453 1 98.69 146 PRO B O 1
ATOM 2913 N N . HIS B 1 147 ? -9.805 -20.922 -11.898 1 98.69 147 HIS B N 1
ATOM 2914 C CA . HIS B 1 147 ? -9.812 -21.797 -10.727 1 98.69 147 HIS B CA 1
ATOM 2915 C C . HIS B 1 147 ? -9.422 -23.219 -11.094 1 98.69 147 HIS B C 1
ATOM 2917 O O . HIS B 1 147 ? -9.555 -24.141 -10.281 1 98.69 147 HIS B O 1
ATOM 2923 N N . LYS B 1 148 ? -8.945 -23.438 -12.242 1 98.12 148 LYS B N 1
ATOM 2924 C CA . LYS B 1 148 ? -8.484 -24.734 -12.711 1 98.12 148 LYS B CA 1
ATOM 2925 C C . LYS B 1 148 ? -7.074 -24.656 -13.281 1 98.12 148 LYS B C 1
ATOM 2927 O O . LYS B 1 148 ? -6.797 -25.188 -14.352 1 98.12 148 LYS B O 1
ATOM 2932 N N . LEU B 1 149 ? -6.246 -23.969 -12.617 1 98.75 149 LEU B N 1
ATOM 2933 C CA . LEU B 1 149 ? -4.852 -23.828 -13.023 1 98.75 149 LEU B CA 1
ATOM 2934 C C . LEU B 1 149 ? -3.924 -24.531 -12.039 1 98.75 149 LEU B C 1
ATOM 2936 O O . LEU B 1 149 ? -4.211 -24.578 -10.836 1 98.75 149 LEU B O 1
ATOM 2940 N N . GLN B 1 150 ? -2.91 -25.094 -12.555 1 98.69 150 GLN B N 1
ATOM 2941 C CA . GLN B 1 150 ? -1.796 -25.562 -11.734 1 98.69 150 GLN B CA 1
ATOM 2942 C C . GLN B 1 150 ? -0.629 -24.578 -11.781 1 98.69 150 GLN B C 1
ATOM 2944 O O . GLN B 1 150 ? -0.117 -24.266 -12.859 1 98.69 150 GLN B O 1
ATOM 2949 N N . ILE B 1 151 ? -0.218 -24.094 -10.633 1 98.88 151 ILE B N 1
ATOM 2950 C CA . ILE B 1 151 ? 0.937 -23.219 -10.562 1 98.88 151 ILE B CA 1
ATOM 2951 C C . ILE B 1 151 ? 2.074 -23.906 -9.812 1 98.88 151 ILE B C 1
ATOM 2953 O O . ILE B 1 151 ? 1.832 -24.766 -8.953 1 98.88 151 ILE B O 1
ATOM 2957 N N . TRP B 1 152 ? 3.252 -23.562 -10.18 1 98.94 152 TRP B N 1
ATOM 2958 C CA . TRP B 1 152 ? 4.41 -24.234 -9.602 1 98.94 152 TRP B CA 1
ATOM 2959 C C . TRP B 1 152 ? 5.598 -23.281 -9.5 1 98.94 152 TRP B C 1
ATOM 2961 O O . TRP B 1 152 ? 5.633 -22.25 -10.18 1 98.94 152 TRP B O 1
ATOM 2971 N N . LEU B 1 153 ? 6.582 -23.594 -8.641 1 98.94 153 LEU B N 1
ATOM 2972 C CA . LEU B 1 153 ? 7.812 -22.828 -8.461 1 98.94 153 LEU B CA 1
ATOM 2973 C C . LEU B 1 153 ? 8.969 -23.75 -8.078 1 98.94 153 LEU B C 1
ATOM 2975 O O . LEU B 1 153 ? 8.812 -24.625 -7.227 1 98.94 153 LEU B O 1
ATOM 2979 N N . LYS B 1 154 ? 10.055 -23.578 -8.75 1 98.94 154 LYS B N 1
ATOM 2980 C CA . LYS B 1 154 ? 11.297 -24.281 -8.469 1 98.94 154 LYS B CA 1
ATOM 2981 C C . LYS B 1 154 ? 12.391 -23.297 -8.031 1 98.94 154 LYS B C 1
ATOM 2983 O O . LYS B 1 154 ? 12.477 -22.188 -8.547 1 98.94 154 LYS B O 1
ATOM 2988 N N . VAL B 1 155 ? 13.211 -23.766 -7.137 1 98.94 155 VAL B N 1
ATOM 2989 C CA . VAL B 1 155 ? 14.445 -23.078 -6.77 1 98.94 155 VAL B CA 1
ATOM 2990 C C . VAL B 1 155 ? 15.641 -23.953 -7.117 1 98.94 155 VAL B C 1
ATOM 2992 O O . VAL B 1 155 ? 15.781 -25.062 -6.609 1 98.94 155 VAL B O 1
ATOM 2995 N N . ASN B 1 156 ? 16.516 -23.469 -8.016 1 98.81 156 ASN B N 1
ATOM 2996 C CA . ASN B 1 156 ? 17.672 -24.234 -8.5 1 98.81 156 ASN B CA 1
ATOM 2997 C C . ASN B 1 156 ? 17.25 -25.609 -9.008 1 98.81 156 ASN B C 1
ATOM 2999 O O . ASN B 1 156 ? 17.875 -26.625 -8.664 1 98.81 156 ASN B O 1
ATOM 3003 N N . GLY B 1 157 ? 16.172 -25.625 -9.602 1 98.62 157 GLY B N 1
ATOM 3004 C CA . GLY B 1 157 ? 15.711 -26.844 -10.258 1 98.62 157 GLY B CA 1
ATOM 3005 C C . GLY B 1 157 ? 14.875 -27.719 -9.352 1 98.62 157 GLY B C 1
ATOM 3006 O O . GLY B 1 157 ? 14.273 -28.703 -9.812 1 98.62 157 GLY B O 1
ATOM 3007 N N . GLU B 1 158 ? 14.852 -27.438 -8.07 1 98.81 158 GLU B N 1
ATOM 3008 C CA . GLU B 1 158 ? 14.094 -28.234 -7.121 1 98.81 158 GLU B CA 1
ATOM 3009 C C . GLU B 1 158 ? 12.688 -27.688 -6.926 1 98.81 158 GLU B C 1
ATOM 3011 O O . GLU B 1 158 ? 12.516 -26.5 -6.594 1 98.81 158 GLU B O 1
ATOM 3016 N N . LEU B 1 159 ? 11.703 -28.547 -7.117 1 98.88 159 LEU B N 1
ATOM 3017 C CA . LEU B 1 159 ? 10.312 -28.141 -6.914 1 98.88 159 LEU B CA 1
ATOM 3018 C C . LEU B 1 159 ? 10.055 -27.812 -5.449 1 98.88 159 LEU B C 1
ATOM 3020 O O . LEU B 1 159 ? 10.312 -28.625 -4.566 1 98.88 159 LEU B O 1
ATOM 3024 N N . LYS B 1 160 ? 9.602 -26.578 -5.195 1 98.88 160 LYS B N 1
ATOM 3025 C CA . LYS B 1 160 ? 9.312 -26.156 -3.83 1 98.88 160 LYS B CA 1
ATOM 3026 C C . LYS B 1 160 ? 7.816 -25.984 -3.607 1 98.88 160 LYS B C 1
ATOM 3028 O O . LYS B 1 160 ? 7.293 -26.344 -2.553 1 98.88 160 LYS B O 1
ATOM 3033 N N . GLN B 1 161 ? 7.141 -25.391 -4.605 1 98.81 161 GLN B N 1
ATOM 3034 C CA . GLN B 1 161 ? 5.699 -25.172 -4.527 1 98.81 161 GLN B CA 1
ATOM 3035 C C . GLN B 1 161 ? 4.992 -25.766 -5.738 1 98.81 161 GLN B C 1
ATOM 3037 O O . GLN B 1 161 ? 5.496 -25.688 -6.863 1 98.81 161 GLN B O 1
ATOM 3042 N N . GLU B 1 162 ? 3.877 -26.328 -5.496 1 98.44 162 GLU B N 1
ATOM 3043 C CA . GLU B 1 162 ? 2.912 -26.781 -6.496 1 98.44 162 GLU B CA 1
ATOM 3044 C C . GLU B 1 162 ? 1.492 -26.766 -5.938 1 98.44 162 GLU B C 1
ATOM 3046 O 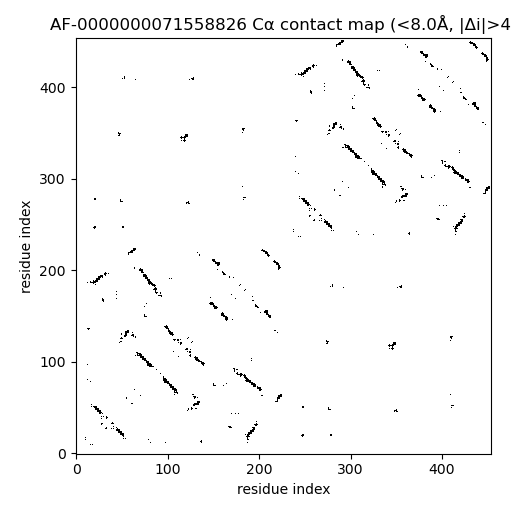O . GLU B 1 162 ? 1.259 -27.203 -4.809 1 98.44 162 GLU B O 1
ATOM 3051 N N . GLY B 1 163 ? 0.622 -26.156 -6.668 1 98.12 163 GLY B N 1
ATOM 3052 C CA . GLY B 1 163 ? -0.745 -26.078 -6.176 1 98.12 163 GLY B CA 1
ATOM 3053 C C . GLY B 1 163 ? -1.758 -25.812 -7.273 1 98.12 163 GLY B C 1
ATOM 3054 O O . GLY B 1 163 ? -1.39 -25.438 -8.391 1 98.12 163 GLY B O 1
ATOM 3055 N N . GLU B 1 164 ? -2.973 -26.094 -6.914 1 98.5 164 GLU B N 1
ATOM 3056 C CA . GLU B 1 164 ? -4.105 -25.828 -7.797 1 98.5 164 GLU B CA 1
ATOM 3057 C C . GLU B 1 164 ? -4.895 -24.609 -7.312 1 98.5 164 GLU B C 1
ATOM 3059 O O . GLU B 1 164 ? -5.164 -24.469 -6.121 1 98.5 164 GLU B O 1
ATOM 3064 N N . THR B 1 165 ? -5.316 -23.766 -8.273 1 98.69 165 THR B N 1
ATOM 3065 C CA . THR B 1 165 ? -6.039 -22.562 -7.914 1 98.69 165 THR B CA 1
ATOM 3066 C C . THR B 1 165 ? -7.438 -22.891 -7.398 1 98.69 165 THR B C 1
ATOM 3068 O O . THR B 1 165 ? -8.109 -22.031 -6.816 1 98.69 165 THR B O 1
ATOM 3071 N N . SER B 1 166 ? -7.91 -24.062 -7.543 1 98.31 166 SER B N 1
ATOM 3072 C CA . SER B 1 166 ? -9.188 -24.5 -6.996 1 98.31 166 SER B CA 1
ATOM 3073 C C . SER B 1 166 ? -9.133 -24.594 -5.477 1 98.31 166 SER B C 1
ATOM 3075 O O . SER B 1 166 ? -10.172 -24.703 -4.816 1 98.31 166 SER B O 1
ATOM 3077 N N . SER B 1 167 ? -7.98 -24.625 -4.926 1 97.94 167 SER B N 1
ATOM 3078 C CA . SER B 1 167 ? -7.809 -24.797 -3.486 1 97.94 167 SER B CA 1
ATOM 3079 C C . SER B 1 167 ? -7.961 -23.453 -2.758 1 97.94 167 SER B C 1
ATOM 3081 O O . SER B 1 167 ? -7.879 -23.406 -1.529 1 97.94 167 SER B O 1
ATOM 3083 N N . MET B 1 168 ? -8.195 -22.391 -3.461 1 98.12 168 MET B N 1
ATOM 3084 C CA . MET B 1 168 ? -8.406 -21.094 -2.814 1 98.12 168 MET B CA 1
ATOM 3085 C C . MET B 1 168 ? -9.586 -21.156 -1.851 1 98.12 168 MET B C 1
ATOM 3087 O O . MET B 1 168 ? -10.641 -21.688 -2.189 1 98.12 168 MET B O 1
ATOM 3091 N N . ILE B 1 169 ? -9.391 -20.609 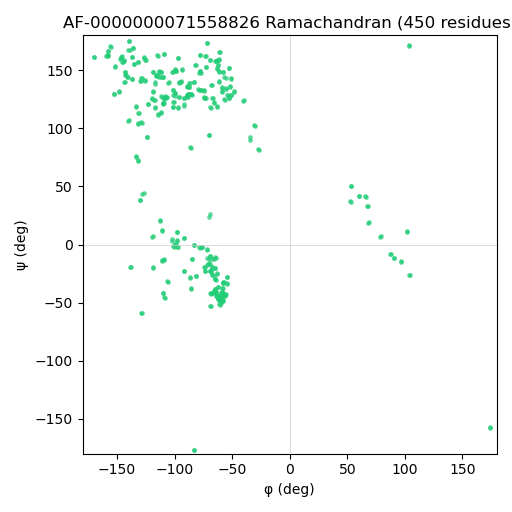-0.684 1 98.06 169 ILE B N 1
ATOM 3092 C CA . ILE B 1 169 ? -10.445 -20.5 0.321 1 98.06 169 ILE B CA 1
ATOM 3093 C C . ILE B 1 169 ? -11.508 -19.516 -0.143 1 98.06 169 ILE B C 1
ATOM 3095 O O . ILE B 1 169 ? -12.703 -19.828 -0.101 1 98.06 169 ILE B O 1
ATOM 3099 N N . PHE B 1 170 ? -11.062 -18.344 -0.495 1 98.62 170 PHE B N 1
ATOM 3100 C CA . PHE B 1 170 ? -11.914 -17.328 -1.104 1 98.62 170 PHE B CA 1
ATOM 3101 C C . PHE B 1 170 ? -11.703 -17.281 -2.613 1 98.62 170 PHE B C 1
ATOM 3103 O O . PHE B 1 170 ? -10.578 -17.156 -3.086 1 98.62 170 PHE B O 1
ATOM 3110 N N . SER B 1 171 ? -12.773 -17.344 -3.348 1 98.69 171 SER B N 1
ATOM 3111 C CA . SER B 1 171 ? -12.695 -17.328 -4.805 1 98.69 171 SER B CA 1
ATOM 3112 C C . SER B 1 171 ? -12.336 -15.953 -5.332 1 98.69 171 SER B C 1
ATOM 3114 O O . SER B 1 171 ? -12.492 -14.953 -4.629 1 98.69 171 SER B O 1
ATOM 3116 N N . ILE B 1 172 ? -11.898 -15.977 -6.582 1 98.88 172 ILE B N 1
ATOM 3117 C CA . ILE B 1 172 ? -11.492 -14.727 -7.211 1 98.88 172 ILE B CA 1
ATOM 3118 C C . ILE B 1 172 ? -12.68 -13.766 -7.27 1 98.88 172 ILE B C 1
ATOM 3120 O O . ILE B 1 172 ? -12.562 -12.602 -6.883 1 98.88 172 ILE B O 1
ATOM 3124 N N . PRO B 1 173 ? -13.867 -14.188 -7.707 1 98.88 173 PRO B N 1
ATOM 3125 C CA . PRO B 1 173 ? -14.992 -13.258 -7.699 1 98.88 173 PRO B CA 1
ATOM 3126 C C . PRO B 1 173 ? -15.305 -12.727 -6.305 1 98.88 173 PRO B C 1
ATOM 3128 O O . PRO B 1 173 ? -15.641 -11.547 -6.148 1 98.88 173 PRO B O 1
ATOM 3131 N N . TYR B 1 174 ? -15.242 -13.586 -5.289 1 98.88 174 TYR B N 1
ATOM 3132 C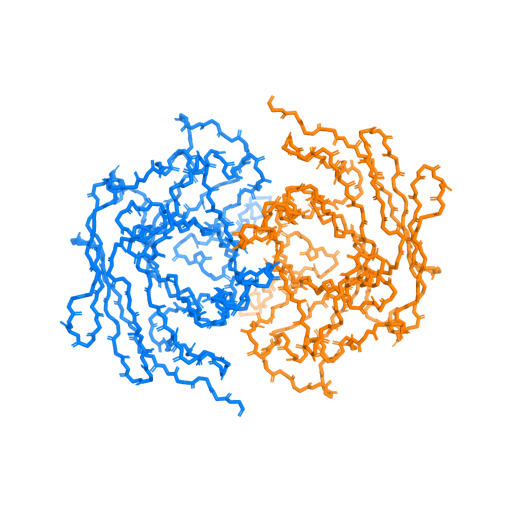 CA . TYR B 1 174 ? -15.469 -13.141 -3.918 1 98.88 174 TYR B CA 1
ATOM 3133 C C . TYR B 1 174 ? -14.438 -12.109 -3.494 1 98.88 174 TYR B C 1
ATOM 3135 O O . TYR B 1 174 ? -14.781 -11.078 -2.916 1 98.88 174 TYR B O 1
ATOM 3143 N N . ILE B 1 175 ? -13.18 -12.359 -3.789 1 98.88 175 ILE B N 1
ATOM 3144 C CA . ILE B 1 175 ? -12.078 -11.469 -3.439 1 98.88 175 ILE B CA 1
ATOM 3145 C C . ILE B 1 175 ? -12.297 -10.102 -4.078 1 98.88 175 ILE B C 1
ATOM 3147 O O . ILE B 1 175 ? -12.18 -9.07 -3.408 1 98.88 175 ILE B O 1
ATOM 3151 N N . ILE B 1 176 ? -12.625 -10.117 -5.348 1 98.94 176 ILE B N 1
ATOM 3152 C CA . ILE B 1 176 ? -12.828 -8.867 -6.07 1 98.94 176 ILE B CA 1
ATOM 3153 C C . ILE B 1 176 ? -13.984 -8.086 -5.449 1 98.94 176 ILE B C 1
ATOM 3155 O O . ILE B 1 176 ? -13.875 -6.887 -5.207 1 98.94 176 ILE B O 1
ATOM 3159 N N . SER B 1 177 ? -15.062 -8.805 -5.219 1 98.81 177 SER B N 1
ATOM 3160 C CA . SER B 1 177 ? -16.234 -8.164 -4.621 1 98.81 177 SER B CA 1
ATOM 3161 C C . SER B 1 177 ? -15.891 -7.566 -3.258 1 98.81 177 SER B C 1
ATOM 3163 O O . SER B 1 177 ? -16.172 -6.391 -3.008 1 98.81 177 SER B O 1
ATOM 3165 N N . TYR B 1 178 ? -15.289 -8.32 -2.432 1 98.75 178 TYR B N 1
ATOM 3166 C CA . TYR B 1 178 ? -14.953 -7.906 -1.075 1 98.75 178 TYR B CA 1
ATOM 3167 C C . TYR B 1 178 ? -14.016 -6.707 -1.093 1 98.75 178 TYR B C 1
ATOM 3169 O O . TYR B 1 178 ? -14.289 -5.688 -0.454 1 98.75 178 TYR B O 1
ATOM 3177 N N . ILE B 1 179 ? -12.93 -6.77 -1.826 1 98.81 179 ILE B N 1
ATOM 3178 C CA . ILE B 1 179 ? -11.922 -5.715 -1.852 1 98.81 179 ILE B CA 1
ATOM 3179 C C . ILE B 1 179 ? -12.523 -4.445 -2.459 1 98.81 179 ILE B C 1
ATOM 3181 O O . ILE B 1 179 ? -12.281 -3.342 -1.965 1 98.81 179 ILE B O 1
ATOM 3185 N N . SER B 1 180 ? -13.344 -4.594 -3.504 1 98.75 180 SER B N 1
ATOM 3186 C CA . SER B 1 180 ? -13.891 -3.436 -4.207 1 98.75 180 SER B CA 1
ATOM 3187 C C . SER B 1 180 ? -14.867 -2.664 -3.324 1 98.75 180 SER B C 1
ATOM 3189 O O . SER B 1 180 ? -15.195 -1.512 -3.611 1 98.75 180 SER B O 1
ATOM 3191 N N . GLU B 1 181 ? -15.367 -3.305 -2.301 1 98.19 181 GLU B N 1
ATOM 3192 C CA . GLU B 1 181 ? -16.219 -2.615 -1.337 1 98.19 181 GLU B CA 1
ATOM 3193 C C . GLU B 1 181 ? -15.398 -1.685 -0.445 1 98.19 181 GLU B C 1
ATOM 3195 O O . GLU B 1 181 ? -15.938 -0.735 0.129 1 98.19 181 GLU B O 1
ATOM 3200 N N . ILE B 1 182 ? -14.172 -1.912 -0.312 1 98.62 182 ILE B N 1
ATOM 3201 C CA . ILE B 1 182 ? -13.297 -1.213 0.629 1 98.62 182 ILE B CA 1
ATOM 3202 C C . ILE B 1 182 ? -12.359 -0.281 -0.131 1 98.62 182 ILE B C 1
ATOM 3204 O O . ILE B 1 182 ? -12.164 0.871 0.263 1 98.62 182 ILE B O 1
ATOM 3208 N N . ILE B 1 183 ? -11.766 -0.777 -1.19 1 98.81 183 ILE B N 1
ATOM 3209 C CA . ILE B 1 183 ? -10.82 -0.092 -2.068 1 98.81 183 ILE B CA 1
ATOM 3210 C C . ILE B 1 183 ? -11.336 -0.119 -3.504 1 98.81 183 ILE B C 1
ATOM 3212 O O . ILE B 1 183 ? -11.539 -1.191 -4.078 1 98.81 183 ILE B O 1
ATOM 3216 N N . THR B 1 184 ? -11.508 1.073 -4.047 1 98.81 184 THR B N 1
ATOM 3217 C CA . THR B 1 184 ? -11.836 1.104 -5.469 1 98.81 184 THR B CA 1
ATOM 3218 C C . THR B 1 184 ? -10.656 0.616 -6.305 1 98.81 184 THR B C 1
ATOM 3220 O O . THR B 1 184 ? -9.539 1.107 -6.156 1 98.81 184 THR B O 1
ATOM 3223 N N . LEU B 1 185 ? -10.945 -0.378 -7.16 1 98.81 185 LEU B N 1
ATOM 3224 C CA . LEU B 1 185 ? -9.93 -0.893 -8.078 1 98.81 185 LEU B CA 1
ATOM 3225 C C . LEU B 1 185 ? -10.031 -0.205 -9.438 1 98.81 185 LEU B C 1
ATOM 3227 O O . LEU B 1 185 ? -11.133 0.063 -9.922 1 98.81 185 LEU B O 1
ATOM 3231 N N . GLU B 1 186 ? -8.859 0.082 -9.992 1 98 186 GLU B N 1
ATOM 3232 C CA . GLU B 1 186 ? -8.805 0.752 -11.281 1 98 186 GLU B CA 1
ATOM 3233 C C . GLU B 1 186 ? -8.18 -0.151 -12.344 1 98 186 GLU B C 1
ATOM 3235 O O . GLU B 1 186 ? -7.555 -1.162 -12.016 1 98 186 GLU B O 1
ATOM 3240 N N . GLU B 1 187 ? -8.438 0.268 -13.586 1 98.12 187 GLU B N 1
ATOM 3241 C CA . GLU B 1 187 ? -7.777 -0.42 -14.688 1 98.12 187 GLU B CA 1
ATOM 3242 C C . GLU B 1 187 ? -6.273 -0.514 -14.461 1 98.12 187 GLU B C 1
ATOM 3244 O O . GLU B 1 187 ? -5.629 0.478 -14.109 1 98.12 187 GLU B O 1
ATOM 3249 N N . GLY B 1 188 ? -5.73 -1.764 -14.586 1 98.44 188 GLY B N 1
ATOM 3250 C CA . GLY B 1 188 ? -4.297 -1.968 -14.445 1 98.44 188 GLY B CA 1
ATOM 3251 C C . GLY B 1 188 ? -3.887 -2.422 -13.062 1 98.44 188 GLY B C 1
ATOM 3252 O O . GLY B 1 188 ? -2.748 -2.846 -12.852 1 98.44 188 GLY B O 1
ATOM 3253 N N . ASP B 1 189 ? -4.797 -2.289 -12.078 1 98.81 189 ASP B N 1
ATOM 3254 C CA . ASP B 1 189 ? -4.496 -2.799 -10.742 1 98.81 189 ASP B CA 1
ATOM 3255 C C . ASP B 1 189 ? -4.305 -4.312 -10.758 1 98.81 189 ASP B C 1
ATOM 3257 O O . ASP B 1 189 ? -4.848 -5 -11.633 1 98.81 189 ASP B O 1
ATOM 3261 N N . LEU B 1 190 ? -3.506 -4.805 -9.852 1 98.94 190 LEU B N 1
ATOM 3262 C CA . LEU B 1 190 ? -3.205 -6.227 -9.719 1 98.94 190 LEU B CA 1
ATOM 3263 C C . LEU B 1 190 ? -3.658 -6.754 -8.359 1 98.94 190 LEU B C 1
ATOM 3265 O O . LEU B 1 190 ? -3.43 -6.113 -7.332 1 98.94 190 LEU B O 1
ATOM 3269 N N . ILE B 1 191 ? -4.359 -7.871 -8.336 1 99 191 ILE B N 1
ATOM 3270 C CA . ILE B 1 191 ? -4.668 -8.602 -7.117 1 99 191 ILE B CA 1
ATOM 3271 C C . ILE B 1 191 ? -3.893 -9.922 -7.094 1 99 191 ILE B C 1
ATOM 3273 O O . ILE B 1 191 ? -4.004 -10.727 -8.016 1 99 191 ILE B O 1
ATOM 3277 N N . LEU B 1 192 ? -3.078 -10.125 -6.074 1 98.94 192 LEU B N 1
ATOM 3278 C CA . LEU B 1 192 ? -2.482 -11.43 -5.824 1 98.94 192 LEU B CA 1
ATOM 3279 C C . LEU B 1 192 ? -3.396 -12.289 -4.953 1 98.94 192 LEU B C 1
ATOM 3281 O O . LEU B 1 192 ? -3.934 -11.812 -3.951 1 98.94 192 LEU B O 1
ATOM 3285 N N . THR B 1 193 ? -3.531 -13.562 -5.242 1 98.88 193 THR B N 1
ATOM 3286 C CA . THR B 1 193 ? -4.664 -14.312 -4.711 1 98.88 193 THR B CA 1
ATOM 3287 C C . THR B 1 193 ? -4.199 -15.336 -3.672 1 98.88 193 THR B C 1
ATOM 3289 O O . THR B 1 193 ? -4.934 -16.266 -3.33 1 98.88 193 THR B O 1
ATOM 3292 N N . GLY B 1 194 ? -2.969 -15.227 -3.242 1 98.5 194 GLY B N 1
ATOM 3293 C CA . GLY B 1 194 ? -2.463 -16.172 -2.256 1 98.5 194 GLY B CA 1
ATOM 3294 C C . GLY B 1 194 ? -1.544 -17.219 -2.85 1 98.5 194 GLY B C 1
ATOM 3295 O O . GLY B 1 194 ? -1.42 -17.328 -4.07 1 98.5 194 GLY B O 1
ATOM 3296 N N . SER B 1 195 ? -0.922 -17.984 -1.989 1 98.69 195 SER B N 1
ATOM 3297 C CA . SER B 1 195 ? 0.086 -18.953 -2.402 1 98.69 195 SER B CA 1
ATOM 3298 C C . SER B 1 195 ? -0.203 -20.328 -1.817 1 98.69 195 SER B C 1
ATOM 3300 O O . SER B 1 195 ? -0.67 -20.438 -0.682 1 98.69 195 SER B O 1
ATOM 3302 N N . PRO B 1 196 ? 0.081 -21.375 -2.594 1 98.44 196 PRO B N 1
ATOM 3303 C CA . PRO B 1 196 ? 0.017 -22.719 -2.016 1 98.44 196 PRO B CA 1
ATOM 3304 C C . PRO B 1 196 ? 1.165 -23.016 -1.049 1 98.44 196 PRO B C 1
ATOM 3306 O O . PRO B 1 196 ? 2.051 -22.172 -0.876 1 98.44 196 PRO B O 1
ATOM 3309 N N . LYS B 1 197 ? 1.105 -24.141 -0.388 1 98 197 LYS B N 1
ATOM 3310 C CA . LYS B 1 197 ? 2.139 -24.547 0.561 1 98 197 LYS B CA 1
ATOM 3311 C C . LYS B 1 197 ? 3.492 -24.688 -0.13 1 98 197 LYS B C 1
ATOM 3313 O O . LYS B 1 197 ? 3.568 -24.719 -1.36 1 98 197 LYS B O 1
ATOM 3318 N N . GLY B 1 198 ? 4.539 -24.766 0.636 1 98.38 198 GLY B N 1
ATOM 3319 C CA . GLY B 1 198 ? 5.875 -25.047 0.135 1 98.38 198 GLY B CA 1
ATOM 3320 C C . GLY B 1 198 ? 6.742 -23.797 0.03 1 98.38 198 GLY B C 1
ATOM 3321 O O . GLY B 1 198 ? 7.789 -23.828 -0.623 1 98.38 198 GLY B O 1
ATOM 3322 N N . VAL B 1 199 ? 6.332 -22.719 0.574 1 98.12 199 VAL B N 1
ATOM 3323 C CA . VAL B 1 199 ? 7.16 -21.516 0.603 1 98.12 199 VAL B CA 1
ATOM 3324 C C . VAL B 1 199 ? 8.492 -21.828 1.278 1 98.12 199 VAL B C 1
ATOM 3326 O O . VAL B 1 199 ? 8.547 -22.609 2.236 1 98.12 199 VAL B O 1
ATOM 3329 N N . SER B 1 200 ? 9.539 -21.219 0.794 1 98.25 200 SER B N 1
ATOM 3330 C CA . SER B 1 200 ? 10.844 -21.484 1.389 1 98.25 200 SER B CA 1
ATOM 3331 C C . SER B 1 200 ? 11.805 -20.328 1.15 1 98.25 200 SER B C 1
ATOM 3333 O O . SER B 1 200 ? 11.523 -19.438 0.343 1 98.25 200 SER B O 1
ATOM 3335 N N . ALA B 1 201 ? 12.898 -20.422 1.814 1 98.75 201 ALA B N 1
ATOM 3336 C CA . ALA B 1 201 ? 13.906 -19.359 1.772 1 98.75 201 ALA B CA 1
ATOM 3337 C C . ALA B 1 201 ? 14.727 -19.438 0.488 1 98.75 201 ALA B C 1
ATOM 3339 O O . ALA B 1 201 ? 14.922 -20.516 -0.07 1 98.75 201 ALA B O 1
ATOM 3340 N N . VAL B 1 202 ? 15.141 -18.281 0.034 1 98.88 202 VAL B N 1
ATOM 3341 C CA . VAL B 1 202 ? 16.109 -18.172 -1.047 1 98.88 202 VAL B CA 1
ATOM 3342 C C . VAL B 1 202 ? 17.281 -17.281 -0.608 1 98.88 202 VAL B C 1
ATOM 3344 O O . VAL B 1 202 ? 17.156 -16.531 0.359 1 98.88 202 VAL B O 1
ATOM 3347 N N . GLN B 1 203 ? 18.406 -17.406 -1.313 1 98.25 203 GLN B N 1
ATOM 3348 C CA . GLN B 1 203 ? 19.609 -16.625 -1.035 1 98.25 203 GLN B CA 1
ATOM 3349 C C . GLN B 1 203 ? 20.234 -16.094 -2.324 1 98.25 203 GLN B C 1
ATOM 3351 O O . GLN B 1 203 ? 19.828 -16.469 -3.422 1 98.25 203 GLN B O 1
ATOM 3356 N N . GLU B 1 204 ? 21.172 -15.211 -2.152 1 98.12 204 GLU B N 1
ATOM 3357 C CA . GLU B 1 204 ? 21.906 -14.656 -3.287 1 98.12 204 GLU B CA 1
ATOM 3358 C C . GLU B 1 204 ? 22.391 -15.766 -4.223 1 98.12 204 GLU B C 1
ATOM 3360 O O . GLU B 1 204 ? 22.875 -16.797 -3.764 1 98.12 204 GLU B O 1
ATOM 3365 N N . HIS B 1 205 ? 22.172 -15.625 -5.527 1 98.38 205 HIS B N 1
ATOM 3366 C CA . HIS B 1 205 ? 22.625 -16.469 -6.625 1 98.38 205 HIS B CA 1
ATOM 3367 C C . HIS B 1 205 ? 21.641 -17.609 -6.883 1 98.38 205 HIS B C 1
ATOM 3369 O O . HIS B 1 205 ? 21.797 -18.375 -7.84 1 98.38 205 HIS B O 1
ATOM 3375 N N . ASP B 1 206 ? 20.641 -17.781 -6 1 98.88 206 ASP B N 1
ATOM 3376 C CA . ASP B 1 206 ? 19.609 -18.75 -6.324 1 98.88 206 ASP B CA 1
ATOM 3377 C C . ASP B 1 206 ? 18.875 -18.359 -7.605 1 98.88 206 ASP B C 1
ATOM 3379 O O . ASP B 1 206 ? 18.781 -17.188 -7.938 1 98.88 206 ASP B O 1
ATOM 3383 N N . GLU B 1 207 ? 18.422 -19.359 -8.297 1 98.88 207 GLU B N 1
ATOM 3384 C CA . GLU B 1 207 ? 17.562 -19.188 -9.469 1 98.88 207 GLU B CA 1
ATOM 3385 C C . GLU B 1 207 ? 16.156 -19.703 -9.203 1 98.88 207 GLU B C 1
ATOM 3387 O O . GLU B 1 207 ? 15.977 -20.844 -8.789 1 98.88 207 GLU B O 1
ATOM 3392 N N . ILE B 1 208 ? 15.203 -18.844 -9.469 1 98.94 208 ILE B N 1
ATOM 3393 C CA . ILE B 1 208 ? 13.805 -19.203 -9.289 1 98.94 208 ILE B CA 1
ATOM 3394 C C . ILE B 1 208 ? 13.133 -19.375 -10.656 1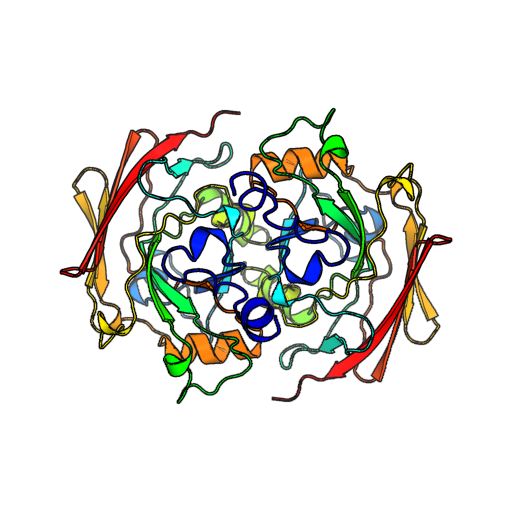 98.94 208 ILE B C 1
ATOM 3396 O O . ILE B 1 208 ? 13.273 -18.516 -11.531 1 98.94 208 ILE B O 1
ATOM 3400 N N . GLN B 1 209 ? 12.5 -20.484 -10.828 1 98.94 209 GLN B N 1
ATOM 3401 C CA . GLN B 1 209 ? 11.602 -20.703 -11.953 1 98.94 209 GLN B CA 1
ATOM 3402 C C . GLN B 1 209 ? 10.172 -20.938 -11.477 1 98.94 209 GLN B C 1
ATOM 3404 O O . GLN B 1 209 ? 9.953 -21.641 -10.492 1 98.94 209 GLN B O 1
ATOM 3409 N N . ALA B 1 210 ? 9.227 -20.391 -12.148 1 98.94 210 ALA B N 1
ATOM 3410 C CA . ALA B 1 210 ? 7.824 -20.578 -11.805 1 98.94 210 ALA B CA 1
ATOM 3411 C C . ALA B 1 210 ? 6.949 -20.578 -13.062 1 98.94 210 ALA B C 1
ATOM 3413 O O . ALA B 1 210 ? 7.367 -20.094 -14.109 1 98.94 210 ALA B O 1
ATOM 3414 N N . GLY B 1 211 ? 5.746 -21.109 -12.898 1 98.94 211 GLY B N 1
ATOM 3415 C CA . GLY B 1 211 ? 4.902 -21.156 -14.078 1 98.94 211 GLY B CA 1
ATOM 3416 C C . GLY B 1 211 ? 3.467 -21.547 -13.773 1 98.94 211 GLY B C 1
ATOM 3417 O O . GLY B 1 211 ? 3.148 -21.938 -12.648 1 98.94 211 GLY B O 1
ATOM 3418 N N . ILE B 1 212 ? 2.617 -21.234 -14.703 1 98.88 212 ILE B N 1
ATOM 3419 C CA . ILE B 1 212 ? 1.302 -21.844 -14.859 1 98.88 212 ILE B CA 1
ATOM 3420 C C . ILE B 1 212 ? 1.366 -22.953 -15.906 1 98.88 212 ILE B C 1
ATOM 3422 O O . ILE B 1 212 ? 1.691 -22.703 -17.062 1 98.88 212 ILE B O 1
ATOM 3426 N N . LYS B 1 213 ? 1.082 -24.172 -15.461 1 98.62 213 LYS B N 1
ATOM 3427 C CA . LYS B 1 213 ? 1.247 -25.328 -16.328 1 98.62 213 LYS B CA 1
ATOM 3428 C C . LYS B 1 213 ? 0.512 -25.125 -17.656 1 98.62 213 LYS B C 1
ATOM 3430 O O . LYS B 1 213 ? -0.683 -24.828 -17.672 1 98.62 213 LYS B O 1
ATOM 3435 N N . GLY B 1 214 ? 1.223 -25.281 -18.734 1 98 214 GLY B N 1
ATOM 3436 C CA . GLY B 1 214 ? 0.64 -25.234 -20.062 1 98 214 GLY B CA 1
ATOM 3437 C C . GLY B 1 214 ? 0.367 -23.828 -20.562 1 98 214 GLY B C 1
ATOM 3438 O O . GLY B 1 214 ? -0.179 -23.641 -21.641 1 98 214 GLY B O 1
ATOM 3439 N N . ILE B 1 215 ? 0.786 -22.844 -19.844 1 98.38 215 ILE B N 1
ATOM 3440 C CA . ILE B 1 215 ? 0.411 -21.484 -20.234 1 98.38 215 ILE B CA 1
ATOM 3441 C C . ILE B 1 215 ? 1.66 -20.609 -20.312 1 98.38 215 ILE B C 1
ATOM 3443 O O . ILE B 1 215 ? 1.957 -20.047 -21.375 1 98.38 215 ILE B O 1
ATOM 3447 N N . LEU B 1 216 ? 2.436 -20.469 -19.172 1 98.69 216 LEU B N 1
ATOM 3448 C CA . LEU B 1 216 ? 3.631 -19.641 -19.203 1 98.69 216 LEU B CA 1
ATOM 3449 C C . LEU B 1 216 ? 4.598 -20.047 -18.094 1 98.69 216 LEU B C 1
ATOM 3451 O O . LEU B 1 216 ? 4.246 -20.844 -17.219 1 98.69 216 LEU B O 1
ATOM 3455 N N . SER B 1 217 ? 5.766 -19.656 -18.203 1 98.75 217 SER B N 1
ATOM 3456 C CA . SER B 1 217 ? 6.766 -19.719 -17.141 1 98.75 217 SER B CA 1
ATOM 3457 C C . SER B 1 217 ? 7.582 -18.438 -17.078 1 98.75 217 SER B C 1
ATOM 3459 O O . SER B 1 217 ? 7.52 -17.609 -17.984 1 98.75 217 SER B O 1
ATOM 3461 N N . MET B 1 218 ? 8.227 -18.219 -15.984 1 98.88 218 MET B N 1
ATOM 3462 C CA . MET B 1 218 ? 9.133 -17.094 -15.758 1 98.88 218 MET B CA 1
ATOM 3463 C C . MET B 1 218 ? 10.32 -17.5 -14.898 1 98.88 218 MET B C 1
ATOM 3465 O O . MET B 1 218 ? 10.273 -18.547 -14.227 1 98.88 218 MET B O 1
ATOM 3469 N N . GLN B 1 219 ? 11.375 -16.719 -15.016 1 98.88 219 GLN B N 1
ATOM 3470 C CA . GLN B 1 219 ? 12.602 -17.031 -14.289 1 98.88 219 GLN B CA 1
ATOM 3471 C C . GLN B 1 219 ? 13.266 -15.766 -13.75 1 98.88 219 GLN B C 1
ATOM 3473 O O . GLN B 1 219 ? 13.305 -14.742 -14.438 1 98.88 219 GLN B O 1
ATOM 3478 N N . PHE B 1 220 ? 13.867 -15.914 -12.539 1 98.94 220 PHE B N 1
ATOM 3479 C CA . PHE B 1 220 ? 14.57 -14.812 -11.898 1 98.94 220 PHE B CA 1
ATOM 3480 C C . PHE B 1 220 ? 15.812 -15.32 -11.164 1 98.94 220 PHE B C 1
ATOM 3482 O O . PHE B 1 220 ? 15.812 -16.438 -10.633 1 98.94 220 PHE B O 1
ATOM 3489 N N . LYS B 1 221 ? 16.812 -14.469 -11.133 1 98.88 221 LYS B N 1
ATOM 3490 C CA . LYS B 1 221 ? 17.922 -14.664 -10.219 1 98.88 221 LYS B CA 1
ATOM 3491 C C . LYS B 1 221 ? 17.766 -13.805 -8.969 1 98.88 221 LYS B C 1
ATOM 3493 O O . LYS B 1 221 ? 17.156 -12.734 -9.008 1 98.88 221 LYS B O 1
ATOM 3498 N N . VAL B 1 222 ? 18.281 -14.297 -7.867 1 98.88 222 VAL B N 1
ATOM 3499 C CA . VAL B 1 222 ? 18.266 -13.539 -6.621 1 98.88 222 VAL B CA 1
ATOM 3500 C C . VAL B 1 222 ? 19.625 -12.883 -6.398 1 98.88 222 VAL B C 1
ATOM 3502 O O . VAL B 1 222 ? 20.672 -13.516 -6.566 1 98.88 222 VAL B O 1
ATOM 3505 N N . ALA B 1 223 ? 19.625 -11.664 -6.121 1 98.69 223 ALA B N 1
ATOM 3506 C CA . ALA B 1 223 ? 20.828 -10.906 -5.789 1 98.69 223 ALA B CA 1
ATOM 3507 C C . ALA B 1 223 ? 20.688 -10.195 -4.449 1 98.69 223 ALA B C 1
ATOM 3509 O O . ALA B 1 223 ? 19.562 -10.039 -3.939 1 98.69 223 ALA B O 1
ATOM 3510 N N . GLN B 1 224 ? 21.812 -9.867 -3.859 1 97.69 224 GLN B N 1
ATOM 3511 C CA . GLN B 1 224 ? 21.812 -9.094 -2.621 1 97.69 224 GLN B CA 1
ATOM 3512 C C . GLN B 1 224 ? 21.828 -7.594 -2.906 1 97.69 224 GLN B C 1
ATOM 3514 O O . GLN B 1 224 ? 22.641 -7.121 -3.715 1 97.69 224 GLN B O 1
ATOM 3519 N N . GLN B 1 225 ? 20.922 -6.863 -2.297 1 96.06 225 GLN B N 1
ATOM 3520 C CA . GLN B 1 225 ? 20.953 -5.41 -2.414 1 96.06 225 GLN B CA 1
ATOM 3521 C C . GLN B 1 225 ? 22.266 -4.848 -1.91 1 96.06 225 GLN B C 1
ATOM 3523 O O . GLN B 1 225 ? 22.766 -5.246 -0.852 1 96.06 225 GLN B O 1
ATOM 3528 N N . SER B 1 226 ? 22.875 -3.979 -2.688 1 86.94 226 SER B N 1
ATOM 3529 C CA . SER B 1 226 ? 24.094 -3.299 -2.281 1 86.94 226 SER B CA 1
ATOM 3530 C C . SER B 1 226 ? 23.797 -1.973 -1.592 1 86.94 226 SER B C 1
ATOM 3532 O O . SER B 1 226 ? 23.016 -1.164 -2.105 1 86.94 226 SER B O 1
ATOM 3534 N N . ARG B 1 227 ? 24.203 -1.772 -0.291 1 78.5 227 ARG B N 1
ATOM 3535 C CA . ARG B 1 227 ? 24 -0.46 0.319 1 78.5 227 ARG B CA 1
ATOM 3536 C C . ARG B 1 227 ? 25.156 0.479 -0.027 1 78.5 227 ARG B C 1
ATOM 3538 O O . ARG B 1 227 ? 26.281 0.035 -0.234 1 78.5 227 ARG B O 1
#

Sequence (454 aa):
PELAALMASAKPLGRFWEWGRNIICVGRNYAEHAQELKNALPSEPLFFLKPSSAYVREGEPILKPYYCSDLHHEVELGVVIGKKTQAVPQEVAMDHVAGYALCLDMTARDTQAECKQKGLPWTLAKGFNTSCPVSEFVPKEKIPDPHKLQIWLKVNGELKQEGETSSMIFSIPYIISYISEIITLEEGDLILTGSPKGVSAVQEHDEIQAGIKGILSMQFKVAQQSRPELAALMASAKPLGRFWEWGRNIICVGRNYAEHAQELKNALPSEPLFFLKPSSAYVREGEPILKPYYCSDLHHEVELGVVIGKKTQAVPQEVAMDHVAGYALCLDMTARDTQAECKQKGLPWTLAKGFNTSCPVSEFVPKEKIPDPHKLQIWLKVNGELKQEGETSSMIFSIPYIISYISEIITLEEGDLILTGSPKGVSAVQEHDEIQAGIKGILSMQFKVAQQSR